Protein 4KSF (pdb70)

Radius of gyration: 25.33 Å; Cα contacts (8 Å, |Δi|>4): 597; chains: 1; bounding box: 66×48×63 Å

CATH classification: 1.20.140.90 (+1 more: 3.40.630.150)

Foldseek 3Di:
DVLQVLLCLLVCPPVVPCVSLQVNLVVQVDDDLVGVVVNLVCLVPQFQPVVQLVVLVVVCVPDVPVSVVSNVVSNGGNSLVSLVSSCPHQLSVVSLLVCVSLVVHPCSSVVSSVSVQVVLLVLPPVVQKDKDWDAPPPDDVQLVLVLVFFDPPRADDVVQSNLQGPDLQWTKIFIAGVSVRSYTFKMWIKGFAQDDAQAVCQVRDSPHDGDDNQVGAAMEGEGMGGRRPSCVPSDDVLPVLVVVVVVCCVVHVNHDWYKYNDQFFCQVVVVVLQLPPVNVHDDDPVRNVLCVLVVDLDCPVPVVSVVSVVLPRLLVVLCLAFADADPVQARRTPCQCRCQLQQWEFEDKRQQNYSDPCSPRPNNITMITDDDPRGVVSNVCPVPPRGGHYDCNSCVSVDD

Secondary structure (DSSP, 8-state):
--TTTS----S--TTS---HHHHHHHHHHS--TTTHHHH---TTTSS--HHHHHHHHHHHTT-----HHHHHHHTS-HHHHHHHHHTTSTTHHHHHH--HHHHH---SHHHHHHHHHHHHHHHT-GGG-EEEE-SSSS-HHHHHHHHHH--TT---SHHHHHHTTSSTTEEEEEEE-TTT-SS-SEEEEEEEESS--S-HHHHH-TTS----GGG--EEEEEEEEE--STTTTS--HHHHHHHHHHHHHHH-TT--EEEEE----SSHHHHHHHHSGGG-----HHHHTTGGGTTSS-SSSSHHHHHHHHHHHHHHHHHHHHT-B-TTSSBSSTTHHHHHTTT-EEEE--TTS--SS----STT--EEE--SSTTTTHHHHHHTT----B-HHHHHTS--

GO terms:
  GO:0042802 identical protein binding (F, IPI)

Organism: Allorhizobium ampelinum (strain ATCC BAA-846 / DSM 112012 / S4) (NCBI:txid311402)

Nearest PDB structures (foldseek):
  4ksf-assembly1_A  TM=1.003E+00  e=1.142E-72  Allorhizobium ampelinum S4
  4ksa-assembly1_B  TM=9.410E-01  e=2.967E-41  Rhodopseudomonas palustris CGA009
  4ksa-assembly1_A  TM=9.198E-01  e=2.811E-41  Rhodopseudomonas palustris CGA009
  4ksa-assembly1_C  TM=9.214E-01  e=4.098E-41  Rhodopseudomonas palustris CGA009
  4f0x-assembly1_C  TM=8.510E-01  e=1.541E-28  Homo sapiens

Structure (mmCIF, N/CA/C/O backbone):
data_4KSF
#
_entry.id   4KSF
#
_cell.length_a   100.412
_cell.length_b   100.412
_cell.length_c   242.736
_cell.angle_alpha   90.000
_cell.angle_beta   90.000
_cell.angle_gamma   90.000
#
_symmetry.space_group_name_H-M   'I 41 2 2'
#
loop_
_entity.id
_entity.type
_entity.pdbx_description
1 polymer 'Malonyl-CoA decarboxylase'
2 non-polymer 'NICKEL (II) ION'
3 non-polymer 'CHLORIDE ION'
4 water water
#
loop_
_atom_site.group_PDB
_atom_site.id
_atom_site.type_symbol
_atom_site.label_atom_id
_atom_site.label_alt_id
_atom_site.label_comp_id
_atom_site.label_asym_id
_atom_site.label_entity_id
_atom_site.label_seq_id
_atom_site.pdbx_PDB_ins_code
_atom_site.Cartn_x
_atom_site.Cartn_y
_atom_site.Cartn_z
_atom_site.occupancy
_atom_site.B_iso_or_equiv
_atom_site.auth_seq_id
_atom_site.auth_comp_id
_atom_site.auth_asym_id
_atom_site.auth_atom_id
_atom_site.pdbx_PDB_model_num
ATOM 1 N N . THR A 1 35 ? 40.830 -6.033 -14.981 1.00 92.29 35 THR A N 1
ATOM 2 C CA . THR A 1 35 ? 42.221 -6.075 -14.430 1.00 92.49 35 THR A CA 1
ATOM 3 C C . THR A 1 35 ? 42.199 -5.991 -12.895 1.00 92.02 35 THR A C 1
ATOM 4 O O . THR A 1 35 ? 42.458 -6.976 -12.197 1.00 91.52 35 THR A O 1
ATOM 8 N N . ASP A 1 36 ? 41.901 -4.807 -12.373 1.00 91.05 36 ASP A N 1
ATOM 9 C CA . ASP A 1 36 ? 41.817 -4.621 -10.934 1.00 89.02 36 ASP A CA 1
ATOM 10 C C . ASP A 1 36 ? 40.501 -5.288 -10.542 1.00 89.07 36 ASP A C 1
ATOM 11 O O . ASP A 1 36 ? 40.356 -5.821 -9.438 1.00 89.42 36 ASP A O 1
ATOM 16 N N . ILE A 1 37 ? 39.559 -5.264 -11.487 1.00 88.34 37 ILE A N 1
ATOM 17 C CA . ILE A 1 37 ? 38.222 -5.840 -11.326 1.00 86.82 37 ILE A CA 1
ATOM 18 C C . ILE A 1 37 ? 38.301 -7.377 -11.218 1.00 84.83 37 ILE A C 1
ATOM 19 O O . ILE A 1 37 ? 37.392 -8.091 -11.646 1.00 84.31 37 ILE A O 1
ATOM 24 N N . GLU A 1 38 ? 39.389 -7.873 -10.635 1.00 82.86 38 GLU A N 1
ATOM 25 C CA . GLU A 1 38 ? 39.611 -9.310 -10.479 1.00 81.76 38 GLU A CA 1
ATOM 26 C C . GLU A 1 38 ? 40.447 -9.580 -9.229 1.00 80.53 38 GLU A C 1
ATOM 27 O O . GLU A 1 38 ? 40.911 -10.698 -8.990 1.00 79.02 38 GLU A O 1
ATOM 33 N N . THR A 1 39 ? 40.652 -8.527 -8.453 1.00 79.65 39 THR A N 1
ATOM 34 C CA . THR A 1 39 ? 41.412 -8.600 -7.214 1.00 78.55 39 THR A CA 1
ATOM 35 C C . THR A 1 39 ? 40.453 -8.012 -6.205 1.00 77.66 39 THR A C 1
ATOM 36 O O . THR A 1 39 ? 40.643 -8.123 -4.986 1.00 77.26 39 THR A O 1
ATOM 40 N N . LEU A 1 40 ? 39.425 -7.364 -6.752 1.00 75.77 40 LEU A N 1
ATOM 41 C CA . LEU A 1 40 ? 38.373 -6.753 -5.960 1.00 74.34 40 LEU A CA 1
ATOM 42 C C . LEU A 1 40 ? 37.678 -7.888 -5.243 1.00 74.84 40 LEU A C 1
ATOM 43 O O . LEU A 1 40 ? 37.531 -7.878 -4.021 1.00 74.88 40 LEU A O 1
ATOM 48 N N . CYS A 1 41 ? 37.253 -8.873 -6.029 1.00 75.27 41 CYS A N 1
ATOM 49 C CA . CYS A 1 41 ? 36.571 -10.041 -5.498 1.00 76.05 41 CYS A CA 1
ATOM 50 C C . CYS A 1 41 ? 37.411 -10.623 -4.371 1.00 77.17 41 CYS A C 1
ATOM 5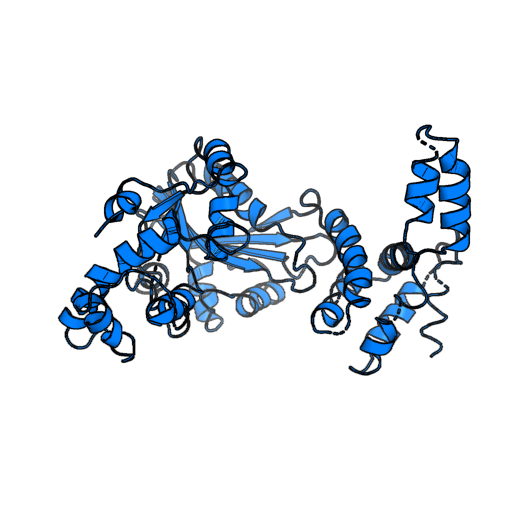1 O O . CYS A 1 41 ? 36.896 -10.945 -3.297 1.00 77.83 41 CYS A O 1
ATOM 54 N N . GLU A 1 42 ? 38.712 -10.747 -4.626 1.00 78.03 42 GLU A N 1
ATOM 55 C CA . GLU A 1 42 ? 39.627 -11.307 -3.644 1.00 77.84 42 GLU A CA 1
ATOM 56 C C . GLU A 1 42 ? 39.439 -10.642 -2.299 1.00 77.91 42 GLU A C 1
ATOM 57 O O . GLU A 1 42 ? 39.608 -11.270 -1.253 1.00 77.76 42 GLU A O 1
ATOM 71 N N . LEU A 1 44 ? 36.516 -9.181 -1.458 1.00 76.46 44 LEU A N 1
ATOM 72 C CA . LEU A 1 44 ? 35.143 -9.437 -1.054 1.00 75.53 44 LEU A CA 1
ATOM 73 C C . LEU A 1 44 ? 35.095 -10.673 -0.163 1.00 76.43 44 LEU A C 1
ATOM 74 O O . LEU A 1 44 ? 34.195 -10.815 0.668 1.00 76.80 44 LEU A O 1
ATOM 79 N N . LEU A 1 45 ? 36.069 -11.562 -0.333 1.00 76.95 45 LEU A N 1
ATOM 80 C CA . LEU A 1 45 ? 36.132 -12.778 0.467 1.00 78.14 45 LEU A CA 1
ATOM 81 C C . LEU A 1 45 ? 36.924 -12.586 1.760 1.00 80.07 45 LEU A C 1
ATOM 82 O O . LEU A 1 45 ? 36.735 -13.325 2.721 1.00 80.20 45 LEU A O 1
ATOM 87 N N . SER A 1 46 ? 37.799 -11.587 1.782 1.00 82.64 46 SER A N 1
ATOM 88 C CA . SER A 1 46 ? 38.631 -11.308 2.949 1.00 85.40 46 SER A CA 1
ATOM 89 C C . SER A 1 46 ? 37.958 -10.384 3.953 1.00 87.63 46 SER A C 1
ATOM 90 O O . SER A 1 46 ? 38.291 -10.383 5.139 1.00 86.31 46 SER A O 1
ATOM 93 N N . SER A 1 47 ? 37.014 -9.594 3.454 1.00 92.17 47 SER A N 1
ATOM 94 C CA . SER A 1 47 ? 36.267 -8.628 4.260 1.00 96.83 47 SER A CA 1
ATOM 95 C C . SER A 1 47 ? 35.295 -9.279 5.255 1.00 99.46 47 SER A C 1
ATOM 96 O O . SER A 1 47 ? 34.073 -9.147 5.119 1.00 99.80 47 SER A O 1
ATOM 99 N N . ARG A 1 48 ? 35.847 -9.954 6.266 1.00 102.08 48 ARG A N 1
ATOM 100 C CA . ARG A 1 48 ? 35.052 -10.662 7.277 1.00 103.46 48 ARG A CA 1
ATOM 101 C C . ARG A 1 48 ? 33.862 -9.880 7.843 1.00 104.36 48 ARG A C 1
ATOM 102 O O . ARG A 1 48 ? 32.937 -9.520 7.112 1.00 103.59 48 ARG A O 1
ATOM 110 N N . GLY A 1 49 ? 33.885 -9.633 9.150 1.00 106.20 49 GLY A N 1
ATOM 111 C CA . GLY A 1 49 ? 32.800 -8.911 9.794 1.00 108.83 49 GLY A CA 1
ATOM 112 C C . GLY A 1 49 ? 32.871 -7.415 9.561 1.00 110.76 49 GLY A C 1
ATOM 113 O O . GLY A 1 49 ? 32.501 -6.615 10.433 1.00 110.94 49 GLY A O 1
ATOM 114 N N . GLU A 1 50 ? 33.342 -7.043 8.371 1.00 111.99 50 GLU A N 1
ATOM 115 C CA . GLU A 1 50 ? 33.488 -5.642 7.983 1.00 111.77 50 GLU A CA 1
ATOM 116 C C . GLU A 1 50 ? 32.127 -4.974 7.808 1.00 110.89 50 GLU A C 1
ATOM 117 O O . GLU A 1 50 ? 31.892 -3.878 8.336 1.00 109.86 50 GLU A O 1
ATOM 123 N N . ALA A 1 51 ? 31.231 -5.653 7.088 1.00 110.17 51 ALA A N 1
ATOM 124 C CA . ALA A 1 51 ? 29.886 -5.141 6.826 1.00 109.49 51 ALA A CA 1
ATOM 125 C C . ALA A 1 51 ? 30.000 -3.906 5.920 1.00 108.35 51 ALA A C 1
ATOM 126 O O . ALA A 1 51 ? 29.151 -3.007 5.943 1.00 108.35 51 ALA A O 1
ATOM 128 N N . SER A 1 52 ? 31.064 -3.884 5.120 1.00 105.96 52 SER A N 1
ATOM 129 C CA . SER A 1 52 ? 31.342 -2.779 4.214 1.00 102.81 52 SER A CA 1
ATOM 130 C C . SER A 1 52 ? 31.519 -3.262 2.780 1.00 100.69 52 SER A C 1
ATOM 131 O O . SER A 1 52 ? 31.395 -2.488 1.832 1.00 99.64 52 SER A O 1
ATOM 134 N N . GLY A 1 53 ? 31.805 -4.549 2.630 1.00 98.62 53 GLY A N 1
ATOM 135 C CA . GLY A 1 53 ? 31.995 -5.114 1.309 1.00 97.15 53 GLY A CA 1
ATOM 136 C C . GLY A 1 53 ? 30.907 -4.782 0.302 1.00 96.35 53 GLY A C 1
ATOM 137 O O . GLY A 1 53 ? 31.098 -4.989 -0.895 1.00 95.93 53 GLY A O 1
ATOM 146 N N . ALA A 1 55 ? 30.120 -2.140 -0.847 1.00 89.92 55 ALA A N 1
ATOM 147 C CA . ALA A 1 55 ? 30.742 -1.227 -1.794 1.00 87.44 55 ALA A CA 1
ATOM 148 C C . ALA A 1 55 ? 31.589 -2.049 -2.754 1.00 86.27 55 ALA A C 1
ATOM 149 O O . ALA A 1 55 ? 31.634 -1.771 -3.955 1.00 86.61 55 ALA A O 1
ATOM 151 N N . ILE A 1 56 ? 32.265 -3.060 -2.212 1.00 84.12 56 ILE A N 1
ATOM 152 C CA . ILE A 1 56 ? 33.102 -3.951 -3.008 1.00 81.24 56 ILE A CA 1
ATOM 153 C C . ILE A 1 56 ? 32.198 -4.659 -3.988 1.00 79.57 56 ILE A C 1
ATOM 154 O O . ILE A 1 56 ? 32.443 -4.668 -5.189 1.00 79.05 56 ILE A O 1
ATOM 159 N N . ALA A 1 57 ? 31.145 -5.260 -3.448 1.00 78.25 57 ALA A N 1
ATOM 160 C CA . ALA A 1 57 ? 30.174 -5.978 -4.255 1.00 77.39 57 ALA A CA 1
ATOM 161 C C . ALA A 1 57 ? 29.676 -5.035 -5.340 1.00 76.48 57 ALA A C 1
ATOM 162 O O . ALA A 1 57 ? 29.732 -5.348 -6.532 1.00 75.84 57 ALA A O 1
ATOM 164 N N . ALA A 1 58 ? 29.202 -3.871 -4.907 1.00 75.73 58 ALA A N 1
ATOM 165 C CA . ALA A 1 58 ? 28.684 -2.858 -5.812 1.00 74.87 58 ALA A CA 1
ATOM 166 C C . ALA A 1 58 ? 29.651 -2.654 -6.966 1.00 74.92 58 ALA A C 1
ATOM 167 O O . ALA A 1 58 ? 29.401 -3.114 -8.084 1.00 74.85 58 ALA A O 1
ATOM 169 N N . GLU A 1 59 ? 30.759 -1.973 -6.684 1.00 74.52 59 GLU A N 1
ATOM 170 C CA . GLU A 1 59 ? 31.777 -1.702 -7.689 1.00 74.79 59 GLU A CA 1
ATOM 171 C C . GLU A 1 59 ? 32.055 -2.872 -8.621 1.00 73.82 59 GLU A C 1
ATOM 172 O O . GLU A 1 59 ? 32.023 -2.715 -9.838 1.00 73.13 59 GLU A O 1
ATOM 178 N N . ILE A 1 60 ? 32.327 -4.041 -8.053 1.00 73.27 60 ILE A N 1
ATOM 179 C CA . ILE A 1 60 ? 32.589 -5.230 -8.856 1.00 73.44 60 ILE A CA 1
ATOM 180 C C . ILE A 1 60 ? 31.437 -5.490 -9.841 1.00 74.33 60 ILE A C 1
ATOM 181 O O . ILE A 1 60 ? 31.658 -5.919 -10.977 1.00 72.90 60 ILE A O 1
ATOM 186 N N . LEU A 1 61 ? 30.210 -5.223 -9.398 1.00 74.92 61 LEU A N 1
ATOM 187 C CA . LEU A 1 61 ? 29.026 -5.435 -10.224 1.00 75.67 61 LEU A CA 1
ATOM 188 C C . LEU A 1 61 ? 28.823 -4.393 -11.330 1.00 77.14 61 LEU A C 1
ATOM 189 O O . LEU A 1 61 ? 28.192 -4.679 -12.355 1.00 76.24 61 LEU A O 1
ATOM 194 N N . ASP A 1 62 ? 29.358 -3.190 -11.123 1.00 78.90 62 ASP A N 1
ATOM 195 C CA . ASP A 1 62 ? 29.241 -2.117 -12.110 1.00 79.90 62 ASP A CA 1
ATOM 196 C C . ASP A 1 62 ? 30.378 -2.203 -13.122 1.00 79.09 62 ASP A C 1
ATOM 197 O O . ASP A 1 62 ? 30.183 -1.964 -14.317 1.00 78.54 62 ASP A O 1
ATOM 202 N N . ARG A 1 63 ? 31.569 -2.541 -12.636 1.00 78.33 63 ARG A N 1
ATOM 203 C CA . ARG A 1 63 ? 32.724 -2.679 -13.506 1.00 77.68 63 ARG A CA 1
ATOM 204 C C . ARG A 1 63 ? 32.412 -3.866 -14.389 1.00 75.28 63 ARG A C 1
ATOM 205 O O . ARG A 1 63 ? 33.058 -4.098 -15.402 1.00 73.90 63 ARG A O 1
ATOM 213 N N . TRP A 1 64 ? 31.407 -4.623 -13.970 1.00 74.60 64 TRP A N 1
ATOM 214 C CA . TRP A 1 64 ? 30.945 -5.779 -14.719 1.00 75.04 64 TRP A CA 1
ATOM 215 C C . TRP A 1 64 ? 29.887 -5.264 -15.674 1.00 77.04 64 TRP A C 1
ATOM 216 O O . TRP A 1 64 ? 29.846 -5.666 -16.839 1.00 77.23 64 TRP A O 1
ATOM 227 N N . SER A 1 65 ? 29.022 -4.382 -15.164 1.00 78.93 65 SER A N 1
ATOM 228 C CA . SER A 1 65 ? 27.959 -3.783 -15.970 1.00 79.59 65 SER A CA 1
ATOM 229 C C . SER A 1 65 ? 28.555 -3.515 -17.344 1.00 81.08 65 SER A C 1
ATOM 230 O O . SER A 1 65 ? 27.995 -3.921 -18.364 1.00 80.42 65 SER A O 1
ATOM 233 N N . ARG A 1 66 ? 29.709 -2.847 -17.350 1.00 83.12 66 ARG A N 1
ATOM 234 C CA . ARG A 1 66 ? 30.425 -2.541 -18.583 1.00 84.82 66 ARG A CA 1
ATOM 235 C C . ARG A 1 66 ? 31.460 -3.635 -18.811 1.00 85.99 66 ARG A C 1
ATOM 236 O O . ARG A 1 66 ? 32.223 -3.980 -17.905 1.00 85.84 66 ARG A O 1
ATOM 244 N N . PHE A 1 67 ? 31.470 -4.182 -20.023 1.00 87.52 67 PHE A N 1
ATOM 245 C CA . PHE A 1 67 ? 32.399 -5.244 -20.398 1.00 89.19 67 PHE A CA 1
ATOM 246 C C . PHE A 1 67 ? 32.224 -5.535 -21.881 1.00 89.88 67 PHE A C 1
ATOM 247 O O . PHE A 1 67 ? 31.473 -4.848 -22.576 1.00 89.03 67 PHE A O 1
ATOM 255 N N . ASN A 1 68 ? 32.927 -6.559 -22.355 1.00 91.60 68 ASN A N 1
ATOM 256 C CA . ASN A 1 68 ? 32.858 -6.981 -23.750 1.00 92.81 68 ASN A CA 1
ATOM 257 C C . ASN A 1 68 ? 32.806 -8.505 -23.770 1.00 93.21 68 ASN A C 1
ATOM 258 O O . ASN A 1 68 ? 33.183 -9.151 -22.797 1.00 93.23 68 ASN A O 1
ATOM 263 N N . ALA A 1 69 ? 32.332 -9.081 -24.870 1.00 94.34 69 ALA A N 1
ATOM 264 C CA . ALA A 1 69 ? 32.234 -10.537 -24.981 1.00 95.70 69 ALA A CA 1
ATOM 265 C C . ALA A 1 69 ? 33.584 -11.227 -24.755 1.00 96.15 69 ALA A C 1
ATOM 266 O O . ALA A 1 69 ? 33.640 -12.440 -24.533 1.00 96.25 69 ALA A O 1
ATOM 268 N N . ALA A 1 70 ? 34.666 -10.451 -24.812 1.00 96.19 70 ALA A N 1
ATOM 269 C CA . ALA A 1 70 ? 36.010 -10.988 -24.613 1.00 95.65 70 ALA A CA 1
ATOM 270 C C . ALA A 1 70 ? 36.506 -10.661 -23.211 1.00 95.29 70 ALA A C 1
ATOM 271 O O . ALA A 1 70 ? 37.612 -11.039 -22.829 1.00 95.05 70 ALA A O 1
ATOM 273 N N . GLU A 1 71 ? 35.683 -9.939 -22.455 1.00 95.30 71 GLU A N 1
ATOM 274 C CA . GLU A 1 71 ? 36.003 -9.579 -21.075 1.00 95.16 71 GLU A CA 1
ATOM 275 C C . GLU A 1 71 ? 35.040 -10.373 -20.186 1.00 95.17 71 GLU A C 1
ATOM 276 O O . GLU A 1 71 ? 35.449 -11.082 -19.257 1.00 94.81 71 GLU A O 1
ATOM 282 N N . ALA A 1 72 ? 33.752 -10.245 -20.491 1.00 94.33 72 ALA A N 1
ATOM 283 C CA . ALA A 1 72 ? 32.719 -10.944 -19.757 1.00 93.36 72 ALA A CA 1
ATOM 284 C C . ALA A 1 72 ? 33.028 -12.437 -19.785 1.00 93.12 72 ALA A C 1
ATOM 285 O O . ALA A 1 72 ? 32.513 -13.198 -18.971 1.00 93.90 72 ALA A O 1
ATOM 287 N N . VAL A 1 73 ? 33.872 -12.851 -20.724 1.00 92.58 73 VAL A N 1
ATOM 288 C CA . VAL A 1 73 ? 34.256 -14.255 -20.831 1.00 92.75 73 VAL A CA 1
ATOM 289 C C . VAL A 1 73 ? 35.517 -14.521 -20.003 1.00 92.50 73 VAL A C 1
ATOM 290 O O . VAL A 1 73 ? 35.687 -15.612 -19.449 1.00 92.13 73 VAL A O 1
ATOM 294 N N . GLN A 1 74 ? 36.394 -13.519 -19.926 1.00 91.74 74 GLN A N 1
ATOM 295 C CA . GLN A 1 74 ? 37.640 -13.630 -19.166 1.00 90.45 74 GLN A CA 1
ATOM 296 C C . GLN A 1 74 ? 37.382 -13.413 -17.683 1.00 88.51 74 GLN A C 1
ATOM 297 O O . GLN A 1 74 ? 38.306 -13.390 -16.869 1.00 88.39 74 GLN A O 1
ATOM 303 N N . PHE A 1 75 ? 36.110 -13.245 -17.343 1.00 86.61 75 PHE A N 1
ATOM 304 C CA . PHE A 1 75 ? 35.705 -13.061 -15.960 1.00 84.37 75 PHE A CA 1
ATOM 305 C C . PHE A 1 75 ? 35.090 -14.380 -15.507 1.00 83.08 75 PHE A C 1
ATOM 306 O O . PHE A 1 75 ? 35.365 -14.866 -14.413 1.00 82.53 75 PHE A O 1
ATOM 314 N N . LEU A 1 76 ? 34.259 -14.954 -16.370 1.00 82.07 76 LEU A N 1
ATOM 315 C CA . LEU A 1 76 ? 33.602 -16.221 -16.085 1.00 81.24 76 LEU A CA 1
ATOM 316 C C . LEU A 1 76 ? 34.611 -17.357 -16.134 1.00 80.93 76 LEU A C 1
ATOM 317 O O . LEU A 1 76 ? 34.267 -18.509 -15.894 1.00 81.23 76 LEU A O 1
ATOM 322 N N . HIS A 1 77 ? 35.859 -17.032 -16.455 1.00 80.93 77 HIS A N 1
ATOM 323 C CA . HIS A 1 77 ? 36.910 -18.040 -16.519 1.00 81.08 77 HIS A CA 1
ATOM 324 C C . HIS A 1 77 ? 37.757 -17.955 -15.269 1.00 80.17 77 HIS A C 1
ATOM 325 O O . HIS A 1 77 ? 37.833 -18.903 -14.488 1.00 78.60 77 HIS A O 1
ATOM 340 N N . LEU A 1 79 ? 37.108 -17.038 -12.842 1.00 76.14 79 LEU A N 1
ATOM 341 C CA . LEU A 1 79 ? 36.157 -17.216 -11.753 1.00 73.14 79 LEU A CA 1
ATOM 342 C C . LEU A 1 79 ? 36.255 -18.685 -11.384 1.00 73.13 79 LEU A C 1
ATOM 343 O O . LEU A 1 79 ? 36.260 -19.064 -10.213 1.00 72.97 79 LEU A O 1
ATOM 348 N N . SER A 1 80 ? 36.351 -19.509 -12.416 1.00 73.10 80 SER A N 1
ATOM 349 C CA . SER A 1 80 ? 36.447 -20.944 -12.251 1.00 73.36 80 SER A CA 1
ATOM 350 C C . SER A 1 80 ? 37.900 -21.364 -12.227 1.00 73.60 80 SER A C 1
ATOM 351 O O . SER A 1 80 ? 38.240 -22.421 -11.703 1.00 73.95 80 SER A O 1
ATOM 354 N N . ASP A 1 81 ? 38.755 -20.522 -12.795 1.00 73.58 81 ASP A N 1
ATOM 355 C CA . ASP A 1 81 ? 40.183 -20.812 -12.867 1.00 73.41 81 ASP A CA 1
ATOM 356 C C . ASP A 1 81 ? 40.929 -20.470 -11.573 1.00 71.28 81 ASP A C 1
ATOM 357 O O . ASP A 1 81 ? 42.059 -20.899 -11.373 1.00 70.10 81 ASP A O 1
ATOM 362 N N . ARG A 1 82 ? 40.296 -19.703 -10.695 1.00 69.52 82 ARG A N 1
ATOM 363 C CA . ARG A 1 82 ? 40.936 -19.304 -9.456 1.00 68.82 82 ARG A CA 1
ATOM 364 C C . ARG A 1 82 ? 39.966 -19.320 -8.287 1.00 68.15 82 ARG A C 1
ATOM 365 O O . ARG A 1 82 ? 40.364 -19.524 -7.142 1.00 69.01 82 ARG A O 1
ATOM 373 N N . PHE A 1 83 ? 38.689 -19.107 -8.571 1.00 66.88 83 PHE A N 1
ATOM 374 C CA . PHE A 1 83 ? 37.693 -19.095 -7.517 1.00 65.96 83 PHE A CA 1
ATOM 375 C C . PHE A 1 83 ? 36.918 -20.385 -7.410 1.00 65.96 83 PHE A C 1
ATOM 376 O O . PHE A 1 83 ? 35.713 -20.425 -7.630 1.00 65.37 83 PHE A O 1
ATOM 384 N N . GLY A 1 84 ? 37.632 -21.445 -7.068 1.00 66.66 84 GLY A N 1
ATOM 385 C CA . GLY A 1 84 ? 37.011 -22.742 -6.908 1.00 67.52 84 GLY A CA 1
ATOM 386 C C . GLY A 1 84 ? 37.417 -23.244 -5.539 1.00 68.47 84 GLY A C 1
ATOM 387 O O . GLY A 1 84 ? 37.857 -22.453 -4.694 1.00 68.86 84 GLY A O 1
ATOM 388 N N . ALA A 1 85 ? 37.290 -24.547 -5.311 1.00 68.20 85 ALA A N 1
ATOM 389 C CA . ALA A 1 85 ? 37.663 -25.113 -4.020 1.00 68.20 85 ALA A CA 1
ATOM 390 C C . ALA A 1 85 ? 39.176 -25.193 -3.854 1.00 67.50 85 ALA A C 1
ATOM 391 O O . ALA A 1 85 ? 39.887 -25.647 -4.749 1.00 65.86 85 ALA A O 1
ATOM 393 N N . GLU A 1 86 ? 39.654 -24.736 -2.700 1.00 67.75 86 GLU A N 1
ATOM 394 C CA . GLU A 1 86 ? 41.077 -24.767 -2.379 1.00 67.79 86 GLU A CA 1
ATOM 395 C C . GLU A 1 86 ? 41.410 -26.244 -2.098 1.00 67.30 86 GLU A C 1
ATOM 396 O O . GLU A 1 86 ? 41.198 -26.734 -0.983 1.00 67.31 86 GLU A O 1
ATOM 402 N N . ALA A 1 87 ? 41.920 -26.942 -3.116 1.00 66.19 87 ALA A N 1
ATOM 403 C CA . ALA A 1 87 ? 42.263 -28.365 -3.013 1.00 64.45 87 ALA A CA 1
ATOM 404 C C . ALA A 1 87 ? 43.170 -28.719 -1.846 1.00 63.42 87 ALA A C 1
ATOM 405 O O . ALA A 1 87 ? 43.116 -29.840 -1.338 1.00 62.47 87 ALA A O 1
ATOM 407 N N . ALA A 1 88 ? 44.007 -27.779 -1.421 1.00 62.15 88 ALA A N 1
ATOM 408 C CA . ALA A 1 88 ? 44.888 -28.055 -0.296 1.00 62.14 88 ALA A CA 1
ATOM 409 C C . ALA A 1 88 ? 44.045 -28.444 0.930 1.00 62.21 88 ALA A C 1
ATOM 410 O O . ALA A 1 88 ? 44.181 -29.549 1.468 1.00 62.07 88 ALA A O 1
ATOM 412 N N . ALA A 1 89 ? 43.156 -27.548 1.353 1.00 61.58 89 ALA A N 1
ATOM 413 C CA . ALA A 1 89 ? 42.312 -27.812 2.515 1.00 60.14 89 ALA A CA 1
ATOM 414 C C . ALA A 1 89 ? 41.355 -28.983 2.301 1.00 58.46 89 ALA A C 1
ATOM 415 O O . ALA A 1 89 ? 40.958 -29.650 3.252 1.00 56.85 89 ALA A O 1
ATOM 417 N N . LEU A 1 90 ? 40.995 -29.237 1.051 1.00 57.80 90 LEU A N 1
ATOM 418 C CA . LEU A 1 90 ? 40.065 -30.315 0.737 1.00 57.69 90 LEU A CA 1
ATOM 419 C C . LEU A 1 90 ? 40.707 -31.667 0.976 1.00 58.65 90 LEU A C 1
ATOM 420 O O . LEU A 1 90 ? 40.090 -32.563 1.550 1.00 57.61 90 LEU A O 1
ATOM 425 N N . ASP A 1 91 ? 41.943 -31.824 0.521 1.00 61.80 91 ASP A N 1
ATOM 426 C CA . ASP A 1 91 ? 42.642 -33.090 0.724 1.00 65.34 91 ASP A CA 1
ATOM 427 C C . ASP A 1 91 ? 42.873 -33.213 2.240 1.00 65.55 91 ASP A C 1
ATOM 428 O O . ASP A 1 91 ? 42.608 -34.259 2.840 1.00 65.76 91 ASP A O 1
ATOM 433 N N . LYS A 1 92 ? 43.344 -32.135 2.861 1.00 65.27 92 LYS A N 1
ATOM 434 C CA . LYS A 1 92 ? 43.560 -32.138 4.301 1.00 65.03 92 LYS A CA 1
ATOM 435 C C . LYS A 1 92 ? 42.313 -32.699 4.970 1.00 65.09 92 LYS A C 1
ATOM 436 O O . LYS A 1 92 ? 42.382 -33.284 6.043 1.00 65.06 92 LYS A O 1
ATOM 442 N N . ALA A 1 93 ? 41.171 -32.511 4.315 1.00 66.59 93 ALA A N 1
ATOM 443 C CA . ALA A 1 93 ? 39.884 -32.984 4.819 1.00 66.91 93 ALA A CA 1
ATOM 444 C C . ALA A 1 93 ? 39.623 -34.439 4.436 1.00 67.15 93 ALA A C 1
ATOM 445 O O . ALA A 1 93 ? 39.242 -35.246 5.290 1.00 67.71 93 ALA A O 1
ATOM 447 N N . ILE A 1 94 ? 39.811 -34.786 3.164 1.00 66.62 94 ILE A N 1
ATOM 448 C CA . ILE A 1 94 ? 39.595 -36.173 2.764 1.00 66.90 94 ILE A CA 1
ATOM 449 C C . ILE A 1 94 ? 40.578 -36.980 3.593 1.00 67.69 94 ILE A C 1
ATOM 450 O O . ILE A 1 94 ? 40.403 -38.178 3.799 1.00 68.11 94 ILE A O 1
ATOM 455 N N . ASP A 1 95 ? 41.614 -36.288 4.064 1.00 68.19 95 ASP A N 1
ATOM 456 C CA . ASP A 1 95 ? 42.652 -36.868 4.907 1.00 68.96 95 ASP A CA 1
ATOM 457 C C . ASP A 1 95 ? 41.998 -37.329 6.203 1.00 67.54 95 ASP A C 1
ATOM 458 O O . ASP A 1 95 ? 41.834 -38.528 6.443 1.00 67.16 95 ASP A O 1
ATOM 463 N N . ALA A 1 96 ? 41.605 -36.359 7.023 1.00 65.58 96 ALA A N 1
ATOM 464 C CA . ALA A 1 96 ? 40.974 -36.641 8.303 1.00 64.00 96 ALA A CA 1
ATOM 465 C C . ALA A 1 96 ? 39.809 -37.626 8.173 1.00 62.89 96 ALA A C 1
ATOM 466 O O . ALA A 1 96 ? 39.549 -38.422 9.079 1.00 63.31 96 ALA A O 1
ATOM 468 N N . TYR A 1 97 ? 39.124 -37.591 7.037 1.00 60.84 97 TYR A N 1
ATOM 469 C CA . TYR A 1 97 ? 37.981 -38.463 6.849 1.00 58.97 97 TYR A CA 1
ATOM 470 C C . TYR A 1 97 ? 38.331 -39.933 6.685 1.00 59.07 97 TYR A C 1
ATOM 471 O O . TYR A 1 97 ? 37.535 -40.798 7.059 1.00 58.33 97 TYR A O 1
ATOM 480 N N . ARG A 1 98 ? 39.515 -40.232 6.154 1.00 59.66 98 ARG A N 1
ATOM 481 C CA . ARG A 1 98 ? 39.874 -41.631 5.928 1.00 60.48 98 ARG A CA 1
ATOM 482 C C . ARG A 1 98 ? 39.631 -42.501 7.170 1.00 60.17 98 ARG A C 1
ATOM 483 O O . ARG A 1 98 ? 39.274 -43.678 7.054 1.00 59.87 98 ARG A O 1
ATOM 491 N N . THR A 1 99 ? 39.785 -41.903 8.352 1.00 59.50 99 THR A N 1
ATOM 492 C CA . THR A 1 99 ? 39.603 -42.610 9.621 1.00 56.35 99 THR A CA 1
ATOM 493 C C . THR A 1 99 ? 38.512 -42.012 10.512 1.00 56.37 99 THR A C 1
ATOM 494 O O . THR A 1 99 ? 38.119 -42.612 11.520 1.00 55.55 99 THR A O 1
ATOM 498 N N . ASP A 1 100 ? 38.032 -40.828 10.140 1.00 56.34 100 ASP A N 1
ATOM 499 C CA . ASP A 1 100 ? 36.982 -40.151 10.891 1.00 55.86 100 ASP A CA 1
ATOM 500 C C . ASP A 1 100 ? 35.705 -40.053 10.073 1.00 55.02 100 ASP A C 1
ATOM 501 O O . ASP A 1 100 ? 35.530 -39.117 9.309 1.00 55.83 100 ASP A O 1
ATOM 506 N N . LYS A 1 101 ? 34.803 -41.005 10.228 1.00 54.04 101 LYS A N 1
ATOM 507 C CA . LYS A 1 101 ? 33.566 -40.949 9.465 1.00 54.10 101 LYS A CA 1
ATOM 508 C C . LYS A 1 101 ? 32.393 -40.461 10.323 1.00 53.37 101 LYS A C 1
ATOM 509 O O . LYS A 1 101 ? 31.233 -40.828 10.075 1.00 50.81 101 LYS A O 1
ATOM 515 N N . SER A 1 102 ? 32.697 -39.639 11.327 1.00 53.42 102 SER A N 1
ATOM 516 C CA . SER A 1 102 ? 31.660 -39.110 12.213 1.00 54.06 102 SER A CA 1
ATOM 517 C C . SER A 1 102 ? 31.160 -37.789 11.658 1.00 54.18 102 SER A C 1
ATOM 518 O O . SER A 1 102 ? 31.968 -36.951 11.265 1.00 54.78 102 SER A O 1
ATOM 521 N N . PRO A 1 103 ? 29.820 -37.585 11.634 1.00 54.14 103 PRO A N 1
ATOM 522 C CA . PRO A 1 103 ? 29.120 -36.389 11.135 1.00 54.02 103 PRO A CA 1
ATOM 523 C C . PRO A 1 103 ? 29.895 -35.073 11.134 1.00 54.05 103 PRO A C 1
ATOM 524 O O . PRO A 1 103 ? 29.752 -34.267 10.223 1.00 52.39 103 PRO A O 1
ATOM 536 N N . ALA A 1 105 ? 32.948 -34.710 10.621 1.00 53.44 105 ALA A N 1
ATOM 537 C CA . ALA A 1 105 ? 33.962 -34.815 9.578 1.00 50.09 105 ALA A CA 1
ATOM 538 C C . ALA A 1 105 ? 33.349 -34.557 8.204 1.00 48.38 105 ALA A C 1
ATOM 539 O O . ALA A 1 105 ? 33.886 -33.794 7.386 1.00 47.52 105 ALA A O 1
ATOM 541 N N . VAL A 1 106 ? 32.221 -35.220 7.961 1.00 45.99 106 VAL A N 1
ATOM 542 C CA . VAL A 1 106 ? 31.486 -35.092 6.715 1.00 42.27 106 VAL A CA 1
ATOM 543 C C . VAL A 1 106 ? 31.189 -33.612 6.522 1.00 40.65 106 VAL A C 1
ATOM 544 O O . VAL A 1 106 ? 31.081 -33.141 5.394 1.00 41.22 106 VAL A O 1
ATOM 548 N N . ILE A 1 107 ? 31.058 -32.883 7.629 1.00 39.56 107 ILE A N 1
ATOM 549 C CA . ILE A 1 107 ? 30.808 -31.441 7.581 1.00 38.69 107 ILE A CA 1
ATOM 550 C C . ILE A 1 107 ? 32.075 -30.741 7.076 1.00 38.82 107 ILE A C 1
ATOM 551 O O . ILE A 1 107 ? 32.049 -30.053 6.070 1.00 39.40 107 ILE A O 1
ATOM 556 N N . ALA A 1 108 ? 33.188 -30.930 7.771 1.00 39.30 108 ALA A N 1
ATOM 557 C CA . ALA A 1 108 ? 34.438 -30.314 7.358 1.00 40.10 108 ALA A CA 1
ATOM 558 C C . ALA A 1 108 ? 34.719 -30.669 5.903 1.00 41.26 108 ALA A C 1
ATOM 559 O O . ALA A 1 108 ? 35.290 -29.865 5.163 1.00 42.35 108 ALA A O 1
ATOM 561 N N . LEU A 1 109 ? 34.318 -31.873 5.494 1.00 41.74 109 LEU A N 1
ATOM 562 C CA . LEU A 1 109 ? 34.526 -32.308 4.114 1.00 43.24 109 LEU A CA 1
ATOM 563 C C . LEU A 1 109 ? 33.630 -31.494 3.185 1.00 44.31 109 LEU A C 1
ATOM 564 O O . LEU A 1 109 ? 34.118 -30.787 2.298 1.00 46.07 109 LEU A O 1
ATOM 569 N N . HIS A 1 110 ? 32.321 -31.601 3.395 1.00 43.47 110 HIS A N 1
ATOM 570 C CA . HIS A 1 110 ? 31.332 -30.871 2.606 1.00 43.14 110 HIS A CA 1
ATOM 571 C C . HIS A 1 110 ? 31.714 -29.387 2.486 1.00 42.40 110 HIS A C 1
ATOM 572 O O . HIS A 1 110 ? 31.436 -28.745 1.483 1.00 42.34 110 HIS A O 1
ATOM 579 N N . ASN A 1 111 ? 32.362 -28.856 3.515 1.00 41.96 111 ASN A N 1
ATOM 580 C CA . ASN A 1 111 ? 32.791 -27.467 3.527 1.00 42.95 111 ASN A CA 1
ATOM 581 C C . ASN A 1 111 ? 33.971 -27.227 2.596 1.00 44.50 111 ASN A C 1
ATOM 582 O O . ASN A 1 111 ? 33.899 -26.395 1.690 1.00 45.49 111 ASN A O 1
ATOM 587 N N . ALA A 1 112 ? 35.069 -27.939 2.833 1.00 44.62 112 ALA A N 1
ATOM 588 C CA . ALA A 1 112 ? 36.254 -27.788 1.999 1.00 44.14 112 ALA A CA 1
ATOM 589 C C . ALA A 1 112 ? 35.875 -27.978 0.520 1.00 44.20 112 ALA A C 1
ATOM 590 O O . ALA A 1 112 ? 36.402 -27.295 -0.374 1.00 44.61 112 ALA A O 1
ATOM 592 N N . ALA A 1 113 ? 34.939 -28.895 0.277 1.00 42.76 113 ALA A N 1
ATOM 593 C CA . ALA A 1 113 ? 34.490 -29.211 -1.071 1.00 41.46 113 ALA A CA 1
ATOM 594 C C . ALA A 1 113 ? 33.784 -28.060 -1.758 1.00 41.97 113 ALA A C 1
ATOM 595 O O . ALA A 1 113 ? 33.512 -28.120 -2.950 1.00 42.47 113 ALA A O 1
ATOM 597 N N . GLU A 1 114 ? 33.495 -27.004 -1.013 1.00 42.08 114 GLU A N 1
ATOM 598 C CA . GLU A 1 114 ? 32.779 -25.874 -1.574 1.00 41.95 114 GLU A CA 1
ATOM 599 C C . GLU A 1 114 ? 33.615 -24.838 -2.322 1.00 41.96 114 GLU A C 1
ATOM 600 O O . GLU A 1 114 ? 34.541 -24.248 -1.766 1.00 41.22 114 GLU A O 1
ATOM 606 N N . PRO A 1 115 ? 33.302 -24.613 -3.609 1.00 42.65 115 PRO A N 1
ATOM 607 C CA . PRO A 1 115 ? 34.047 -23.619 -4.396 1.00 42.63 115 PRO A CA 1
ATOM 608 C C . PRO A 1 115 ? 33.929 -22.225 -3.788 1.00 42.53 115 PRO A C 1
ATOM 609 O O . PRO A 1 115 ? 32.862 -21.849 -3.319 1.00 42.49 115 PRO A O 1
ATOM 613 N N . ARG A 1 116 ? 35.028 -21.471 -3.790 1.00 44.14 116 ARG A N 1
ATOM 614 C CA . ARG A 1 116 ? 35.067 -20.112 -3.227 1.00 45.75 116 ARG A CA 1
ATOM 615 C C . ARG A 1 116 ? 34.200 -19.128 -3.996 1.00 46.49 116 ARG A C 1
ATOM 616 O O . ARG A 1 116 ? 33.811 -18.072 -3.480 1.00 46.11 116 ARG A O 1
ATOM 624 N N . ARG A 1 117 ? 33.900 -19.480 -5.239 1.00 46.45 117 ARG A N 1
ATOM 625 C CA . ARG A 1 117 ? 33.077 -18.631 -6.068 1.00 45.59 117 ARG A CA 1
ATOM 626 C C . ARG A 1 117 ? 31.644 -18.732 -5.607 1.00 44.84 117 ARG A C 1
ATOM 627 O O . ARG A 1 117 ? 30.771 -18.076 -6.159 1.00 45.82 117 ARG A O 1
ATOM 635 N N . GLN A 1 118 ? 31.396 -19.561 -4.600 1.00 44.12 118 GLN A N 1
ATOM 636 C CA . GLN A 1 118 ? 30.043 -19.704 -4.095 1.00 43.46 118 GLN A CA 1
ATOM 637 C C . GLN A 1 118 ? 29.827 -18.602 -3.093 1.00 43.14 118 GLN A C 1
ATOM 638 O O . GLN A 1 118 ? 28.792 -17.931 -3.114 1.00 43.95 118 GLN A O 1
ATOM 644 N N . GLU A 1 119 ? 30.810 -18.393 -2.225 1.00 41.83 119 GLU A N 1
ATOM 645 C CA . GLU A 1 119 ? 30.684 -17.334 -1.244 1.00 40.07 119 GLU A CA 1
ATOM 646 C C . GLU A 1 119 ? 30.633 -16.023 -1.989 1.00 39.98 119 GLU A C 1
ATOM 647 O O . GLU A 1 119 ? 29.767 -15.189 -1.762 1.00 41.03 119 GLU A O 1
ATOM 653 N N . LEU A 1 120 ? 31.582 -15.852 -2.888 1.00 40.30 120 LEU A N 1
ATOM 654 C CA . LEU A 1 120 ? 31.665 -14.648 -3.685 1.00 40.94 120 LEU A CA 1
ATOM 655 C C . LEU A 1 120 ? 30.277 -14.207 -4.155 1.00 42.43 120 LEU A C 1
ATOM 656 O O . LEU A 1 120 ? 29.927 -13.027 -4.093 1.00 40.83 120 LEU A O 1
ATOM 661 N N . LEU A 1 121 ? 29.488 -15.168 -4.624 1.00 44.46 121 LEU A N 1
ATOM 662 C CA . LEU A 1 121 ? 28.149 -14.878 -5.110 1.00 46.20 121 LEU A CA 1
ATOM 663 C C . LEU A 1 121 ? 27.275 -14.398 -3.965 1.00 47.39 121 LEU A C 1
ATOM 664 O O . LEU A 1 121 ? 26.633 -13.349 -4.066 1.00 48.40 121 LEU A O 1
ATOM 669 N N . ARG A 1 122 ? 27.260 -15.162 -2.875 1.00 47.86 122 ARG A N 1
ATOM 670 C CA . ARG A 1 122 ? 26.473 -14.799 -1.702 1.00 47.49 122 ARG A CA 1
ATOM 671 C C . ARG A 1 122 ? 26.857 -13.379 -1.276 1.00 47.98 122 ARG A C 1
ATOM 672 O O . ARG A 1 122 ? 25.997 -12.545 -1.000 1.00 49.40 122 ARG A O 1
ATOM 680 N N . ARG A 1 123 ? 28.155 -13.109 -1.234 1.00 47.70 123 ARG A N 1
ATOM 681 C CA . ARG A 1 123 ? 28.660 -11.797 -0.844 1.00 48.26 123 ARG A CA 1
ATOM 682 C C . ARG A 1 123 ? 28.321 -10.725 -1.880 1.00 49.19 123 ARG A C 1
ATOM 683 O O . ARG A 1 123 ? 28.139 -9.555 -1.541 1.00 49.00 123 ARG A O 1
ATOM 691 N N . LEU A 1 124 ? 28.259 -11.133 -3.147 1.00 50.38 124 LEU A N 1
ATOM 692 C CA . LEU A 1 124 ? 27.944 -10.221 -4.247 1.00 50.29 124 LEU A CA 1
ATOM 693 C C . LEU A 1 124 ? 26.485 -9.812 -4.195 1.00 50.56 124 LEU A C 1
ATOM 694 O O . LEU A 1 124 ? 26.109 -8.733 -4.653 1.00 51.78 124 LEU A O 1
ATOM 699 N N . ASN A 1 125 ? 25.674 -10.691 -3.626 1.00 49.95 125 ASN A N 1
ATOM 700 C CA . ASN A 1 125 ? 24.253 -10.467 -3.488 1.00 49.76 125 ASN A CA 1
ATOM 701 C C . ASN A 1 125 ? 23.935 -9.246 -2.637 1.00 50.64 125 ASN A C 1
ATOM 702 O O . ASN A 1 125 ? 22.828 -8.729 -2.699 1.00 52.76 125 ASN A O 1
ATOM 707 N N . LEU A 1 126 ? 24.892 -8.790 -1.837 1.00 51.75 126 LEU A N 1
ATOM 708 C CA . LEU A 1 126 ? 24.673 -7.632 -0.960 1.00 53.61 126 LEU A CA 1
ATOM 709 C C . LEU A 1 126 ? 24.586 -6.288 -1.684 1.00 54.27 126 LEU A C 1
ATOM 710 O O . LEU A 1 126 ? 23.991 -5.327 -1.183 1.00 53.30 126 LEU A O 1
ATOM 715 N N . ALA A 1 127 ? 25.203 -6.221 -2.854 1.00 55.38 127 ALA A N 1
ATOM 716 C CA . ALA A 1 127 ? 25.197 -5.008 -3.651 1.00 56.46 127 ALA A CA 1
ATOM 717 C C . ALA A 1 127 ? 23.766 -4.590 -3.945 1.00 57.06 127 ALA A C 1
ATOM 718 O O . ALA A 1 127 ? 22.890 -5.439 -4.087 1.00 57.95 127 ALA A O 1
ATOM 720 N N . PRO A 1 128 ? 23.506 -3.274 -4.039 1.00 57.67 128 PRO A N 1
ATOM 721 C CA . PRO A 1 128 ? 22.139 -2.809 -4.329 1.00 57.23 128 PRO A CA 1
ATOM 722 C C . PRO A 1 128 ? 21.568 -3.571 -5.539 1.00 56.92 128 PRO A C 1
ATOM 723 O O . PRO A 1 128 ? 22.188 -3.616 -6.610 1.00 55.88 128 PRO A O 1
ATOM 727 N N . ASN A 1 129 ? 20.394 -4.173 -5.351 1.00 56.51 129 ASN A N 1
ATOM 728 C CA . ASN A 1 129 ? 19.737 -4.993 -6.378 1.00 56.30 129 ASN A CA 1
ATOM 729 C C . ASN A 1 129 ? 20.693 -6.095 -6.882 1.00 56.08 129 ASN A C 1
ATOM 730 O O . ASN A 1 129 ? 20.503 -6.668 -7.960 1.00 55.81 129 ASN A O 1
ATOM 735 N N . GLY A 1 130 ? 21.714 -6.389 -6.080 1.00 55.02 130 GLY A N 1
ATOM 736 C CA . GLY A 1 130 ? 22.702 -7.395 -6.433 1.00 52.89 130 GLY A CA 1
ATOM 737 C C . GLY A 1 130 ? 22.184 -8.730 -6.942 1.00 52.00 130 GLY A C 1
ATOM 738 O O . GLY A 1 130 ? 22.871 -9.417 -7.700 1.00 52.39 130 GLY A O 1
ATOM 739 N N . THR A 1 131 ? 20.980 -9.117 -6.543 1.00 50.21 131 THR A N 1
ATOM 740 C CA . THR A 1 131 ? 20.455 -10.390 -7.000 1.00 47.53 131 THR A CA 1
ATOM 741 C C . THR A 1 131 ? 20.176 -10.349 -8.484 1.00 47.06 131 THR A C 1
ATOM 742 O O . THR A 1 131 ? 20.688 -11.170 -9.241 1.00 44.67 131 THR A O 1
ATOM 746 N N . GLN A 1 132 ? 19.361 -9.382 -8.891 1.00 48.88 132 GLN A N 1
ATOM 747 C CA . GLN A 1 132 ? 19.004 -9.204 -10.299 1.00 50.71 132 GLN A CA 1
ATOM 748 C C . GLN A 1 132 ? 20.272 -9.119 -11.161 1.00 52.20 132 GLN A C 1
ATOM 749 O O . GLN A 1 132 ? 20.351 -9.727 -12.235 1.00 51.77 132 GLN A O 1
ATOM 755 N N . LYS A 1 133 ? 21.267 -8.374 -10.675 1.00 53.58 133 LYS A N 1
ATOM 756 C CA . LYS A 1 133 ? 22.534 -8.213 -11.381 1.00 53.68 133 LYS A CA 1
ATOM 757 C C . LYS A 1 133 ? 23.275 -9.533 -11.528 1.00 53.23 133 LYS A C 1
ATOM 758 O O . LYS A 1 133 ? 23.945 -9.766 -12.528 1.00 51.86 133 LYS A O 1
ATOM 764 N N . LEU A 1 134 ? 23.145 -10.396 -10.526 1.00 54.06 134 LEU A N 1
ATOM 765 C CA . LEU A 1 134 ? 23.789 -11.705 -10.557 1.00 55.05 134 LEU A CA 1
ATOM 766 C C . LEU A 1 134 ? 23.002 -12.666 -11.440 1.00 55.15 134 LEU A C 1
ATOM 767 O O . LEU A 1 134 ? 23.546 -13.639 -11.947 1.00 54.62 134 LEU A O 1
ATOM 772 N N . VAL A 1 135 ? 21.717 -12.391 -11.620 1.00 56.12 135 VAL A N 1
ATOM 773 C CA . VAL A 1 135 ? 20.869 -13.247 -12.446 1.00 57.92 135 VAL A CA 1
ATOM 774 C C . VAL A 1 135 ? 21.133 -13.002 -13.933 1.00 59.43 135 VAL A C 1
ATOM 775 O O . VAL A 1 135 ? 21.212 -13.942 -14.736 1.00 58.33 135 VAL A O 1
ATOM 779 N N . ARG A 1 136 ? 21.252 -11.727 -14.291 1.00 61.37 136 ARG A N 1
ATOM 780 C CA . ARG A 1 136 ? 21.531 -11.351 -15.666 1.00 63.63 136 ARG A CA 1
ATOM 781 C C . ARG A 1 136 ? 22.940 -11.841 -15.980 1.00 63.75 136 ARG A C 1
ATOM 782 O O . ARG A 1 136 ? 23.291 -12.051 -17.136 1.00 63.88 136 ARG A O 1
ATOM 798 N N . ARG A 1 138 ? 24.373 -14.795 -14.769 1.00 60.62 138 ARG A N 1
ATOM 799 C CA . ARG A 1 138 ? 24.324 -16.222 -15.072 1.00 58.38 138 ARG A CA 1
ATOM 800 C C . ARG A 1 138 ? 23.754 -16.374 -16.472 1.00 59.16 138 ARG A C 1
ATOM 801 O O . ARG A 1 138 ? 23.887 -17.421 -17.103 1.00 59.16 138 ARG A O 1
ATOM 809 N N . GLU A 1 139 ? 23.112 -15.313 -16.944 1.00 59.58 139 GLU A N 1
ATOM 810 C CA . GLU A 1 139 ? 22.514 -15.292 -18.267 1.00 61.11 139 GLU A CA 1
ATOM 811 C C . GLU A 1 139 ? 23.629 -15.221 -19.323 1.00 61.29 139 GLU A C 1
ATOM 812 O O . GLU A 1 139 ? 23.639 -16.000 -20.282 1.00 60.81 139 GLU A O 1
ATOM 818 N N . ARG A 1 140 ? 24.564 -14.286 -19.133 1.00 61.38 140 ARG A N 1
ATOM 819 C CA . ARG A 1 140 ? 25.695 -14.096 -20.050 1.00 62.15 140 ARG A CA 1
ATOM 820 C C . ARG A 1 140 ? 26.602 -15.319 -20.066 1.00 62.75 140 ARG A C 1
ATOM 821 O O . ARG A 1 140 ? 27.410 -15.509 -20.979 1.00 61.63 140 ARG A O 1
ATOM 829 N N . LEU A 1 141 ? 26.467 -16.138 -19.031 1.00 63.83 141 LEU A N 1
ATOM 830 C CA . LEU A 1 141 ? 27.240 -17.356 -18.929 1.00 63.83 141 LEU A CA 1
ATOM 831 C C . LEU A 1 141 ? 26.561 -18.362 -19.839 1.00 63.57 141 LEU A C 1
ATOM 832 O O . LEU A 1 141 ? 27.153 -18.825 -20.809 1.00 64.33 141 LEU A O 1
ATOM 837 N N . LEU A 1 142 ? 25.306 -18.673 -19.529 1.00 63.27 142 LEU A N 1
ATOM 838 C CA . LEU A 1 142 ? 24.527 -19.640 -20.300 1.00 63.65 142 LEU A CA 1
ATOM 839 C C . LEU A 1 142 ? 24.610 -19.477 -21.815 1.00 64.70 142 LEU A C 1
ATOM 840 O O . LEU A 1 142 ? 24.379 -20.445 -22.557 1.00 64.35 142 LEU A O 1
ATOM 845 N N . GLU A 1 143 ? 24.921 -18.261 -22.274 1.00 65.83 143 GLU A N 1
ATOM 846 C CA . GLU A 1 143 ? 25.052 -18.004 -23.708 1.00 65.93 143 GLU A CA 1
ATOM 847 C C . GLU A 1 143 ? 26.240 -18.830 -24.190 1.00 65.72 143 GLU A C 1
ATOM 848 O O . GLU A 1 143 ? 26.143 -19.592 -25.157 1.00 66.39 143 GLU A O 1
ATOM 854 N N . THR A 1 144 ? 27.359 -18.683 -23.492 1.00 63.90 144 THR A N 1
ATOM 855 C CA . THR A 1 144 ? 28.566 -19.413 -23.834 1.00 63.21 144 THR A CA 1
ATOM 856 C C . THR A 1 144 ? 28.501 -20.856 -23.337 1.00 62.64 144 THR A C 1
ATOM 857 O O . THR A 1 144 ? 27.501 -21.545 -23.538 1.00 61.85 144 THR A O 1
ATOM 861 N N . ARG A 1 148 ? 33.330 -23.929 -23.031 1.00 94.79 148 ARG A N 1
ATOM 862 C CA . ARG A 1 148 ? 34.112 -25.044 -22.509 1.00 94.94 148 ARG A CA 1
ATOM 863 C C . ARG A 1 148 ? 33.310 -25.802 -21.435 1.00 94.75 148 ARG A C 1
ATOM 864 O O . ARG A 1 148 ? 32.176 -25.432 -21.134 1.00 95.18 148 ARG A O 1
ATOM 872 N N . ALA A 1 149 ? 33.894 -26.860 -20.870 1.00 94.48 149 ALA A N 1
ATOM 873 C CA . ALA A 1 149 ? 33.228 -27.668 -19.839 1.00 93.17 149 ALA A CA 1
ATOM 874 C C . ALA A 1 149 ? 33.555 -27.215 -18.413 1.00 92.34 149 ALA A C 1
ATOM 875 O O . ALA A 1 149 ? 32.962 -27.707 -17.454 1.00 92.39 149 ALA A O 1
ATOM 877 N N . ASP A 1 150 ? 34.505 -26.293 -18.277 1.00 91.12 150 ASP A N 1
ATOM 878 C CA . ASP A 1 150 ? 34.884 -25.768 -16.967 1.00 89.07 150 ASP A CA 1
ATOM 879 C C . ASP A 1 150 ? 33.781 -24.814 -16.509 1.00 87.39 150 ASP A C 1
ATOM 880 O O . ASP A 1 150 ? 33.569 -24.598 -15.312 1.00 86.33 150 ASP A O 1
ATOM 885 N N . LEU A 1 151 ? 33.091 -24.237 -17.489 1.00 85.21 151 LEU A N 1
ATOM 886 C CA . LEU A 1 151 ? 31.993 -23.316 -17.237 1.00 82.41 151 LEU A CA 1
ATOM 887 C C . LEU A 1 151 ? 30.796 -24.078 -16.665 1.00 80.50 151 LEU A C 1
ATOM 888 O O . LEU A 1 151 ? 30.062 -23.562 -15.819 1.00 80.83 151 LEU A O 1
ATOM 893 N N . GLY A 1 152 ? 30.601 -25.309 -17.123 1.00 77.72 152 GLY A N 1
ATOM 894 C CA . GLY A 1 152 ? 29.497 -26.103 -16.611 1.00 74.57 152 GLY A CA 1
ATOM 895 C C . GLY A 1 152 ? 29.587 -26.240 -15.098 1.00 71.38 152 GLY A C 1
ATOM 896 O O . GLY A 1 152 ? 28.598 -26.513 -14.414 1.00 70.04 152 GLY A O 1
ATOM 897 N N . ALA A 1 153 ? 30.794 -26.045 -14.581 1.00 68.76 153 ALA A N 1
ATOM 898 C CA . ALA A 1 153 ? 31.045 -26.132 -13.155 1.00 65.63 153 ALA A CA 1
ATOM 899 C C . ALA A 1 153 ? 30.804 -24.778 -12.482 1.00 63.05 153 ALA A C 1
ATOM 900 O O . ALA A 1 153 ? 30.246 -24.712 -11.381 1.00 62.41 153 ALA A O 1
ATOM 902 N N . VAL A 1 154 ? 31.223 -23.698 -13.135 1.00 59.40 154 VAL A N 1
ATOM 903 C CA . VAL A 1 154 ? 31.018 -22.382 -12.552 1.00 56.63 154 VAL A CA 1
ATOM 904 C C . VAL A 1 154 ? 29.535 -22.046 -12.586 1.00 55.34 154 VAL A C 1
ATOM 905 O O . VAL A 1 154 ? 29.094 -21.114 -11.923 1.00 55.09 154 VAL A O 1
ATOM 909 N N . ASP A 1 155 ? 28.761 -22.804 -13.354 1.00 53.62 155 ASP A N 1
ATOM 910 C CA . ASP A 1 155 ? 27.340 -22.530 -13.420 1.00 53.00 155 ASP A CA 1
ATOM 911 C C . ASP A 1 155 ? 26.591 -23.259 -12.327 1.00 52.84 155 ASP A C 1
ATOM 912 O O . ASP A 1 155 ? 25.738 -22.671 -11.677 1.00 54.63 155 ASP A O 1
ATOM 917 N N . THR A 1 156 ? 26.900 -24.532 -12.113 1.00 52.02 156 THR A N 1
ATOM 918 C CA . THR A 1 156 ? 26.207 -25.304 -11.076 1.00 51.41 156 THR A CA 1
ATOM 919 C C . THR A 1 156 ? 26.058 -24.529 -9.771 1.00 50.71 156 THR A C 1
ATOM 920 O O . THR A 1 156 ? 25.062 -24.670 -9.063 1.00 50.00 156 THR A O 1
ATOM 924 N N . ASP A 1 157 ? 27.061 -23.717 -9.462 1.00 50.86 157 ASP A N 1
ATOM 925 C CA . ASP A 1 157 ? 27.048 -22.905 -8.260 1.00 50.82 157 ASP A CA 1
ATOM 926 C C . ASP A 1 157 ? 26.009 -21.820 -8.415 1.00 48.90 157 ASP A C 1
ATOM 927 O O . ASP A 1 157 ? 25.245 -21.554 -7.494 1.00 50.47 157 ASP A O 1
ATOM 932 N N . PHE A 1 158 ? 25.972 -21.182 -9.574 1.00 46.48 158 PHE A N 1
ATOM 933 C CA . PHE A 1 158 ? 24.951 -20.173 -9.795 1.00 44.15 158 PHE A CA 1
ATOM 934 C C . PHE A 1 158 ? 23.624 -20.856 -9.494 1.00 42.54 158 PHE A C 1
ATOM 935 O O . PHE A 1 158 ? 22.811 -20.351 -8.728 1.00 42.68 158 PHE A O 1
ATOM 943 N N . ALA A 1 159 ? 23.434 -22.034 -10.073 1.00 41.83 159 ALA A N 1
ATOM 944 C CA . ALA A 1 159 ? 22.212 -22.796 -9.865 1.00 41.64 159 ALA A CA 1
ATOM 945 C C . ALA A 1 159 ? 21.969 -23.135 -8.394 1.00 40.83 159 ALA A C 1
ATOM 946 O O . ALA A 1 159 ? 20.872 -22.929 -7.892 1.00 39.65 159 ALA A O 1
ATOM 948 N N . HIS A 1 160 ? 22.985 -23.651 -7.706 1.00 40.76 160 HIS A N 1
ATOM 949 C CA . HIS A 1 160 ? 22.826 -24.020 -6.297 1.00 41.13 160 HIS A CA 1
ATOM 950 C C . HIS A 1 160 ? 22.279 -22.872 -5.464 1.00 40.60 160 HIS A C 1
ATOM 951 O O . HIS A 1 160 ? 21.459 -23.083 -4.559 1.00 40.58 160 HIS A O 1
ATOM 958 N N . LEU A 1 161 ? 22.728 -21.659 -5.763 1.00 39.37 161 LEU A N 1
ATOM 959 C CA . LEU A 1 161 ? 22.267 -20.507 -5.006 1.00 38.53 161 LEU A CA 1
ATOM 960 C C . LEU A 1 161 ? 20.914 -20.033 -5.487 1.00 38.24 161 LEU A C 1
ATOM 961 O O . LEU A 1 161 ? 20.058 -19.657 -4.681 1.00 38.40 161 LEU A O 1
ATOM 966 N N . PHE A 1 162 ? 20.700 -20.072 -6.796 1.00 37.13 162 PHE A N 1
ATOM 967 C CA . PHE A 1 162 ? 19.423 -19.636 -7.323 1.00 36.73 162 PHE A CA 1
ATOM 968 C C . PHE A 1 162 ? 18.298 -20.570 -6.880 1.00 37.02 162 PHE A C 1
ATOM 969 O O . PHE A 1 162 ? 17.182 -20.135 -6.647 1.00 37.47 162 PHE A O 1
ATOM 977 N N . SER A 1 163 ? 18.604 -21.851 -6.743 1.00 38.56 163 SER A N 1
ATOM 978 C CA . SER A 1 163 ? 17.616 -22.838 -6.330 1.00 39.01 163 SER A CA 1
ATOM 979 C C . SER A 1 163 ? 17.145 -22.636 -4.902 1.00 39.68 163 SER A C 1
ATOM 980 O O . SER A 1 163 ? 16.107 -23.176 -4.520 1.00 40.95 163 SER A O 1
ATOM 983 N N . SER A 1 164 ? 17.902 -21.883 -4.105 1.00 39.52 164 SER A N 1
ATOM 984 C CA . SER A 1 164 ? 17.497 -21.622 -2.720 1.00 40.36 164 SER A CA 1
ATOM 985 C C . SER A 1 164 ? 16.956 -20.196 -2.607 1.00 39.32 164 SER A C 1
ATOM 986 O O . SER A 1 164 ? 15.909 -19.958 -1.994 1.00 38.13 164 SER A O 1
ATOM 989 N N . TRP A 1 165 ? 17.667 -19.253 -3.212 1.00 38.68 165 TRP A N 1
ATOM 990 C CA . TRP A 1 165 ? 17.230 -17.868 -3.206 1.00 38.60 165 TRP A CA 1
ATOM 991 C C . TRP A 1 165 ? 15.838 -17.761 -3.833 1.00 39.73 165 TRP A C 1
ATOM 992 O O . TRP A 1 165 ? 14.985 -17.005 -3.360 1.00 41.77 165 TRP A O 1
ATOM 1003 N N . PHE A 1 166 ? 15.605 -18.524 -4.896 1.00 39.09 166 PHE A N 1
ATOM 1004 C CA . PHE A 1 166 ? 14.312 -18.506 -5.558 1.00 37.97 166 PHE A CA 1
ATOM 1005 C C . PHE A 1 166 ? 13.486 -19.696 -5.175 1.00 38.19 166 PHE A C 1
ATOM 1006 O O . PHE A 1 166 ? 12.740 -20.229 -5.989 1.00 38.73 166 PHE A O 1
ATOM 1014 N N . ASN A 1 167 ? 13.646 -20.117 -3.926 1.00 38.51 167 ASN A N 1
ATOM 1015 C CA . ASN A 1 167 ? 12.888 -21.227 -3.391 1.00 38.35 167 ASN A CA 1
ATOM 1016 C C . ASN A 1 167 ? 11.441 -20.768 -3.519 1.00 38.49 167 ASN A C 1
ATOM 1017 O O . ASN A 1 167 ? 11.127 -19.624 -3.196 1.00 37.57 167 ASN A O 1
ATOM 1022 N N . ARG A 1 168 ? 10.565 -21.642 -4.002 1.00 38.21 168 ARG A N 1
ATOM 1023 C CA . ARG A 1 168 ? 9.168 -21.267 -4.180 1.00 39.04 168 ARG A CA 1
ATOM 1024 C C . ARG A 1 168 ? 8.522 -20.679 -2.917 1.00 39.15 168 ARG A C 1
ATOM 1025 O O . ARG A 1 168 ? 7.538 -19.948 -2.993 1.00 39.56 168 ARG A O 1
ATOM 1033 N N . GLY A 1 169 ? 9.072 -20.989 -1.753 1.00 39.42 169 GLY A N 1
ATOM 1034 C CA . GLY A 1 169 ? 8.511 -20.440 -0.534 1.00 38.49 169 GLY A CA 1
ATOM 1035 C C . GLY A 1 169 ? 8.690 -18.931 -0.449 1.00 38.09 169 GLY A C 1
ATOM 1036 O O . GLY A 1 169 ? 8.001 -18.276 0.321 1.00 37.88 169 GLY A O 1
ATOM 1037 N N . PHE A 1 170 ? 9.600 -18.372 -1.247 1.00 37.86 170 PHE A N 1
ATOM 1038 C CA . PHE A 1 170 ? 9.863 -16.934 -1.225 1.00 37.21 170 PHE A CA 1
ATOM 1039 C C . PHE A 1 170 ? 9.293 -16.211 -2.422 1.00 38.12 170 PHE A C 1
ATOM 1040 O O . PHE A 1 170 ? 9.682 -15.089 -2.713 1.00 39.94 170 PHE A O 1
ATOM 1048 N N . LEU A 1 171 ? 8.376 -16.858 -3.121 1.00 39.27 171 LEU A N 1
ATOM 1049 C CA . LEU A 1 171 ? 7.745 -16.276 -4.297 1.00 41.26 171 LEU A CA 1
ATOM 1050 C C . LEU A 1 171 ? 6.244 -16.092 -4.032 1.00 43.39 171 LEU A C 1
ATOM 1051 O O . LEU A 1 171 ? 5.577 -17.001 -3.504 1.00 45.44 171 LEU A O 1
ATOM 1056 N N . THR A 1 172 ? 5.710 -14.931 -4.402 1.00 42.83 172 THR A N 1
ATOM 1057 C CA . THR A 1 172 ? 4.290 -14.672 -4.220 1.00 43.40 172 THR A CA 1
ATOM 1058 C C . THR A 1 172 ? 3.586 -14.656 -5.576 1.00 44.96 172 THR A C 1
ATOM 1059 O O . THR A 1 172 ? 4.093 -14.061 -6.539 1.00 44.78 172 THR A O 1
ATOM 1063 N N . LEU A 1 173 ? 2.436 -15.331 -5.656 1.00 46.19 173 LEU A N 1
ATOM 1064 C CA . LEU A 1 173 ? 1.641 -15.363 -6.886 1.00 46.08 173 LEU A CA 1
ATOM 1065 C C . LEU A 1 173 ? 0.781 -14.101 -6.935 1.00 46.73 173 LEU A C 1
ATOM 1066 O O . LEU A 1 173 ? -0.089 -13.902 -6.094 1.00 46.97 173 LEU A O 1
ATOM 1071 N N . GLN A 1 174 ? 1.033 -13.262 -7.931 1.00 47.48 174 GLN A N 1
ATOM 1072 C CA . GLN A 1 174 ? 0.326 -12.004 -8.103 1.00 47.50 174 GLN A CA 1
ATOM 1073 C C . GLN A 1 174 ? -0.601 -12.062 -9.316 1.00 47.29 174 GLN A C 1
ATOM 1074 O O . GLN A 1 174 ? -0.278 -12.656 -10.349 1.00 48.12 174 GLN A O 1
ATOM 1080 N N . PRO A 1 175 ? -1.781 -11.455 -9.209 1.00 46.24 175 PRO A N 1
ATOM 1081 C CA . PRO A 1 175 ? -2.641 -11.521 -10.384 1.00 45.72 175 PRO A CA 1
ATOM 1082 C C . PRO A 1 175 ? -2.243 -10.400 -11.323 1.00 45.88 175 PRO A C 1
ATOM 1083 O O . PRO A 1 175 ? -1.942 -9.279 -10.888 1.00 45.06 175 PRO A O 1
ATOM 1087 N N . ILE A 1 176 ? -2.215 -10.722 -12.610 1.00 46.03 176 ILE A N 1
ATOM 1088 C CA . ILE A 1 176 ? -1.859 -9.761 -13.639 1.00 44.88 176 ILE A CA 1
ATOM 1089 C C . ILE A 1 176 ? -3.074 -9.452 -14.487 1.00 44.91 176 ILE A C 1
ATOM 1090 O O . ILE A 1 176 ? -3.716 -10.371 -15.010 1.00 46.03 176 ILE A O 1
ATOM 1095 N N . ASP A 1 177 ? -3.392 -8.166 -14.618 1.00 43.71 177 ASP A N 1
ATOM 1096 C CA . ASP A 1 177 ? -4.525 -7.752 -15.436 1.00 43.11 177 ASP A CA 1
ATOM 1097 C C . ASP A 1 177 ? -4.370 -6.306 -15.905 1.00 41.09 177 ASP A C 1
ATOM 1098 O O . ASP A 1 177 ? -3.290 -5.727 -15.771 1.00 41.68 177 ASP A O 1
ATOM 1103 N N . TRP A 1 178 ? -5.437 -5.721 -16.445 1.00 36.89 178 TRP A N 1
ATOM 1104 C CA . TRP A 1 178 ? -5.358 -4.356 -16.944 1.00 34.42 178 TRP A CA 1
ATOM 1105 C C . TRP A 1 178 ? -4.959 -3.330 -15.883 1.00 34.35 178 TRP A C 1
ATOM 1106 O O . TRP A 1 178 ? -4.548 -2.211 -16.211 1.00 35.24 178 TRP A O 1
ATOM 1117 N N . THR A 1 179 ? -5.059 -3.717 -14.616 1.00 33.53 179 THR A N 1
ATOM 1118 C CA . THR A 1 179 ? -4.720 -2.833 -13.508 1.00 31.31 179 THR A CA 1
ATOM 1119 C C . THR A 1 179 ? -3.236 -2.754 -13.213 1.00 28.74 179 THR A C 1
ATOM 1120 O O . THR A 1 179 ? -2.689 -1.685 -13.007 1.00 26.60 179 THR A O 1
ATOM 1124 N N . THR A 1 180 ? -2.577 -3.896 -13.187 1.00 28.78 180 THR A N 1
ATOM 1125 C CA . THR A 1 180 ? -1.161 -3.903 -12.863 1.00 29.68 180 THR A CA 1
ATOM 1126 C C . THR A 1 180 ? -0.408 -2.890 -13.688 1.00 28.12 180 THR A C 1
ATOM 1127 O O . THR A 1 180 ? -0.738 -2.683 -14.849 1.00 26.32 180 THR A O 1
ATOM 1131 N N . PRO A 1 181 ? 0.597 -2.221 -13.077 1.00 28.60 181 PRO A N 1
ATOM 1132 C CA . PRO A 1 181 ? 1.448 -1.207 -13.714 1.00 30.71 181 PRO A CA 1
ATOM 1133 C C . PRO A 1 181 ? 1.916 -1.593 -15.130 1.00 33.06 181 PRO A C 1
ATOM 1134 O O . PRO A 1 181 ? 2.126 -2.766 -15.445 1.00 32.80 181 PRO A O 1
ATOM 1138 N N . ALA A 1 182 ? 2.075 -0.590 -15.983 1.00 35.68 182 ALA A N 1
ATOM 1139 C CA . ALA A 1 182 ? 2.434 -0.831 -17.371 1.00 37.69 182 ALA A CA 1
ATOM 1140 C C . ALA A 1 182 ? 3.866 -1.234 -17.667 1.00 38.02 182 ALA A C 1
ATOM 1141 O O . ALA A 1 182 ? 4.096 -2.027 -18.578 1.00 38.14 182 ALA A O 1
ATOM 1143 N N . HIS A 1 183 ? 4.828 -0.692 -16.927 1.00 38.72 183 HIS A N 1
ATOM 1144 C CA . HIS A 1 183 ? 6.229 -1.033 -17.180 1.00 39.12 183 HIS A CA 1
ATOM 1145 C C . HIS A 1 183 ? 6.484 -2.531 -17.001 1.00 39.31 183 HIS A C 1
ATOM 1146 O O . HIS A 1 183 ? 7.448 -3.082 -17.543 1.00 40.47 183 HIS A O 1
ATOM 1153 N N . ILE A 1 184 ? 5.613 -3.189 -16.249 1.00 38.02 184 ILE A N 1
ATOM 1154 C CA . ILE A 1 184 ? 5.744 -4.615 -16.014 1.00 38.61 184 ILE A CA 1
ATOM 1155 C C . ILE A 1 184 ? 4.836 -5.359 -16.977 1.00 38.77 184 ILE A C 1
ATOM 1156 O O . ILE A 1 184 ? 5.121 -6.475 -17.396 1.00 38.78 184 ILE A O 1
ATOM 1161 N N . LEU A 1 185 ? 3.740 -4.708 -17.340 1.00 40.59 185 LEU A N 1
ATOM 1162 C CA . LEU A 1 185 ? 2.763 -5.272 -18.257 1.00 38.66 185 LEU A CA 1
ATOM 1163 C C . LEU A 1 185 ? 3.417 -5.416 -19.611 1.00 37.41 185 LEU A C 1
ATOM 1164 O O . LEU A 1 185 ? 3.185 -6.386 -20.311 1.00 38.73 185 LEU A O 1
ATOM 1169 N N . GLU A 1 186 ? 4.249 -4.445 -19.968 1.00 36.56 186 GLU A N 1
ATOM 1170 C CA . GLU A 1 186 ? 4.939 -4.454 -21.246 1.00 36.01 186 GLU A CA 1
ATOM 1171 C C . GLU A 1 186 ? 5.912 -5.628 -21.338 1.00 37.08 186 GLU A C 1
ATOM 1172 O O . GLU A 1 186 ? 6.176 -6.155 -22.417 1.00 36.28 186 GLU A O 1
ATOM 1178 N N . LYS A 1 187 ? 6.468 -6.020 -20.199 1.00 38.72 187 LYS A N 1
ATOM 1179 C CA . LYS A 1 187 ? 7.387 -7.139 -20.182 1.00 39.39 187 LYS A CA 1
ATOM 1180 C C . LYS A 1 187 ? 6.595 -8.379 -20.551 1.00 39.70 187 LYS A C 1
ATOM 1181 O O . LYS A 1 187 ? 7.135 -9.273 -21.194 1.00 42.99 187 LYS A O 1
ATOM 1187 N N . ILE A 1 188 ? 5.316 -8.427 -20.168 1.00 37.37 188 ILE A N 1
ATOM 1188 C CA . ILE A 1 188 ? 4.449 -9.568 -20.514 1.00 34.83 188 ILE A CA 1
ATOM 1189 C C . ILE A 1 188 ? 4.358 -9.724 -22.041 1.00 35.24 188 ILE A C 1
ATOM 1190 O O . ILE A 1 188 ? 4.466 -10.833 -22.568 1.00 35.33 188 ILE A O 1
ATOM 1195 N N . ILE A 1 189 ? 4.151 -8.611 -22.747 1.00 34.02 189 ILE A N 1
ATOM 1196 C CA . ILE A 1 189 ? 4.065 -8.635 -24.205 1.00 31.36 189 ILE A CA 1
ATOM 1197 C C . ILE A 1 189 ? 5.362 -9.220 -24.748 1.00 31.56 189 ILE A C 1
ATOM 1198 O O . ILE A 1 189 ? 5.349 -10.032 -25.670 1.00 31.77 189 ILE A O 1
ATOM 1203 N N . LYS A 1 190 ? 6.471 -8.800 -24.142 1.00 31.89 190 LYS A N 1
ATOM 1204 C CA . LYS A 1 190 ? 7.814 -9.214 -24.525 1.00 33.12 190 LYS A CA 1
ATOM 1205 C C . LYS A 1 190 ? 8.082 -10.688 -24.366 1.00 34.85 190 LYS A C 1
ATOM 1206 O O . LYS A 1 190 ? 8.550 -11.333 -25.294 1.00 35.66 190 LYS A O 1
ATOM 1212 N N . TYR A 1 191 ? 7.785 -11.214 -23.184 1.00 36.82 191 TYR A N 1
ATOM 1213 C CA . TYR A 1 191 ? 8.048 -12.611 -22.868 1.00 38.11 191 TYR A CA 1
ATOM 1214 C C . TYR A 1 191 ? 7.029 -13.640 -23.307 1.00 37.20 191 TYR A C 1
ATOM 1215 O O . TYR A 1 191 ? 7.195 -14.816 -23.024 1.00 37.17 191 TYR A O 1
ATOM 1224 N N . GLU A 1 192 ? 5.966 -13.223 -23.969 1.00 38.27 192 GLU A N 1
ATOM 1225 C CA . GLU A 1 192 ? 4.980 -14.195 -24.410 1.00 40.87 192 GLU A CA 1
ATOM 1226 C C . GLU A 1 192 ? 5.648 -15.094 -25.427 1.00 42.44 192 GLU A C 1
ATOM 1227 O O . GLU A 1 192 ? 5.831 -14.699 -26.581 1.00 42.33 192 GLU A O 1
ATOM 1233 N N . ALA A 1 193 ? 6.009 -16.303 -24.994 1.00 43.73 193 ALA A N 1
ATOM 1234 C CA . ALA A 1 193 ? 6.685 -17.259 -25.861 1.00 43.07 193 ALA A CA 1
ATOM 1235 C C . ALA A 1 193 ? 5.736 -18.005 -26.795 1.00 43.23 193 ALA A C 1
ATOM 1236 O O . ALA A 1 193 ? 5.902 -17.941 -28.017 1.00 44.30 193 ALA A O 1
ATOM 1238 N N . VAL A 1 194 ? 4.729 -18.683 -26.245 1.00 42.18 194 VAL A N 1
ATOM 1239 C CA . VAL A 1 194 ? 3.827 -19.459 -27.093 1.00 41.28 194 VAL A CA 1
ATOM 1240 C C . VAL A 1 194 ? 3.091 -18.667 -28.173 1.00 43.21 194 VAL A C 1
ATOM 1241 O O . VAL A 1 194 ? 3.558 -18.580 -29.316 1.00 42.89 194 VAL A O 1
ATOM 1245 N N . HIS A 1 195 ? 1.950 -18.083 -27.826 1.00 44.26 195 HIS A N 1
ATOM 1246 C CA . HIS A 1 195 ? 1.174 -17.332 -28.814 1.00 46.23 195 HIS A CA 1
ATOM 1247 C C . HIS A 1 195 ? 1.488 -15.823 -28.859 1.00 48.38 195 HIS A C 1
ATOM 1248 O O . HIS A 1 195 ? 0.618 -14.985 -28.564 1.00 49.39 195 HIS A O 1
ATOM 1255 N N . GLU A 1 196 ? 2.728 -15.501 -29.247 1.00 49.35 196 GLU A N 1
ATOM 1256 C CA . GLU A 1 196 ? 3.226 -14.125 -29.343 1.00 49.77 196 GLU A CA 1
ATOM 1257 C C . GLU A 1 196 ? 2.119 -13.092 -29.341 1.00 48.52 196 GLU A C 1
ATOM 1258 O O . GLU A 1 196 ? 1.154 -13.201 -30.086 1.00 49.29 196 GLU A O 1
ATOM 1264 N N . ILE A 1 197 ? 2.263 -12.084 -28.496 1.00 48.04 197 ILE A N 1
ATOM 1265 C CA . ILE A 1 197 ? 1.254 -11.039 -28.382 1.00 47.73 197 ILE A CA 1
ATOM 1266 C C . ILE A 1 197 ? 1.566 -9.775 -29.206 1.00 46.58 197 ILE A C 1
ATOM 1267 O O . ILE A 1 197 ? 2.505 -9.032 -28.918 1.00 44.73 197 ILE A O 1
ATOM 1272 N N . ALA A 1 198 ? 0.743 -9.554 -30.228 1.00 47.07 198 ALA A N 1
ATOM 1273 C CA . ALA A 1 198 ? 0.869 -8.426 -31.165 1.00 47.50 198 ALA A CA 1
ATOM 1274 C C . ALA A 1 198 ? 1.381 -7.108 -30.583 1.00 46.60 198 ALA A C 1
ATOM 1275 O O . ALA A 1 198 ? 2.580 -6.847 -30.574 1.00 45.90 198 ALA A O 1
ATOM 1277 N N . GLY A 1 199 ? 0.456 -6.268 -30.137 1.00 45.68 199 GLY A N 1
ATOM 1278 C CA . GLY A 1 199 ? 0.828 -4.996 -29.559 1.00 44.95 199 GLY A CA 1
ATOM 1279 C C . GLY A 1 199 ? -0.096 -4.808 -28.384 1.00 45.52 199 GLY A C 1
ATOM 1280 O O . GLY A 1 199 ? -0.802 -5.747 -28.008 1.00 45.87 199 GLY A O 1
ATOM 1281 N N . TRP A 1 200 ? -0.130 -3.602 -27.825 1.00 44.89 200 TRP A N 1
ATOM 1282 C CA . TRP A 1 200 ? -0.977 -3.328 -26.675 1.00 43.40 200 TRP A CA 1
ATOM 1283 C C . TRP A 1 200 ? -2.471 -3.584 -26.793 1.00 43.81 200 TRP A C 1
ATOM 1284 O O . TRP A 1 200 ? -3.106 -3.928 -25.803 1.00 43.58 200 TRP A O 1
ATOM 1295 N N . GLU A 1 201 ? -3.060 -3.409 -27.965 1.00 44.86 201 GLU A N 1
ATOM 1296 C CA . GLU A 1 201 ? -4.487 -3.671 -28.041 1.00 47.73 201 GLU A CA 1
ATOM 1297 C C . GLU A 1 201 ? -4.754 -5.146 -27.931 1.00 47.70 201 GLU A C 1
ATOM 1298 O O . GLU A 1 201 ? -5.789 -5.571 -27.408 1.00 47.28 201 GLU A O 1
ATOM 1304 N N . GLU A 1 202 ? -3.795 -5.926 -28.414 1.00 48.42 202 GLU A N 1
ATOM 1305 C CA . GLU A 1 202 ? -3.898 -7.371 -28.367 1.00 47.79 202 GLU A CA 1
ATOM 1306 C C . GLU A 1 202 ? -3.726 -7.768 -26.905 1.00 45.63 202 GLU A C 1
ATOM 1307 O O . GLU A 1 202 ? -4.523 -8.524 -26.358 1.00 44.92 202 GLU A O 1
ATOM 1313 N N . LEU A 1 203 ? -2.698 -7.225 -26.267 1.00 43.49 203 LEU A N 1
ATOM 1314 C CA . LEU A 1 203 ? -2.430 -7.505 -24.859 1.00 42.71 203 LEU A CA 1
ATOM 1315 C C . LEU A 1 203 ? -3.694 -7.253 -24.027 1.00 42.61 203 LEU A C 1
ATOM 1316 O O . LEU A 1 203 ? -4.122 -8.106 -23.246 1.00 42.30 203 LEU A O 1
ATOM 1321 N N . ARG A 1 204 ? -4.292 -6.077 -24.209 1.00 42.28 204 ARG A N 1
ATOM 1322 C CA . ARG A 1 204 ? -5.511 -5.703 -23.505 1.00 40.55 204 ARG A CA 1
ATOM 1323 C C . ARG A 1 204 ? -6.581 -6.746 -23.751 1.00 41.67 204 ARG A C 1
ATOM 1324 O O . ARG A 1 204 ? -7.228 -7.219 -22.830 1.00 41.15 204 ARG A O 1
ATOM 1332 N N . ARG A 1 205 ? -6.766 -7.093 -25.016 1.00 45.01 205 ARG A N 1
ATOM 1333 C CA . ARG A 1 205 ? -7.769 -8.080 -25.414 1.00 48.59 205 ARG A CA 1
ATOM 1334 C C . ARG A 1 205 ? -7.865 -9.305 -24.471 1.00 49.09 205 ARG A C 1
ATOM 1335 O O . ARG A 1 205 ? -8.950 -9.626 -23.966 1.00 49.22 205 ARG A O 1
ATOM 1343 N N . ARG A 1 206 ? -6.732 -9.971 -24.232 1.00 48.49 206 ARG A N 1
ATOM 1344 C CA . ARG A 1 206 ? -6.677 -11.159 -23.375 1.00 46.31 206 ARG A CA 1
ATOM 1345 C C . ARG A 1 206 ? -6.300 -10.853 -21.929 1.00 45.50 206 ARG A C 1
ATOM 1346 O O . ARG A 1 206 ? -5.923 -11.741 -21.167 1.00 44.56 206 ARG A O 1
ATOM 1354 N N . LEU A 1 207 ? -6.417 -9.594 -21.542 1.00 44.76 207 LEU A N 1
ATOM 1355 C CA . LEU A 1 207 ? -6.084 -9.219 -20.186 1.00 43.57 207 LEU A CA 1
ATOM 1356 C C . LEU A 1 207 ? -7.219 -8.422 -19.553 1.00 42.99 207 LEU A C 1
ATOM 1357 O O . LEU A 1 207 ? -7.388 -8.439 -18.340 1.00 43.33 207 LEU A O 1
ATOM 1362 N N . ALA A 1 208 ? -8.021 -7.757 -20.384 1.00 42.70 208 ALA A N 1
ATOM 1363 C CA . ALA A 1 208 ? -9.112 -6.914 -19.904 1.00 41.23 208 ALA A CA 1
ATOM 1364 C C . ALA A 1 208 ? -10.412 -7.588 -19.502 1.00 42.57 208 ALA A C 1
ATOM 1365 O O . ALA A 1 208 ? -10.897 -7.363 -18.394 1.00 45.46 208 ALA A O 1
ATOM 1367 N N . PRO A 1 209 ? -11.006 -8.417 -20.380 1.00 42.72 209 PRO A N 1
ATOM 1368 C CA . PRO A 1 209 ? -12.269 -9.080 -20.021 1.00 42.40 209 PRO A CA 1
ATOM 1369 C C . PRO A 1 209 ? -12.225 -9.878 -18.732 1.00 43.41 209 PRO A C 1
ATOM 1370 O O . PRO A 1 209 ? -11.171 -10.377 -18.344 1.00 43.41 209 PRO A O 1
ATOM 1374 N N . ALA A 1 210 ? -13.377 -9.977 -18.068 1.00 45.68 210 ALA A N 1
ATOM 1375 C CA . ALA A 1 210 ? -13.508 -10.758 -16.832 1.00 47.46 210 ALA A CA 1
ATOM 1376 C C . ALA A 1 210 ? -13.804 -12.174 -17.326 1.00 47.03 210 ALA A C 1
ATOM 1377 O O . ALA A 1 210 ? -14.167 -13.078 -16.584 1.00 47.51 210 ALA A O 1
ATOM 1379 N N . ASP A 1 211 ? -13.643 -12.304 -18.628 1.00 47.39 211 ASP A N 1
ATOM 1380 C CA . ASP A 1 211 ? -13.829 -13.518 -19.390 1.00 47.18 211 ASP A CA 1
ATOM 1381 C C . ASP A 1 211 ? -12.479 -14.208 -19.200 1.00 46.78 211 ASP A C 1
ATOM 1382 O O . ASP A 1 211 ? -12.394 -15.414 -18.995 1.00 47.03 211 ASP A O 1
ATOM 1387 N N . ARG A 1 212 ? -11.439 -13.378 -19.246 1.00 46.97 212 ARG A N 1
ATOM 1388 C CA . ARG A 1 212 ? -10.036 -13.761 -19.124 1.00 46.50 212 ARG A CA 1
ATOM 1389 C C . ARG A 1 212 ? -9.461 -13.554 -17.719 1.00 45.76 212 ARG A C 1
ATOM 1390 O O . ARG A 1 212 ? -10.142 -13.073 -16.815 1.00 46.39 212 ARG A O 1
ATOM 1398 N N . ARG A 1 213 ? -8.192 -13.922 -17.558 1.00 44.80 213 ARG A N 1
ATOM 1399 C CA . ARG A 1 213 ? -7.471 -13.788 -16.297 1.00 43.95 213 ARG A CA 1
ATOM 1400 C C . ARG A 1 213 ? -6.021 -14.253 -16.484 1.00 43.09 213 ARG A C 1
ATOM 1401 O O . ARG A 1 213 ? -5.723 -15.056 -17.372 1.00 42.48 213 ARG A O 1
ATOM 1409 N N . CYS A 1 214 ? -5.116 -13.746 -15.650 1.00 42.44 214 CYS A N 1
ATOM 1410 C CA . CYS A 1 214 ? -3.704 -14.092 -15.776 1.00 40.15 214 CYS A CA 1
ATOM 1411 C C . CYS A 1 214 ? -2.913 -13.911 -14.490 1.00 37.69 214 CYS A C 1
ATOM 1412 O O . CYS A 1 214 ? -3.090 -12.912 -13.796 1.00 38.07 214 CYS A O 1
ATOM 1415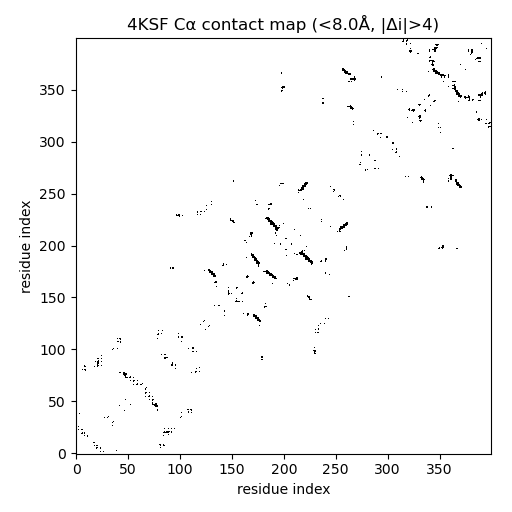 N N . PHE A 1 215 ? -2.032 -14.871 -14.186 1.00 34.70 215 PHE A N 1
ATOM 1416 C CA . PHE A 1 215 ? -1.210 -14.824 -12.970 1.00 31.84 215 PHE A CA 1
ATOM 1417 C C . PHE A 1 215 ? 0.278 -14.971 -13.222 1.00 30.99 215 PHE A C 1
ATOM 1418 O O . PHE A 1 215 ? 0.694 -15.678 -14.135 1.00 30.40 215 PHE A O 1
ATOM 1426 N N . ALA A 1 216 ? 1.077 -14.310 -12.389 1.00 30.84 216 ALA A N 1
ATOM 1427 C CA . ALA A 1 216 ? 2.530 -14.361 -12.499 1.00 31.04 216 ALA A CA 1
ATOM 1428 C C . ALA A 1 216 ? 3.189 -14.576 -11.136 1.00 33.32 216 ALA A C 1
ATOM 1429 O O . ALA A 1 216 ? 2.597 -14.274 -10.101 1.00 34.11 216 ALA A O 1
ATOM 1431 N N . PHE A 1 217 ? 4.410 -15.115 -11.140 1.00 34.52 217 PHE A N 1
ATOM 1432 C CA . PHE A 1 217 ? 5.181 -15.329 -9.913 1.00 33.41 217 PHE A CA 1
ATOM 1433 C C . PHE A 1 217 ? 6.193 -14.184 -9.807 1.00 33.77 217 PHE A C 1
ATOM 1434 O O . PHE A 1 217 ? 6.890 -13.881 -10.771 1.00 31.87 217 PHE A O 1
ATOM 1442 N N . PHE A 1 218 ? 6.268 -13.538 -8.649 1.00 37.39 218 PHE A N 1
ATOM 1443 C CA . PHE A 1 218 ? 7.220 -12.429 -8.443 1.00 40.31 218 PHE A CA 1
ATOM 1444 C C . PHE A 1 218 ? 8.102 -12.638 -7.220 1.00 41.96 218 PHE A C 1
ATOM 1445 O O . PHE A 1 218 ? 7.628 -13.037 -6.156 1.00 43.14 218 PHE A O 1
ATOM 1453 N N . HIS A 1 219 ? 9.386 -12.357 -7.360 1.00 44.43 219 HIS A N 1
ATOM 1454 C CA . HIS A 1 219 ? 10.275 -12.508 -6.223 1.00 47.70 219 HIS A CA 1
ATOM 1455 C C . HIS A 1 219 ? 10.513 -11.113 -5.668 1.00 50.22 219 HIS A C 1
ATOM 1456 O O . HIS A 1 219 ? 10.741 -10.166 -6.417 1.00 51.68 219 HIS A O 1
ATOM 1463 N N . PRO A 1 220 ? 10.433 -10.961 -4.344 1.00 52.74 220 PRO A N 1
ATOM 1464 C CA . PRO A 1 220 ? 10.641 -9.667 -3.688 1.00 54.89 220 PRO A CA 1
ATOM 1465 C C . PRO A 1 220 ? 11.789 -8.779 -4.199 1.00 57.10 220 PRO A C 1
ATOM 1466 O O . PRO A 1 220 ? 11.607 -7.570 -4.325 1.00 58.96 220 PRO A O 1
ATOM 1470 N N . ARG A 1 221 ? 12.960 -9.345 -4.489 1.00 59.01 221 ARG A N 1
ATOM 1471 C CA . ARG A 1 221 ? 14.078 -8.530 -4.993 1.00 60.65 221 ARG A CA 1
ATOM 1472 C C . ARG A 1 221 ? 13.815 -7.955 -6.383 1.00 62.16 221 ARG A C 1
ATOM 1473 O O . ARG A 1 221 ? 13.808 -6.738 -6.560 1.00 63.69 221 ARG A O 1
ATOM 1481 N N . LEU A 1 222 ? 13.618 -8.821 -7.369 1.00 62.99 222 LEU A N 1
ATOM 1482 C CA . LEU A 1 222 ? 13.328 -8.361 -8.722 1.00 65.13 222 LEU A CA 1
ATOM 1483 C C . LEU A 1 222 ? 12.065 -7.491 -8.637 1.00 66.31 222 LEU A C 1
ATOM 1484 O O . LEU A 1 222 ? 12.109 -6.276 -8.886 1.00 66.35 222 LEU A O 1
ATOM 1489 N N . ARG A 1 223 ? 10.953 -8.141 -8.287 1.00 66.85 223 ARG A N 1
ATOM 1490 C CA . ARG A 1 223 ? 9.641 -7.516 -8.082 1.00 67.84 223 ARG A CA 1
ATOM 1491 C C . ARG A 1 223 ? 8.962 -6.710 -9.209 1.00 67.07 223 ARG A C 1
ATOM 1492 O O . ARG A 1 223 ? 7.731 -6.631 -9.250 1.00 67.67 223 ARG A O 1
ATOM 1500 N N . ASP A 1 224 ? 9.718 -6.094 -10.111 1.00 64.40 224 ASP A N 1
ATOM 1501 C CA . ASP A 1 224 ? 9.056 -5.361 -11.175 1.00 61.56 224 ASP A CA 1
ATOM 1502 C C . ASP A 1 224 ? 8.999 -6.195 -12.451 1.00 60.01 224 ASP A C 1
ATOM 1503 O O . ASP A 1 224 ? 8.283 -5.861 -13.393 1.00 59.66 224 ASP A O 1
ATOM 1508 N N . ASP A 1 225 ? 9.757 -7.288 -12.468 1.00 57.62 225 ASP A N 1
ATOM 1509 C CA . ASP A 1 225 ? 9.771 -8.218 -13.597 1.00 54.70 225 ASP A CA 1
ATOM 1510 C C . ASP A 1 225 ? 9.425 -9.582 -13.019 1.00 49.85 225 ASP A C 1
ATOM 1511 O O . ASP A 1 225 ? 10.052 -10.049 -12.073 1.00 48.81 225 ASP A O 1
ATOM 1516 N N . PRO A 1 226 ? 8.402 -10.232 -13.580 1.00 45.97 226 PRO A N 1
ATOM 1517 C CA . PRO A 1 226 ? 7.921 -11.549 -13.151 1.00 43.04 226 PRO A CA 1
ATOM 1518 C C . PRO A 1 226 ? 8.858 -12.683 -13.565 1.00 40.66 226 PRO A C 1
ATOM 1519 O O . PRO A 1 226 ? 9.722 -12.502 -14.436 1.00 40.63 226 PRO A O 1
ATOM 1523 N N . LEU A 1 227 ? 8.682 -13.849 -12.945 1.00 36.14 227 LEU A N 1
ATOM 1524 C CA . LEU A 1 227 ? 9.506 -15.012 -13.261 1.00 32.46 227 LEU A CA 1
ATOM 1525 C C . LEU A 1 227 ? 8.809 -15.875 -14.287 1.00 31.97 227 LEU A C 1
ATOM 1526 O O . LEU A 1 227 ? 9.395 -16.264 -15.279 1.00 33.79 227 LEU A O 1
ATOM 1531 N N . VAL A 1 228 ? 7.555 -16.197 -14.036 1.00 32.75 228 VAL A N 1
ATOM 1532 C CA . VAL A 1 228 ? 6.791 -17.007 -14.974 1.00 34.62 228 VAL A CA 1
ATOM 1533 C C . VAL A 1 228 ? 5.336 -16.581 -14.861 1.00 35.49 228 VAL A C 1
ATOM 1534 O O . VAL A 1 228 ? 4.904 -16.102 -13.807 1.00 36.16 228 VAL A O 1
ATOM 1538 N N . PHE A 1 229 ? 4.583 -16.732 -15.944 1.00 35.64 229 PHE A N 1
ATOM 1539 C CA . PHE A 1 229 ? 3.181 -16.361 -15.913 1.00 36.53 229 PHE A CA 1
ATOM 1540 C C . PHE A 1 229 ? 2.355 -17.240 -16.804 1.00 37.08 229 PHE A C 1
ATOM 1541 O O . PHE A 1 229 ? 2.871 -17.909 -17.693 1.00 36.67 229 PHE A O 1
ATOM 1549 N N . VAL A 1 230 ? 1.059 -17.239 -16.553 1.00 38.55 230 VAL A N 1
ATOM 1550 C CA . VAL A 1 230 ? 0.155 -18.047 -17.337 1.00 41.21 230 VAL A CA 1
ATOM 1551 C C . VAL A 1 230 ? -1.069 -17.240 -17.691 1.00 43.32 230 VAL A C 1
ATOM 1552 O O . VAL A 1 230 ? -1.472 -16.358 -16.938 1.00 45.47 230 VAL A O 1
ATOM 1556 N N . GLU A 1 231 ? -1.647 -17.531 -18.850 1.00 44.39 231 GLU A N 1
ATOM 1557 C CA . GLU A 1 231 ? -2.838 -16.837 -19.301 1.00 44.78 231 GLU A CA 1
ATOM 1558 C C . GLU A 1 231 ? -3.973 -17.838 -19.263 1.00 44.83 231 GLU A C 1
ATOM 1559 O O . GLU A 1 231 ? -3.854 -18.955 -19.778 1.00 44.35 231 GLU A O 1
ATOM 1565 N N . VAL A 1 232 ? -5.079 -17.448 -18.649 1.00 45.28 232 VAL A N 1
ATOM 1566 C CA . VAL A 1 232 ? -6.205 -18.356 -18.588 1.00 46.14 232 VAL A CA 1
ATOM 1567 C C . VAL A 1 232 ? -7.469 -17.807 -19.229 1.00 46.94 232 VAL A C 1
ATOM 1568 O O . VAL A 1 232 ? -7.694 -16.596 -19.315 1.00 45.19 232 VAL A O 1
ATOM 1572 N N . ALA A 1 233 ? -8.278 -18.734 -19.713 1.00 48.61 233 ALA A N 1
ATOM 1573 C CA . ALA A 1 233 ? -9.526 -18.400 -20.345 1.00 49.88 233 ALA A CA 1
ATOM 1574 C C . ALA A 1 233 ? -10.581 -19.171 -19.586 1.00 51.43 233 ALA A C 1
ATOM 1575 O O . ALA A 1 233 ? -10.493 -20.395 -19.449 1.00 51.59 233 ALA A O 1
ATOM 1577 N N . LEU A 1 234 ? -11.555 -18.436 -19.062 1.00 52.46 234 LEU A N 1
ATOM 1578 C CA . LEU A 1 234 ? -12.655 -19.029 -18.329 1.00 53.59 234 LEU A CA 1
ATOM 1579 C C . LEU A 1 234 ? -13.714 -19.267 -19.390 1.00 54.67 234 LEU A C 1
ATOM 1580 O O . LEU A 1 234 ? -14.026 -18.363 -20.174 1.00 53.97 234 LEU A O 1
ATOM 1585 N N . THR A 1 235 ? -14.246 -20.488 -19.435 1.00 56.27 235 THR A N 1
ATOM 1586 C CA . THR A 1 235 ? -15.236 -20.826 -20.449 1.00 58.28 235 THR A CA 1
ATOM 1587 C C . THR A 1 235 ? -16.303 -21.862 -20.069 1.00 59.44 235 THR A C 1
ATOM 1588 O O . THR A 1 235 ? -16.394 -22.301 -18.921 1.00 58.32 235 THR A O 1
ATOM 1592 N N . ARG A 1 236 ? -17.110 -22.232 -21.064 1.00 60.98 236 ARG A N 1
ATOM 1593 C CA . ARG A 1 236 ? -18.197 -23.191 -20.900 1.00 61.87 236 ARG A CA 1
ATOM 1594 C C . ARG A 1 236 ? -17.898 -24.491 -21.646 1.00 61.64 236 ARG A C 1
ATOM 1595 O O . ARG A 1 236 ? -18.782 -25.324 -21.849 1.00 60.98 236 ARG A O 1
ATOM 1603 N N . SER A 1 237 ? -16.647 -24.663 -22.054 1.00 61.45 237 SER A N 1
ATOM 1604 C CA . SER A 1 237 ? -16.254 -25.867 -22.776 1.00 61.45 237 SER A CA 1
ATOM 1605 C C . SER A 1 237 ? -14.736 -25.976 -22.906 1.00 60.22 237 SER A C 1
ATOM 1606 O O . SER A 1 237 ? -13.996 -25.147 -22.371 1.00 60.49 237 SER A O 1
ATOM 1609 N N . ILE A 1 238 ? -14.273 -27.002 -23.614 1.00 57.78 238 ILE A N 1
ATOM 1610 C CA . ILE A 1 238 ? -12.841 -27.188 -23.807 1.00 56.12 238 ILE A CA 1
ATOM 1611 C C . ILE A 1 238 ? -12.476 -26.840 -25.236 1.00 54.34 238 ILE A C 1
ATOM 1612 O O . ILE A 1 238 ? -12.952 -27.472 -26.178 1.00 53.60 238 ILE A O 1
ATOM 1617 N N . PRO A 1 239 ? -11.610 -25.830 -25.416 1.00 53.03 239 PRO A N 1
ATOM 1618 C CA . PRO A 1 239 ? -11.218 -25.431 -26.770 1.00 51.09 239 PRO A CA 1
ATOM 1619 C C . PRO A 1 239 ? -10.347 -26.458 -27.504 1.00 49.00 239 PRO A C 1
ATOM 1620 O O . PRO A 1 239 ? -9.672 -27.291 -26.889 1.00 47.09 239 PRO A O 1
ATOM 1624 N N . SER A 1 240 ? -10.399 -26.392 -28.830 1.00 47.22 240 SER A N 1
ATOM 1625 C CA . SER A 1 240 ? -9.629 -27.276 -29.683 1.00 45.61 240 SER A CA 1
ATOM 1626 C C . SER A 1 240 ? -8.681 -26.400 -30.491 1.00 45.70 240 SER A C 1
ATOM 1627 O O . SER A 1 240 ? -7.539 -26.787 -30.754 1.00 48.05 240 SER A O 1
ATOM 1630 N N . ALA A 1 241 ? -9.155 -25.220 -30.888 1.00 42.61 241 ALA A N 1
ATOM 1631 C CA . ALA A 1 241 ? -8.327 -24.297 -31.657 1.00 39.45 241 ALA A CA 1
ATOM 1632 C C . ALA A 1 241 ? -7.974 -23.064 -30.833 1.00 38.59 241 ALA A C 1
ATOM 1633 O O . ALA A 1 241 ? -8.854 -22.431 -30.250 1.00 37.60 241 ALA A O 1
ATOM 1635 N N . ILE A 1 242 ? -6.687 -22.727 -30.775 1.00 38.06 242 ILE A N 1
ATOM 1636 C CA . ILE A 1 242 ? -6.272 -21.551 -30.021 1.00 38.02 242 ILE A CA 1
ATOM 1637 C C . ILE A 1 242 ? -6.999 -20.353 -30.599 1.00 39.12 242 ILE A C 1
ATOM 1638 O O . ILE A 1 242 ? -7.287 -19.383 -29.901 1.00 39.51 242 ILE A O 1
ATOM 1643 N N . ALA A 1 243 ? -7.292 -20.441 -31.890 1.00 40.26 243 ALA A N 1
ATOM 1644 C CA . ALA A 1 243 ? -8.000 -19.392 -32.601 1.00 41.80 243 ALA A CA 1
ATOM 1645 C C . ALA A 1 243 ? -9.324 -19.043 -31.896 1.00 43.46 243 ALA A C 1
ATOM 1646 O O . ALA A 1 243 ? -9.717 -17.875 -31.818 1.00 42.63 243 ALA A O 1
ATOM 1648 N N . ASP A 1 244 ? -10.011 -20.055 -31.377 1.00 44.95 244 ASP A N 1
ATOM 1649 C CA . ASP A 1 244 ? -11.264 -19.811 -30.686 1.00 46.40 244 ASP A CA 1
ATOM 1650 C C . ASP A 1 244 ? -11.015 -18.883 -29.524 1.00 46.43 244 ASP A C 1
ATOM 1651 O O . ASP A 1 244 ? -11.618 -17.817 -29.430 1.00 47.27 244 ASP A O 1
ATOM 1656 N N . VAL A 1 245 ? -10.105 -19.295 -28.647 1.00 45.82 245 VAL A N 1
ATOM 1657 C CA . VAL A 1 245 ? -9.769 -18.518 -27.461 1.00 44.99 245 VAL A CA 1
ATOM 1658 C C . VAL A 1 245 ? -9.277 -17.082 -27.725 1.00 44.86 245 VAL A C 1
ATOM 1659 O O . VAL A 1 245 ? -9.531 -16.187 -26.914 1.00 44.22 245 VAL A O 1
ATOM 1663 N N . LEU A 1 246 ? -8.619 -16.853 -28.861 1.00 44.92 246 LEU A N 1
ATOM 1664 C CA . LEU A 1 246 ? -8.058 -15.534 -29.173 1.00 46.28 246 LEU A CA 1
ATOM 1665 C C . LEU A 1 246 ? -8.873 -14.479 -29.930 1.00 47.78 246 LEU A C 1
ATOM 1666 O O . LEU A 1 246 ? -8.818 -13.294 -29.588 1.00 46.42 246 LEU A O 1
ATOM 1671 N N . ASP A 1 247 ? -9.615 -14.895 -30.951 1.00 51.17 247 ASP A N 1
ATOM 1672 C CA . ASP A 1 247 ? -10.419 -13.959 -31.742 1.00 55.52 247 ASP A CA 1
ATOM 1673 C C . ASP A 1 247 ? -11.261 -13.051 -30.863 1.00 57.95 247 ASP A C 1
ATOM 1674 O O . ASP A 1 247 ? -11.965 -13.525 -29.972 1.00 58.51 247 ASP A O 1
ATOM 1679 N N . GLU A 1 248 ? -11.179 -11.745 -31.116 1.00 60.99 248 GLU A N 1
ATOM 1680 C CA . GLU A 1 248 ? -11.946 -10.753 -30.360 1.00 63.77 248 GLU A CA 1
ATOM 1681 C C . GLU A 1 248 ? -13.421 -10.947 -30.669 1.00 64.63 248 GLU A C 1
ATOM 1682 O O . GLU A 1 248 ? -14.287 -10.698 -29.827 1.00 64.62 248 GLU A O 1
ATOM 1688 N N . SER A 1 249 ? -13.700 -11.392 -31.888 1.00 65.19 249 SER A N 1
ATOM 1689 C CA . SER A 1 249 ? -15.068 -11.646 -32.300 1.00 65.73 249 SER A CA 1
ATOM 1690 C C . SER A 1 249 ? -15.674 -12.780 -31.475 1.00 66.34 249 SER A C 1
ATOM 1691 O O . SER A 1 249 ? -16.821 -13.168 -31.692 1.00 67.15 249 SER A O 1
ATOM 1694 N N . ARG A 1 250 ? -14.890 -13.321 -30.546 1.00 67.27 250 ARG A N 1
ATOM 1695 C CA . ARG A 1 250 ? -15.345 -14.398 -29.666 1.00 67.93 250 ARG A CA 1
ATOM 1696 C C . ARG A 1 250 ? -16.532 -13.882 -28.853 1.00 67.07 250 ARG A C 1
ATOM 1697 O O . ARG A 1 250 ? -16.796 -12.682 -28.805 1.00 66.64 250 ARG A O 1
ATOM 1705 N N . ASP A 1 251 ? -17.245 -14.779 -28.199 1.00 66.26 251 ASP A N 1
ATOM 1706 C CA . ASP A 1 251 ? -18.357 -14.335 -27.391 1.00 67.18 251 ASP A CA 1
ATOM 1707 C C . ASP A 1 251 ? -17.920 -14.449 -25.946 1.00 67.49 251 ASP A C 1
ATOM 1708 O O . ASP A 1 251 ? -17.533 -15.532 -25.504 1.00 67.68 251 ASP A O 1
ATOM 1713 N N . HIS A 1 252 ? -17.972 -13.334 -25.219 1.00 67.03 252 HIS A N 1
ATOM 1714 C CA . HIS A 1 252 ? -17.589 -13.304 -23.805 1.00 65.88 252 HIS A CA 1
ATOM 1715 C C . HIS A 1 252 ? -18.700 -13.894 -22.932 1.00 65.95 252 HIS A C 1
ATOM 1716 O O . HIS A 1 252 ? -19.882 -13.720 -23.232 1.00 66.64 252 HIS A O 1
ATOM 1723 N N . ILE A 1 253 ? -18.326 -14.591 -21.858 1.00 65.28 253 ILE A N 1
ATOM 1724 C CA . ILE A 1 253 ? -19.310 -15.164 -20.934 1.00 63.30 253 ILE A CA 1
ATOM 1725 C C . ILE A 1 253 ? -19.043 -14.642 -19.524 1.00 62.37 253 ILE A C 1
ATOM 1726 O O . ILE A 1 253 ? -17.921 -14.254 -19.199 1.00 62.38 253 ILE A O 1
ATOM 1731 N N . GLY A 1 254 ? -20.082 -14.624 -18.696 1.00 61.63 254 GLY A N 1
ATOM 1732 C CA . GLY A 1 254 ? -19.932 -14.147 -17.336 1.00 59.66 254 GLY A CA 1
ATOM 1733 C C . GLY A 1 254 ? -18.853 -14.940 -16.644 1.00 58.41 254 GLY A C 1
ATOM 1734 O O . GLY A 1 254 ? -18.867 -16.169 -16.691 1.00 58.03 254 GLY A O 1
ATOM 1735 N N . ALA A 1 255 ? -17.919 -14.235 -16.008 1.00 57.67 255 ALA A N 1
ATOM 1736 C CA . ALA A 1 255 ? -16.804 -14.868 -15.310 1.00 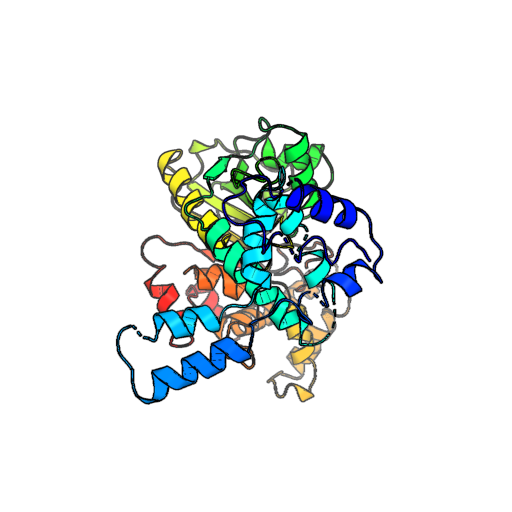56.98 255 ALA A CA 1
ATOM 1737 C C . ALA A 1 255 ? -17.247 -16.063 -14.475 1.00 57.21 255 ALA A C 1
ATOM 1738 O O . ALA A 1 255 ? -16.652 -17.140 -14.555 1.00 57.05 255 ALA A O 1
ATOM 1740 N N . ASP A 1 256 ? -18.305 -15.875 -13.692 1.00 58.00 256 ASP A N 1
ATOM 1741 C CA . ASP A 1 256 ? -18.818 -16.932 -12.828 1.00 59.06 256 ASP A CA 1
ATOM 1742 C C . ASP A 1 256 ? -19.722 -17.943 -13.514 1.00 58.28 256 ASP A C 1
ATOM 1743 O O . ASP A 1 256 ? -20.007 -18.995 -12.939 1.00 58.30 256 ASP A O 1
ATOM 1748 N N . THR A 1 257 ? -20.180 -17.638 -14.728 1.00 57.89 257 THR A N 1
ATOM 1749 C CA . THR A 1 257 ? -21.025 -18.589 -15.463 1.00 58.56 257 THR A CA 1
ATOM 1750 C C . THR A 1 257 ? -20.095 -19.587 -16.162 1.00 59.12 257 THR A C 1
ATOM 1751 O O . THR A 1 257 ? -20.537 -20.458 -16.911 1.00 58.49 257 THR A O 1
ATOM 1755 N N . ALA A 1 258 ? -18.799 -19.437 -15.887 1.00 59.26 258 ALA A N 1
ATOM 1756 C CA . ALA A 1 258 ? -17.750 -20.275 -16.445 1.00 57.69 258 ALA A CA 1
ATOM 1757 C C . ALA A 1 258 ? -17.711 -21.604 -15.718 1.00 56.69 258 ALA A C 1
ATOM 1758 O O . ALA A 1 258 ? -17.729 -21.643 -14.489 1.00 56.47 258 ALA A O 1
ATOM 1760 N N . THR A 1 259 ? -17.649 -22.685 -16.488 1.00 56.30 259 THR A N 1
ATOM 1761 C CA . THR A 1 259 ? -17.612 -24.042 -15.942 1.00 56.40 259 THR A CA 1
ATOM 1762 C C . THR A 1 259 ? -16.173 -24.601 -15.866 1.00 55.77 259 THR A C 1
ATOM 1763 O O . THR A 1 259 ? -15.813 -25.259 -14.891 1.00 55.27 259 THR A O 1
ATOM 1767 N N . THR A 1 260 ? -15.354 -24.322 -16.887 1.00 55.05 260 THR A N 1
ATOM 1768 C CA . THR A 1 260 ? -13.957 -24.791 -16.942 1.00 51.67 260 THR A CA 1
ATOM 1769 C C . THR A 1 260 ? -12.874 -23.697 -17.174 1.00 49.13 260 THR A C 1
ATOM 1770 O O . THR A 1 260 ? -13.122 -22.656 -17.795 1.00 47.99 260 THR A O 1
ATOM 1774 N N . ALA A 1 261 ? -11.675 -23.950 -16.651 1.00 46.49 261 ALA A N 1
ATOM 1775 C CA . ALA A 1 261 ? -10.542 -23.034 -16.770 1.00 43.77 261 ALA A CA 1
ATOM 1776 C C . ALA A 1 261 ? -9.574 -23.575 -17.812 1.00 42.94 261 ALA A C 1
ATOM 1777 O O . ALA A 1 261 ? -9.286 -24.772 -17.830 1.00 43.21 261 ALA A O 1
ATOM 1779 N N . VAL A 1 262 ? -9.059 -22.704 -18.675 1.00 42.20 262 VAL A N 1
ATOM 1780 C CA . VAL A 1 262 ? -8.132 -23.155 -19.720 1.00 41.44 262 VAL A CA 1
ATOM 1781 C C . VAL A 1 262 ? -6.764 -22.457 -19.736 1.00 39.67 262 VAL A C 1
ATOM 1782 O O . VAL A 1 262 ? -6.637 -21.286 -20.090 1.00 39.40 262 VAL A O 1
ATOM 1786 N N . PHE A 1 263 ? -5.733 -23.185 -19.355 1.00 37.58 263 PHE A N 1
ATOM 1787 C CA . PHE A 1 263 ? -4.406 -22.616 -19.361 1.00 38.91 263 PHE A CA 1
ATOM 1788 C C . PHE A 1 263 ? -3.938 -22.632 -20.801 1.00 39.80 263 PHE A C 1
ATOM 1789 O O . PHE A 1 263 ? -3.528 -23.671 -21.304 1.00 40.72 263 PHE A O 1
ATOM 1797 N N . TYR A 1 264 ? -3.969 -21.493 -21.478 1.00 40.12 264 TYR A N 1
ATOM 1798 C CA . TYR A 1 264 ? -3.561 -21.517 -22.873 1.00 40.67 264 TYR A CA 1
ATOM 1799 C C . TYR A 1 264 ? -2.152 -21.040 -23.222 1.00 41.52 264 TYR A C 1
ATOM 1800 O O . TYR A 1 264 ? -1.778 -20.995 -24.401 1.00 42.64 264 TYR A O 1
ATOM 1809 N N . SER A 1 265 ? -1.353 -20.729 -22.209 1.00 40.91 265 SER A N 1
ATOM 1810 C CA . SER A 1 265 ? -0.006 -20.256 -22.469 1.00 40.04 265 SER A CA 1
ATOM 1811 C C . SER A 1 265 ? 0.798 -19.905 -21.225 1.00 39.76 265 SER A C 1
ATOM 1812 O O . SER A 1 265 ? 0.451 -18.977 -20.503 1.00 39.35 265 SER A O 1
ATOM 1815 N N . ILE A 1 266 ? 1.883 -20.644 -21.002 1.00 39.72 266 ILE A N 1
ATOM 1816 C CA . ILE A 1 266 ? 2.785 -20.438 -19.863 1.00 39.19 266 ILE A CA 1
ATOM 1817 C C . ILE A 1 266 ? 4.077 -19.846 -20.406 1.00 38.80 266 ILE A C 1
ATOM 1818 O O . ILE A 1 266 ? 4.454 -20.141 -21.531 1.00 39.87 266 ILE A O 1
ATOM 1823 N N . SER A 1 267 ? 4.760 -19.013 -19.630 1.00 38.45 267 SER A N 1
ATOM 1824 C CA . SER A 1 267 ? 6.000 -18.435 -20.116 1.00 38.50 267 SER A CA 1
ATOM 1825 C C . SER A 1 267 ? 6.976 -18.069 -19.031 1.00 39.59 267 SER A C 1
ATOM 1826 O O . SER A 1 267 ? 6.616 -17.471 -18.033 1.00 39.07 267 SER A O 1
ATOM 1829 N N . ASN A 1 268 ? 8.227 -18.449 -19.237 1.00 43.02 268 ASN A N 1
ATOM 1830 C CA . ASN A 1 268 ? 9.288 -18.150 -18.293 1.00 46.92 268 ASN A CA 1
ATOM 1831 C C . ASN A 1 268 ? 9.917 -16.866 -18.808 1.00 47.90 268 ASN A C 1
ATOM 1832 O O . ASN A 1 268 ? 10.247 -16.753 -19.988 1.00 48.15 268 ASN A O 1
ATOM 1837 N N . CYS A 1 269 ? 10.056 -15.888 -17.922 1.00 49.50 269 CYS A N 1
ATOM 1838 C CA . CYS A 1 269 ? 10.587 -14.584 -18.290 1.00 50.94 269 CYS A CA 1
ATOM 1839 C C . CYS A 1 269 ? 12.076 -14.467 -18.057 1.00 51.67 269 CYS A C 1
ATOM 1840 O O . CYS A 1 269 ? 12.794 -13.875 -18.858 1.00 51.60 269 CYS A O 1
ATOM 1843 N N . GLN A 1 270 ? 12.532 -15.024 -16.947 1.00 52.76 270 GLN A N 1
ATOM 1844 C CA . GLN A 1 270 ? 13.936 -14.974 -16.612 1.00 55.56 270 GLN A CA 1
ATOM 1845 C C . GLN A 1 270 ? 14.688 -16.089 -17.317 1.00 57.35 270 GLN A C 1
ATOM 1846 O O . GLN A 1 270 ? 14.353 -17.263 -17.161 1.00 59.62 270 GLN A O 1
ATOM 1852 N N . ASP A 1 271 ? 15.700 -15.734 -18.098 1.00 57.95 271 ASP A N 1
ATOM 1853 C CA . ASP A 1 271 ? 16.475 -16.758 -18.783 1.00 59.35 271 ASP A CA 1
ATOM 1854 C C . ASP A 1 271 ? 17.592 -17.230 -17.858 1.00 58.08 271 ASP A C 1
ATOM 1855 O O . ASP A 1 271 ? 17.947 -18.401 -17.846 1.00 57.76 271 ASP A O 1
ATOM 1860 N N . GLY A 1 272 ? 18.136 -16.313 -17.071 1.00 57.73 272 GLY A N 1
ATOM 1861 C CA . GLY A 1 272 ? 19.201 -16.684 -16.160 1.00 56.78 272 GLY A CA 1
ATOM 1862 C C . GLY A 1 272 ? 18.701 -17.527 -15.005 1.00 55.78 272 GLY A C 1
ATOM 1863 O O . GLY A 1 272 ? 19.440 -17.774 -14.047 1.00 56.16 272 GLY A O 1
ATOM 1864 N N . LEU A 1 273 ? 17.441 -17.949 -15.087 1.00 54.50 273 LEU A N 1
ATOM 1865 C CA . LEU A 1 273 ? 16.825 -18.783 -14.058 1.00 54.17 273 LEU A CA 1
ATOM 1866 C C . LEU A 1 273 ? 16.415 -20.101 -14.713 1.00 54.70 273 LEU A C 1
ATOM 1867 O O . LEU A 1 273 ? 15.628 -20.881 -14.163 1.00 53.26 273 LEU A O 1
ATOM 1872 N N . ARG A 1 274 ? 16.958 -20.316 -15.910 1.00 56.62 274 ARG A N 1
ATOM 1873 C CA . ARG A 1 274 ? 16.716 -21.515 -16.705 1.00 57.75 274 ARG A CA 1
ATOM 1874 C C . ARG A 1 274 ? 17.219 -22.667 -15.868 1.00 56.84 274 ARG A C 1
ATOM 1875 O O . ARG A 1 274 ? 18.405 -22.739 -15.548 1.00 55.70 274 ARG A O 1
ATOM 1883 N N . GLY A 1 275 ? 16.314 -23.564 -15.508 1.00 56.83 275 GLY A N 1
ATOM 1884 C CA . GLY A 1 275 ? 16.704 -24.685 -14.676 1.00 57.54 275 GLY A CA 1
ATOM 1885 C C . GLY A 1 275 ? 16.105 -24.594 -13.282 1.00 57.55 275 GLY A C 1
ATOM 1886 O O . GLY A 1 275 ? 15.741 -25.612 -12.688 1.00 58.34 275 GLY A O 1
ATOM 1887 N N . ILE A 1 276 ? 16.004 -23.378 -12.755 1.00 56.67 276 ILE A N 1
ATOM 1888 C CA . ILE A 1 276 ? 15.421 -23.165 -11.437 1.00 56.79 276 ILE A CA 1
ATOM 1889 C C . ILE A 1 276 ? 13.893 -23.205 -11.617 1.00 57.33 276 ILE A C 1
ATOM 1890 O O . ILE A 1 276 ? 13.183 -22.298 -11.191 1.00 58.56 276 ILE A O 1
ATOM 1895 N N . SER A 1 277 ? 13.398 -24.279 -12.235 1.00 57.51 277 SER A N 1
ATOM 1896 C CA . SER A 1 277 ? 11.973 -24.437 -12.542 1.00 57.16 277 SER A CA 1
ATOM 1897 C C . SER A 1 277 ? 10.956 -24.330 -11.413 1.00 56.25 277 SER A C 1
ATOM 1898 O O . SER A 1 277 ? 11.169 -24.803 -10.285 1.00 54.30 277 SER A O 1
ATOM 1901 N N . PHE A 1 278 ? 9.833 -23.700 -11.766 1.00 54.73 278 PHE A N 1
ATOM 1902 C CA . PHE A 1 278 ? 8.720 -23.472 -10.854 1.00 51.71 278 PHE A CA 1
ATOM 1903 C C . PHE A 1 278 ? 7.371 -23.299 -11.560 1.00 51.33 278 PHE A C 1
ATOM 1904 O O . PHE A 1 278 ? 6.337 -23.217 -10.905 1.00 51.13 278 PHE A O 1
ATOM 1912 N N . GLY A 1 279 ? 7.366 -23.244 -12.888 1.00 52.05 279 GLY A N 1
ATOM 1913 C CA . GLY A 1 279 ? 6.096 -23.112 -13.588 1.00 51.40 279 GLY A CA 1
ATOM 1914 C C . GLY A 1 279 ? 5.247 -24.266 -13.108 1.00 51.99 279 GLY A C 1
ATOM 1915 O O . GLY A 1 279 ? 4.019 -24.218 -13.064 1.00 50.83 279 GLY A O 1
ATOM 1916 N N . ASN A 1 280 ? 5.953 -25.320 -12.724 1.00 54.27 280 ASN A N 1
ATOM 1917 C CA . ASN A 1 280 ? 5.356 -26.542 -12.214 1.00 56.53 280 ASN A CA 1
ATOM 1918 C C . ASN A 1 280 ? 4.462 -26.272 -11.000 1.00 55.98 280 ASN A C 1
ATOM 1919 O O . ASN A 1 280 ? 3.551 -27.055 -10.704 1.00 56.06 280 ASN A O 1
ATOM 1924 N N . PHE A 1 281 ? 4.739 -25.166 -10.307 1.00 54.04 281 PHE A N 1
ATOM 1925 C CA . PHE A 1 281 ? 3.964 -24.740 -9.142 1.00 52.30 281 PHE A CA 1
ATOM 1926 C C . PHE A 1 281 ? 2.794 -23.895 -9.631 1.00 51.78 281 PHE A C 1
ATOM 1927 O O . PHE A 1 281 ? 1.633 -24.252 -9.451 1.00 52.39 281 PHE A O 1
ATOM 1935 N N . LEU A 1 282 ? 3.130 -22.767 -10.251 1.00 50.16 282 LEU A N 1
ATOM 1936 C CA . LEU A 1 282 ? 2.157 -21.827 -10.786 1.00 47.17 282 LEU A CA 1
ATOM 1937 C C . LEU A 1 282 ? 0.820 -22.458 -11.115 1.00 47.36 282 LEU A C 1
ATOM 1938 O O . LEU A 1 282 ? -0.217 -21.971 -10.666 1.00 48.14 282 LEU A O 1
ATOM 1943 N N . ILE A 1 283 ? 0.824 -23.530 -11.899 1.00 46.79 283 ILE A N 1
ATOM 1944 C CA . ILE A 1 283 ? -0.443 -24.171 -12.239 1.00 48.53 283 ILE A CA 1
ATOM 1945 C C . ILE A 1 283 ? -1.150 -24.657 -10.968 1.00 49.41 283 ILE A C 1
ATOM 1946 O O . ILE A 1 283 ? -2.284 -24.269 -10.691 1.00 48.00 283 ILE A O 1
ATOM 1951 N N . LYS A 1 284 ? -0.467 -25.507 -10.204 1.00 51.17 284 LYS A N 1
ATOM 1952 C CA . LYS A 1 284 ? -1.011 -26.062 -8.964 1.00 53.90 284 LYS A CA 1
ATOM 1953 C C . LYS A 1 284 ? -1.623 -24.952 -8.107 1.00 54.84 284 LYS A C 1
ATOM 1954 O O . LYS A 1 284 ? -2.696 -25.124 -7.521 1.00 56.84 284 LYS A O 1
ATOM 1960 N N . GLN A 1 285 ? -0.943 -23.814 -8.030 1.00 53.25 285 GLN A N 1
ATOM 1961 C CA . GLN A 1 285 ? -1.452 -22.699 -7.251 1.00 52.78 285 GLN A CA 1
ATOM 1962 C C . GLN A 1 285 ? -2.724 -22.143 -7.908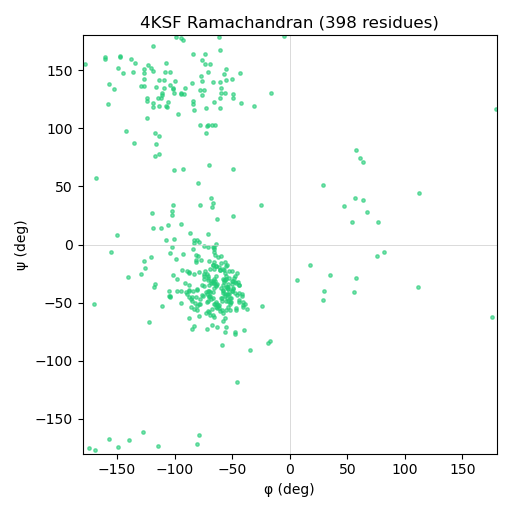 1.00 52.76 285 GLN A C 1
ATOM 1963 O O . GLN A 1 285 ? -3.832 -22.288 -7.385 1.00 51.24 285 GLN A O 1
ATOM 1969 N N . VAL A 1 286 ? -2.546 -21.514 -9.064 1.00 52.91 286 VAL A N 1
ATOM 1970 C CA . VAL A 1 286 ? -3.647 -20.928 -9.816 1.00 53.24 286 VAL A CA 1
ATOM 1971 C C . VAL A 1 286 ? -4.940 -21.725 -9.788 1.00 55.38 286 VAL A C 1
ATOM 1972 O O . VAL A 1 286 ? -5.983 -21.197 -9.427 1.00 56.43 286 VAL A O 1
ATOM 1976 N N . VAL A 1 287 ? -4.887 -22.991 -10.174 1.00 58.40 287 VAL A N 1
ATOM 1977 C CA . VAL A 1 287 ? -6.103 -23.798 -10.184 1.00 61.45 287 VAL A CA 1
ATOM 1978 C C . VAL A 1 287 ? -6.837 -23.680 -8.858 1.00 62.92 287 VAL A C 1
ATOM 1979 O O . VAL A 1 287 ? -8.065 -23.597 -8.822 1.00 63.39 287 VAL A O 1
ATOM 1983 N N . GLU A 1 288 ? -6.075 -23.660 -7.770 1.00 64.25 288 GLU A N 1
ATOM 1984 C CA . GLU A 1 288 ? -6.659 -23.570 -6.441 1.00 65.28 288 GLU A CA 1
ATOM 1985 C C . GLU A 1 288 ? -7.277 -22.213 -6.106 1.00 64.63 288 GLU A C 1
ATOM 1986 O O . GLU A 1 288 ? -8.326 -22.151 -5.468 1.00 64.50 288 GLU A O 1
ATOM 1992 N N . ASP A 1 289 ? -6.621 -21.131 -6.507 1.00 63.84 289 ASP A N 1
ATOM 1993 C CA . ASP A 1 289 ? -7.151 -19.808 -6.240 1.00 63.57 289 ASP A CA 1
ATOM 1994 C C . ASP A 1 289 ? -8.382 -19.579 -7.074 1.00 64.34 289 ASP A C 1
ATOM 1995 O O . ASP A 1 289 ? -9.199 -18.721 -6.760 1.00 64.99 289 ASP A O 1
ATOM 2000 N N . LEU A 1 290 ? -8.509 -20.339 -8.155 1.00 64.70 290 LEU A N 1
ATOM 2001 C CA . LEU A 1 290 ? -9.682 -20.222 -9.003 1.00 65.02 290 LEU A CA 1
ATOM 2002 C C . LEU A 1 290 ? -10.816 -20.917 -8.250 1.00 65.83 290 LEU A C 1
ATOM 2003 O O . LEU A 1 290 ? -11.927 -20.400 -8.167 1.00 66.30 290 LEU A O 1
ATOM 2008 N N . ARG A 1 291 ? -10.517 -22.086 -7.690 1.00 66.86 291 ARG A N 1
ATOM 2009 C CA . ARG A 1 291 ? -11.496 -22.849 -6.919 1.00 67.79 291 ARG A CA 1
ATOM 2010 C C . ARG A 1 291 ? -12.191 -21.894 -5.951 1.00 67.69 291 ARG A C 1
ATOM 2011 O O . ARG A 1 291 ? -13.419 -21.785 -5.938 1.00 68.28 291 ARG A O 1
ATOM 2019 N N . ARG A 1 292 ? -11.392 -21.202 -5.143 1.00 67.15 292 ARG A N 1
ATOM 2020 C CA . ARG A 1 292 ? -11.921 -20.263 -4.170 1.00 66.57 292 ARG A CA 1
ATOM 2021 C C . ARG A 1 292 ? -12.793 -19.211 -4.846 1.00 66.78 292 ARG A C 1
ATOM 2022 O O . ARG A 1 292 ? -14.017 -19.272 -4.774 1.00 68.10 292 ARG A O 1
ATOM 2030 N N . ASP A 1 293 ? -12.159 -18.258 -5.517 1.00 66.37 293 ASP A N 1
ATOM 2031 C CA . ASP A 1 293 ? -12.868 -17.164 -6.176 1.00 66.59 293 ASP A CA 1
ATOM 2032 C C . ASP A 1 293 ? -14.058 -17.529 -7.073 1.00 65.54 293 ASP A C 1
ATOM 2033 O O . ASP A 1 293 ? -15.045 -16.798 -7.115 1.00 65.47 293 ASP A O 1
ATOM 2038 N N . LEU A 1 294 ? -13.968 -18.639 -7.799 1.00 64.58 294 LEU A N 1
ATOM 2039 C CA . LEU A 1 294 ? -15.064 -19.069 -8.669 1.00 63.47 294 LEU A CA 1
ATOM 2040 C C . LEU A 1 294 ? -15.280 -20.565 -8.486 1.00 63.11 294 LEU A C 1
ATOM 2041 O O . LEU A 1 294 ? -14.714 -21.381 -9.218 1.00 63.14 294 LEU A O 1
ATOM 2046 N N . PRO A 1 295 ? -16.108 -20.944 -7.504 1.00 62.39 295 PRO A N 1
ATOM 2047 C CA . PRO A 1 295 ? -16.406 -22.347 -7.209 1.00 61.43 295 PRO A CA 1
ATOM 2048 C C . PRO A 1 295 ? -17.167 -23.021 -8.345 1.00 60.85 295 PRO A C 1
ATOM 2049 O O . PRO A 1 295 ? -17.401 -24.233 -8.324 1.00 59.78 295 PRO A O 1
ATOM 2053 N N . GLY A 1 296 ? -17.548 -22.221 -9.337 1.00 59.86 296 GLY A N 1
ATOM 2054 C CA . GLY A 1 296 ? -18.272 -22.753 -10.476 1.00 60.03 296 GLY A CA 1
ATOM 2055 C C . GLY A 1 296 ? -17.387 -23.493 -11.466 1.00 60.06 296 GLY A C 1
ATOM 2056 O O . GLY A 1 296 ? -17.885 -24.194 -12.353 1.00 60.21 296 GLY A O 1
ATOM 2057 N N . LEU A 1 297 ? -16.073 -23.327 -11.327 1.00 59.07 297 LEU A N 1
ATOM 2058 C CA . LEU A 1 297 ? -15.119 -23.990 -12.207 1.00 57.31 297 LEU A CA 1
ATOM 2059 C C . LEU A 1 297 ? -15.038 -25.441 -11.775 1.00 57.05 297 LEU A C 1
ATOM 2060 O O . LEU A 1 297 ? -14.846 -25.724 -10.597 1.00 57.02 297 LEU A O 1
ATOM 2065 N N . LYS A 1 298 ? -15.194 -26.356 -12.728 1.00 57.01 298 LYS A N 1
ATOM 2066 C CA . LYS A 1 298 ? -15.153 -27.783 -12.436 1.00 56.08 298 LYS A CA 1
ATOM 2067 C C . LYS A 1 298 ? -13.992 -28.455 -13.146 1.00 55.89 298 LYS A C 1
ATOM 2068 O O . LYS A 1 298 ? -13.416 -29.399 -12.616 1.00 57.72 298 LYS A O 1
ATOM 2074 N N . GLU A 1 299 ? -13.649 -27.973 -14.341 1.00 54.16 299 GLU A N 1
ATOM 2075 C CA . GLU A 1 299 ? -12.529 -28.531 -15.102 1.00 51.49 299 GLU A CA 1
ATOM 2076 C C . GLU A 1 299 ? -11.327 -27.600 -15.125 1.00 48.81 299 GLU A C 1
ATOM 2077 O O . GLU A 1 299 ? -11.448 -26.392 -14.947 1.00 47.05 299 GLU A O 1
ATOM 2083 N N . PHE A 1 300 ? -10.157 -28.184 -15.342 1.00 47.73 300 PHE A N 1
ATOM 2084 C CA . PHE A 1 300 ? -8.919 -27.420 -15.454 1.00 46.15 300 PHE A CA 1
ATOM 2085 C C . PHE A 1 300 ? -8.072 -28.085 -16.525 1.00 44.14 300 PHE A C 1
ATOM 2086 O O . PHE A 1 300 ? -7.388 -29.088 -16.274 1.00 42.79 300 PHE A O 1
ATOM 2094 N N . VAL A 1 301 ? -8.155 -27.523 -17.727 1.00 41.54 301 VAL A N 1
ATOM 2095 C CA . VAL A 1 301 ? -7.429 -28.038 -18.878 1.00 39.86 301 VAL A CA 1
ATOM 2096 C C . VAL A 1 301 ? -6.380 -27.065 -19.383 1.00 39.02 301 VAL A C 1
ATOM 2097 O O . VAL A 1 301 ? -6.111 -26.024 -18.774 1.00 39.99 301 VAL A O 1
ATOM 2101 N N . THR A 1 302 ? -5.787 -27.431 -20.511 1.00 36.93 302 THR A N 1
ATOM 2102 C CA . THR A 1 302 ? -4.786 -26.610 -21.153 1.00 35.02 302 THR A CA 1
ATOM 2103 C C . THR A 1 302 ? -4.967 -26.792 -22.644 1.00 35.92 302 THR A C 1
ATOM 2104 O O . THR A 1 302 ? -5.386 -27.854 -23.099 1.00 35.12 302 THR A O 1
ATOM 2108 N N . LEU A 1 303 ? -4.681 -25.729 -23.387 1.00 37.19 303 LEU A N 1
ATOM 2109 C CA . LEU A 1 303 ? -4.719 -25.748 -24.837 1.00 38.36 303 LEU A CA 1
ATOM 2110 C C . LEU A 1 303 ? -3.229 -25.555 -25.133 1.00 40.09 303 LEU A C 1
ATOM 2111 O O . LEU A 1 303 ? -2.771 -24.453 -25.445 1.00 41.95 303 LEU A O 1
ATOM 2116 N N . SER A 1 304 ? -2.475 -26.642 -24.984 1.00 40.13 304 SER A N 1
ATOM 2117 C CA . SER A 1 304 ? -1.030 -26.629 -25.171 1.00 39.96 304 SER A CA 1
ATOM 2118 C C . SER A 1 304 ? -0.572 -26.778 -26.621 1.00 39.72 304 SER A C 1
ATOM 2119 O O . SER A 1 304 ? -1.350 -27.189 -27.487 1.00 39.15 304 SER A O 1
ATOM 2122 N N . PRO A 1 305 ? 0.704 -26.441 -26.899 1.00 39.23 305 PRO A N 1
ATOM 2123 C CA . PRO A 1 305 ? 1.340 -26.502 -28.223 1.00 40.45 305 PRO A CA 1
ATOM 2124 C C . PRO A 1 305 ? 1.975 -27.815 -28.729 1.00 41.36 305 PRO A C 1
ATOM 2125 O O . PRO A 1 305 ? 1.657 -28.262 -29.830 1.00 42.57 305 PRO A O 1
ATOM 2129 N N . VAL A 1 306 ? 2.874 -28.417 -27.957 1.00 41.54 306 VAL A N 1
ATOM 2130 C CA . VAL A 1 306 ? 3.541 -29.655 -28.377 1.00 42.14 306 VAL A CA 1
ATOM 2131 C C . VAL A 1 306 ? 4.376 -29.514 -29.660 1.00 42.42 306 VAL A C 1
ATOM 2132 O O . VAL A 1 306 ? 3.989 -29.970 -30.742 1.00 39.73 306 VAL A O 1
ATOM 2136 N N . PRO A 1 307 ? 5.552 -28.859 -29.540 1.00 44.47 307 PRO A N 1
ATOM 2137 C CA . PRO A 1 307 ? 6.503 -28.620 -30.637 1.00 45.45 307 PRO A CA 1
ATOM 2138 C C . PRO A 1 307 ? 7.335 -29.873 -30.858 1.00 47.38 307 PRO A C 1
ATOM 2139 O O . PRO A 1 307 ? 7.063 -30.924 -30.274 1.00 49.80 307 PRO A O 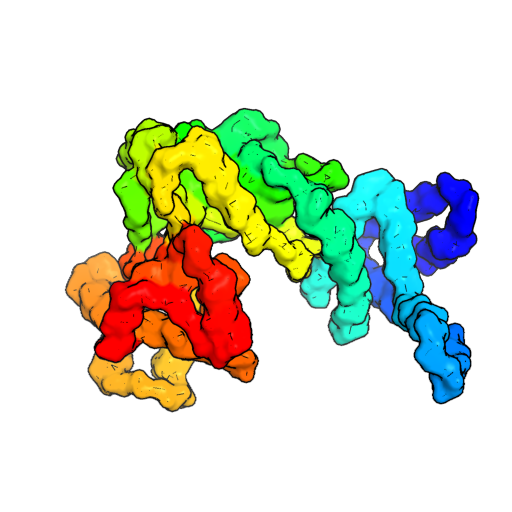1
ATOM 2143 N N . GLY A 1 308 ? 8.359 -29.777 -31.689 1.00 48.38 308 GLY A N 1
ATOM 2144 C CA . GLY A 1 308 ? 9.181 -30.952 -31.905 1.00 49.20 308 GLY A CA 1
ATOM 2145 C C . GLY A 1 308 ? 8.390 -32.227 -32.171 1.00 48.06 308 GLY A C 1
ATOM 2146 O O . GLY A 1 308 ? 8.792 -33.332 -31.773 1.00 45.22 308 GLY A O 1
ATOM 2147 N N . PHE A 1 309 ? 7.244 -32.058 -32.824 1.00 48.19 309 PHE A N 1
ATOM 2148 C CA . PHE A 1 309 ? 6.407 -33.177 -33.215 1.00 48.05 309 PHE A CA 1
ATOM 2149 C C . PHE A 1 309 ? 6.643 -33.318 -34.705 1.00 48.46 309 PHE A C 1
ATOM 2150 O O . PHE A 1 309 ? 6.747 -34.422 -35.223 1.00 49.05 309 PHE A O 1
ATOM 2158 N N . ALA A 1 310 ? 6.728 -32.185 -35.393 1.00 49.70 310 ALA A N 1
ATOM 2159 C CA . ALA A 1 310 ? 6.988 -32.193 -36.824 1.00 51.01 310 ALA A CA 1
ATOM 2160 C C . ALA A 1 310 ? 8.407 -32.721 -36.953 1.00 52.03 310 ALA A C 1
ATOM 2161 O O . ALA A 1 310 ? 8.717 -33.530 -37.830 1.00 51.12 310 ALA A O 1
ATOM 2163 N N . ARG A 1 311 ? 9.260 -32.253 -36.046 1.00 53.47 311 ARG A N 1
ATOM 2164 C CA . ARG A 1 311 ? 10.649 -32.668 -36.009 1.00 55.17 311 ARG A CA 1
ATOM 2165 C C . ARG A 1 311 ? 10.644 -34.197 -36.015 1.00 54.40 311 ARG A C 1
ATOM 2166 O O . ARG A 1 311 ? 11.316 -34.825 -36.829 1.00 55.24 311 ARG A O 1
ATOM 2174 N N . TRP A 1 312 ? 9.846 -34.788 -35.133 1.00 53.25 312 TRP A N 1
ATOM 2175 C CA . TRP A 1 312 ? 9.727 -36.240 -35.047 1.00 51.69 312 TRP A CA 1
ATOM 2176 C C . TRP A 1 312 ? 9.337 -36.796 -36.408 1.00 51.60 312 TRP A C 1
ATOM 2177 O O . TRP A 1 312 ? 10.029 -37.644 -36.951 1.00 53.35 312 TRP A O 1
ATOM 2188 N N . ILE A 1 313 ? 8.222 -36.316 -36.949 1.00 51.18 313 ILE A N 1
ATOM 2189 C CA . ILE A 1 313 ? 7.741 -36.757 -38.255 1.00 51.00 313 ILE A CA 1
ATOM 2190 C C . ILE A 1 313 ? 8.872 -36.850 -39.290 1.00 53.06 313 ILE A C 1
ATOM 2191 O O . ILE A 1 313 ? 8.929 -37.796 -40.067 1.00 53.91 313 ILE A O 1
ATOM 2196 N N . SER A 1 314 ? 9.773 -35.875 -39.305 1.00 54.37 314 SER A N 1
ATOM 2197 C CA . SER A 1 314 ? 10.870 -35.912 -40.259 1.00 55.33 314 SER A CA 1
ATOM 2198 C C . SER A 1 314 ? 11.668 -37.185 -40.067 1.00 55.70 314 SER A C 1
ATOM 2199 O O . SER A 1 314 ? 12.089 -37.812 -41.029 1.00 55.92 314 SER A O 1
ATOM 2202 N N . LYS A 1 315 ? 11.869 -37.553 -38.808 1.00 57.66 315 LYS A N 1
ATOM 2203 C CA . LYS A 1 315 ? 12.640 -38.733 -38.438 1.00 59.68 315 LYS A CA 1
ATOM 2204 C C . LYS A 1 315 ? 11.984 -40.021 -38.872 1.00 60.47 315 LYS A C 1
ATOM 2205 O O . LYS A 1 315 ? 12.656 -41.015 -39.135 1.00 60.96 315 LYS A O 1
ATOM 2211 N N . ILE A 1 316 ? 10.662 -40.004 -38.930 1.00 62.17 316 ILE A N 1
ATOM 2212 C CA . ILE A 1 316 ? 9.908 -41.184 -39.310 1.00 63.51 316 ILE A CA 1
ATOM 2213 C C . ILE A 1 316 ? 9.871 -41.386 -40.815 1.00 64.77 316 ILE A C 1
ATOM 2214 O O . ILE A 1 316 ? 9.960 -42.515 -41.293 1.00 65.72 316 ILE A O 1
ATOM 2219 N N . ARG A 1 317 ? 9.737 -40.293 -41.558 1.00 66.06 317 ARG A N 1
ATOM 2220 C CA . ARG A 1 317 ? 9.681 -40.373 -43.007 1.00 68.44 317 ARG A CA 1
ATOM 2221 C C . ARG A 1 317 ? 11.005 -40.898 -43.570 1.00 71.42 317 ARG A C 1
ATOM 2222 O O . ARG A 1 317 ? 11.058 -41.362 -44.710 1.00 72.81 317 ARG A O 1
ATOM 2230 N N . ASP A 1 318 ? 12.076 -40.828 -42.781 1.00 73.83 318 ASP A N 1
ATOM 2231 C CA . ASP A 1 318 ? 13.366 -41.340 -43.243 1.00 76.63 318 ASP A CA 1
ATOM 2232 C C . ASP A 1 318 ? 13.260 -42.863 -43.221 1.00 79.42 318 ASP A C 1
ATOM 2233 O O . ASP A 1 318 ? 13.064 -43.459 -42.159 1.00 80.01 318 ASP A O 1
ATOM 2238 N N . PRO A 1 319 ? 13.386 -43.515 -44.392 1.00 81.38 319 PRO A N 1
ATOM 2239 C CA . PRO A 1 319 ? 13.287 -44.982 -44.415 1.00 81.57 319 PRO A CA 1
ATOM 2240 C C . PRO A 1 319 ? 14.196 -45.619 -43.367 1.00 81.64 319 PRO A C 1
ATOM 2241 O O . PRO A 1 319 ? 13.861 -46.648 -42.774 1.00 80.58 319 PRO A O 1
ATOM 2245 N N . LYS A 1 320 ? 15.338 -44.973 -43.142 1.00 82.21 320 LYS A N 1
ATOM 2246 C CA . LYS A 1 320 ? 16.342 -45.422 -42.182 1.00 83.32 320 LYS A CA 1
ATOM 2247 C C . LYS A 1 320 ? 15.807 -45.351 -40.744 1.00 83.82 320 LYS A C 1
ATOM 2248 O O . LYS A 1 320 ? 16.494 -45.736 -39.796 1.00 84.26 320 LYS A O 1
ATOM 2254 N N . SER A 1 321 ? 14.579 -44.861 -40.585 1.00 83.84 321 SER A N 1
ATOM 2255 C CA . SER A 1 321 ? 13.970 -44.746 -39.259 1.00 82.56 321 SER A CA 1
ATOM 2256 C C . SER A 1 321 ? 13.797 -46.129 -38.658 1.00 81.96 321 SER A C 1
ATOM 2257 O O . SER A 1 321 ? 13.926 -46.321 -37.446 1.00 81.92 321 SER A O 1
ATOM 2260 N N . GLY A 1 322 ? 13.512 -47.094 -39.523 1.00 80.87 322 GLY A N 1
ATOM 2261 C CA . GLY A 1 322 ? 13.286 -48.442 -39.056 1.00 79.52 322 GLY A CA 1
ATOM 2262 C C . GLY A 1 322 ? 11.891 -48.410 -38.479 1.00 78.43 322 GLY A C 1
ATOM 2263 O O . GLY A 1 322 ? 11.504 -49.260 -37.679 1.00 77.84 322 GLY A O 1
ATOM 2264 N N . PHE A 1 323 ? 11.130 -47.403 -38.893 1.00 77.73 323 PHE A N 1
ATOM 2265 C CA . PHE A 1 323 ? 9.766 -47.240 -38.415 1.00 77.44 323 PHE A CA 1
ATOM 2266 C C . PHE A 1 323 ? 8.752 -47.738 -39.446 1.00 76.37 323 PHE A C 1
ATOM 2267 O O . PHE A 1 323 ? 8.849 -47.433 -40.637 1.00 76.96 323 PHE A O 1
ATOM 2275 N N . PRO A 1 324 ? 7.763 -48.520 -38.996 1.00 74.73 324 PRO A N 1
ATOM 2276 C CA . PRO A 1 324 ? 6.739 -49.048 -39.898 1.00 73.49 324 PRO A CA 1
ATOM 2277 C C . PRO A 1 324 ? 5.947 -47.971 -40.614 1.00 71.91 324 PRO A C 1
ATOM 2278 O O . PRO A 1 324 ? 5.453 -47.030 -40.001 1.00 71.15 324 PRO A O 1
ATOM 2282 N N . LEU A 1 325 ? 5.838 -48.116 -41.924 1.00 71.20 325 LEU A N 1
ATOM 2283 C CA . LEU A 1 325 ? 5.078 -47.181 -42.723 1.00 70.82 325 LEU A CA 1
ATOM 2284 C C . LEU A 1 325 ? 4.663 -47.834 -44.017 1.00 69.67 325 LEU A C 1
ATOM 2285 O O . LEU A 1 325 ? 5.498 -48.300 -44.786 1.00 69.30 325 LEU A O 1
ATOM 2290 N N . SER A 1 326 ? 3.358 -47.888 -44.234 1.00 69.46 326 SER A N 1
ATOM 2291 C CA . SER A 1 326 ? 2.813 -48.480 -45.439 1.00 70.62 326 SER A CA 1
ATOM 2292 C C . SER A 1 326 ? 3.207 -47.624 -46.622 1.00 71.85 326 SER A C 1
ATOM 2293 O O . SER A 1 326 ? 3.218 -46.399 -46.536 1.00 71.37 326 SER A O 1
ATOM 2296 N N . PRO A 1 327 ? 3.559 -48.259 -47.744 1.00 73.61 327 PRO A N 1
ATOM 2297 C CA . PRO A 1 327 ? 3.930 -47.427 -48.891 1.00 75.17 327 PRO A CA 1
ATOM 2298 C C . PRO A 1 327 ? 2.843 -46.373 -49.128 1.00 76.24 327 PRO A C 1
ATOM 2299 O O . PRO A 1 327 ? 3.097 -45.313 -49.710 1.00 76.23 327 PRO A O 1
ATOM 2303 N N . GLU A 1 328 ? 1.638 -46.682 -48.646 1.00 77.28 328 GLU A N 1
ATOM 2304 C CA . GLU A 1 328 ? 0.479 -45.805 -48.777 1.00 78.04 328 GLU A CA 1
ATOM 2305 C C . GLU A 1 328 ? 0.570 -44.649 -47.788 1.00 77.31 328 GLU A C 1
ATOM 2306 O O . GLU A 1 328 ? 0.139 -43.533 -48.084 1.00 77.28 328 GLU A O 1
ATOM 2312 N N . ASP A 1 329 ? 1.120 -44.923 -46.607 1.00 76.30 329 ASP A N 1
ATOM 2313 C CA . ASP A 1 329 ? 1.288 -43.893 -45.579 1.00 74.23 329 ASP A CA 1
ATOM 2314 C C . ASP A 1 329 ? 2.285 -42.877 -46.108 1.00 72.40 329 ASP A C 1
ATOM 2315 O O . ASP A 1 329 ? 1.968 -41.703 -46.271 1.00 71.24 329 ASP A O 1
ATOM 2320 N N . ARG A 1 330 ? 3.502 -43.369 -46.351 1.00 70.46 330 ARG A N 1
ATOM 2321 C CA . ARG A 1 330 ? 4.609 -42.576 -46.856 1.00 68.45 330 ARG A CA 1
ATOM 2322 C C . ARG A 1 330 ? 4.132 -41.686 -47.980 1.00 68.65 330 ARG A C 1
ATOM 2323 O O . ARG A 1 330 ? 4.595 -40.551 -48.120 1.00 69.75 330 ARG A O 1
ATOM 2331 N N . ASN A 1 331 ? 3.185 -42.201 -48.759 1.00 67.60 331 ASN A N 1
ATOM 2332 C CA . ASN A 1 331 ? 2.635 -41.492 -49.909 1.00 66.59 331 ASN A CA 1
ATOM 2333 C C . ASN A 1 331 ? 1.586 -40.433 -49.571 1.00 65.13 331 ASN A C 1
ATOM 2334 O O . ASN A 1 331 ? 1.185 -39.649 -50.433 1.00 64.84 331 ASN A O 1
ATOM 2339 N N . THR A 1 332 ? 1.147 -40.412 -48.315 1.00 64.19 332 THR A N 1
ATOM 2340 C CA . THR A 1 332 ? 0.134 -39.453 -47.856 1.00 62.50 332 THR A CA 1
ATOM 2341 C C . THR A 1 332 ? 0.781 -38.296 -47.080 1.00 61.17 332 THR A C 1
ATOM 2342 O O . THR A 1 332 ? 0.240 -37.180 -47.020 1.00 60.04 332 THR A O 1
ATOM 2346 N N . LEU A 1 333 ? 1.941 -38.583 -46.491 1.00 58.99 333 LEU A N 1
ATOM 2347 C CA . LEU A 1 333 ? 2.702 -37.615 -45.714 1.00 56.57 333 LEU A CA 1
ATOM 2348 C C . LEU A 1 333 ? 3.580 -36.752 -46.609 1.00 57.11 333 LEU A C 1
ATOM 2349 O O . LEU A 1 333 ? 4.258 -35.846 -46.131 1.00 57.32 333 LEU A O 1
ATOM 2354 N N . VAL A 1 334 ? 3.583 -37.052 -47.904 1.00 57.40 334 VAL A N 1
ATOM 2355 C CA . VAL A 1 334 ? 4.347 -36.268 -48.866 1.00 57.89 334 VAL A CA 1
ATOM 2356 C C . VAL A 1 334 ? 3.493 -35.022 -49.124 1.00 58.33 334 VAL A C 1
ATOM 2357 O O . VAL A 1 334 ? 3.838 -34.155 -49.936 1.00 59.59 334 VAL A O 1
ATOM 2361 N N . LEU A 1 335 ? 2.369 -34.957 -48.415 1.00 56.97 335 LEU A N 1
ATOM 2362 C CA . LEU A 1 335 ? 1.431 -33.854 -48.523 1.00 56.32 335 LEU A CA 1
ATOM 2363 C C . LEU A 1 335 ? 1.809 -32.718 -47.576 1.00 55.08 335 LEU A C 1
ATOM 2364 O O . LEU A 1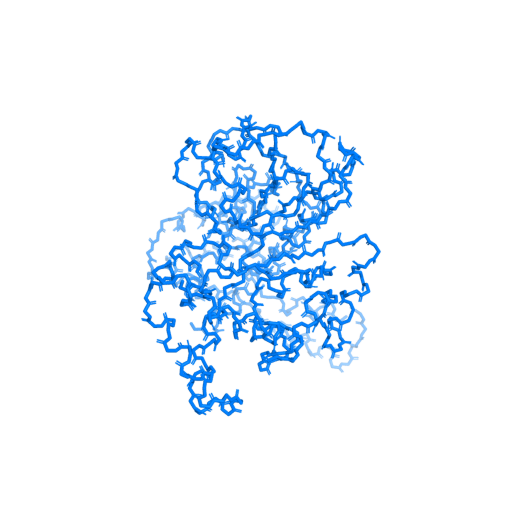 335 ? 1.429 -31.567 -47.792 1.00 54.72 335 LEU A O 1
ATOM 2369 N N . LEU A 1 336 ? 2.547 -33.056 -46.523 1.00 53.57 336 LEU A N 1
ATOM 2370 C CA . LEU A 1 336 ? 2.985 -32.073 -45.539 1.00 52.49 336 LEU A CA 1
ATOM 2371 C C . LEU A 1 336 ? 4.002 -31.140 -46.152 1.00 52.43 336 LEU A C 1
ATOM 2372 O O . LEU A 1 336 ? 4.069 -29.967 -45.791 1.00 53.88 336 LEU A O 1
ATOM 2377 N N . ASP A 1 337 ? 4.800 -31.675 -47.072 1.00 51.27 337 ASP A N 1
ATOM 2378 C CA . ASP A 1 337 ? 5.838 -30.903 -47.742 1.00 50.16 337 ASP A CA 1
ATOM 2379 C C . ASP A 1 337 ? 5.290 -29.741 -48.558 1.00 48.82 337 ASP A C 1
ATOM 2380 O O . ASP A 1 337 ? 6.045 -28.906 -49.041 1.00 47.69 337 ASP A O 1
ATOM 2385 N N . ASP A 1 338 ? 3.977 -29.705 -48.734 1.00 48.54 338 ASP A N 1
ATOM 2386 C CA . ASP A 1 338 ? 3.362 -28.597 -49.438 1.00 50.36 338 ASP A CA 1
ATOM 2387 C C . ASP A 1 338 ? 2.687 -27.796 -48.336 1.00 52.52 338 ASP A C 1
ATOM 2388 O O . ASP A 1 338 ? 1.810 -28.307 -47.647 1.00 53.40 338 ASP A O 1
ATOM 2393 N N . PRO A 1 339 ? 3.102 -26.535 -48.137 1.00 54.02 339 PRO A N 1
ATOM 2394 C CA . PRO A 1 339 ? 2.515 -25.687 -47.089 1.00 54.77 339 PRO A CA 1
ATOM 2395 C C . PRO A 1 339 ? 1.024 -25.342 -47.210 1.00 54.68 339 PRO A C 1
ATOM 2396 O O . PRO A 1 339 ? 0.563 -24.374 -46.623 1.00 53.92 339 PRO A O 1
ATOM 2400 N N . THR A 1 340 ? 0.261 -26.143 -47.942 1.00 56.36 340 THR A N 1
ATOM 2401 C CA . THR A 1 340 ? -1.162 -25.863 -48.096 1.00 58.35 340 THR A CA 1
ATOM 2402 C C . THR A 1 340 ? -2.118 -26.953 -47.566 1.00 60.80 340 THR A C 1
ATOM 2403 O O . THR A 1 340 ? -2.117 -28.102 -48.008 1.00 59.62 340 THR A O 1
ATOM 2407 N N . TRP A 1 341 ? -2.932 -26.576 -46.593 1.00 64.85 341 TRP A N 1
ATOM 2408 C CA . TRP A 1 341 ? -3.889 -27.491 -46.009 1.00 69.89 341 TRP A CA 1
ATOM 2409 C C . TRP A 1 341 ? -5.315 -27.228 -46.457 1.00 73.07 341 TRP A C 1
ATOM 2410 O O . TRP A 1 341 ? -6.042 -28.166 -46.786 1.00 75.06 341 TRP A O 1
ATOM 2421 N N . PRO A 1 342 ? -5.738 -25.949 -46.481 1.00 74.91 342 PRO A N 1
ATOM 2422 C CA . PRO A 1 342 ? -7.098 -25.583 -46.896 1.00 76.04 342 PRO A CA 1
ATOM 2423 C C . PRO A 1 342 ? -7.466 -26.175 -48.248 1.00 77.41 342 PRO A C 1
ATOM 2424 O O . PRO A 1 342 ? -8.457 -26.890 -48.380 1.00 76.83 342 PRO A O 1
ATOM 2428 N N . GLU A 1 343 ? -6.648 -25.857 -49.246 1.00 80.54 343 GLU A N 1
ATOM 2429 C CA . GLU A 1 343 ? -6.837 -26.343 -50.610 1.00 84.17 343 GLU A CA 1
ATOM 2430 C C . GLU A 1 343 ? -7.228 -27.815 -50.585 1.00 85.70 343 GLU A C 1
ATOM 2431 O O . GLU A 1 343 ? -6.491 -28.656 -50.057 1.00 85.97 343 GLU A O 1
ATOM 2437 N N . ASP A 1 344 ? -8.392 -28.118 -51.159 1.00 86.99 344 ASP A N 1
ATOM 2438 C CA . ASP A 1 344 ? -8.889 -29.482 -51.196 1.00 86.43 344 ASP A CA 1
ATOM 2439 C C . ASP A 1 344 ? -8.975 -29.934 -49.736 1.00 85.64 344 ASP A C 1
ATOM 2440 O O . ASP A 1 344 ? -8.063 -30.583 -49.221 1.00 86.08 344 ASP A O 1
ATOM 2445 N N . LYS A 1 345 ? -10.055 -29.553 -49.060 1.00 83.60 345 LYS A N 1
ATOM 2446 C CA . LYS A 1 345 ? -10.241 -29.941 -47.670 1.00 81.73 345 LYS A CA 1
ATOM 2447 C C . LYS A 1 345 ? -9.891 -31.417 -47.557 1.00 80.50 345 LYS A C 1
ATOM 2448 O O . LYS A 1 345 ? -9.375 -31.866 -46.535 1.00 80.37 345 LYS A O 1
ATOM 2454 N N . ALA A 1 346 ? -10.162 -32.157 -48.631 1.00 78.80 346 ALA A N 1
ATOM 2455 C CA . ALA A 1 346 ? -9.881 -33.589 -48.699 1.00 76.85 346 ALA A CA 1
ATOM 2456 C C . ALA A 1 346 ? -8.413 -33.859 -48.400 1.00 75.75 346 ALA A C 1
ATOM 2457 O O . ALA A 1 346 ? -8.065 -34.861 -47.771 1.00 75.57 346 ALA A O 1
ATOM 2459 N N . ARG A 1 347 ? -7.553 -32.960 -48.860 1.00 73.93 347 ARG A N 1
ATOM 2460 C CA . ARG A 1 347 ? -6.125 -33.100 -48.627 1.00 73.11 347 ARG A CA 1
ATOM 2461 C C . ARG A 1 347 ? -5.865 -33.213 -47.122 1.00 73.01 347 ARG A C 1
ATOM 2462 O O . ARG A 1 347 ? -5.378 -34.243 -46.650 1.00 73.18 347 ARG A O 1
ATOM 2470 N N . ALA A 1 348 ? -6.200 -32.161 -46.373 1.00 72.19 348 ALA A N 1
ATOM 2471 C CA . ALA A 1 348 ? -6.001 -32.158 -44.921 1.00 70.96 348 ALA A CA 1
ATOM 2472 C C . ALA A 1 348 ? -6.677 -33.373 -44.295 1.00 69.73 348 ALA A C 1
ATOM 2473 O O . ALA A 1 348 ? -6.120 -34.025 -43.405 1.00 68.22 348 ALA A O 1
ATOM 2475 N N . ASP A 1 349 ? -7.885 -33.659 -44.776 1.00 68.72 349 ASP A N 1
ATOM 2476 C CA . ASP A 1 349 ? -8.689 -34.784 -44.306 1.00 67.32 349 ASP A CA 1
ATOM 2477 C C . ASP A 1 349 ? -7.915 -36.083 -44.315 1.00 65.30 349 ASP A C 1
ATOM 2478 O O . ASP A 1 349 ? -7.957 -36.844 -43.352 1.00 64.32 349 ASP A O 1
ATOM 2483 N N . ALA A 1 350 ? -7.220 -36.328 -45.422 1.00 64.05 350 ALA A N 1
ATOM 2484 C CA . ALA A 1 350 ? -6.426 -37.535 -45.592 1.00 62.46 350 ALA A CA 1
ATOM 2485 C C . ALA A 1 350 ? -5.157 -37.480 -44.759 1.00 62.61 350 ALA A C 1
ATOM 2486 O O . ALA A 1 350 ? -4.582 -38.519 -44.453 1.00 63.41 350 ALA A O 1
ATOM 2488 N N . VAL A 1 351 ? -4.720 -36.269 -44.404 1.00 62.50 351 VAL A N 1
ATOM 2489 C CA . VAL A 1 351 ? -3.519 -36.072 -43.580 1.00 61.72 351 VAL A CA 1
ATOM 2490 C C . VAL A 1 351 ? -3.907 -36.380 -42.136 1.00 61.59 351 VAL A C 1
ATOM 2491 O O . VAL A 1 351 ? -3.211 -37.094 -41.408 1.00 59.70 351 VAL A O 1
ATOM 2495 N N . GLU A 1 352 ? -5.042 -35.818 -41.748 1.00 61.96 352 GLU A N 1
ATOM 2496 C CA . GLU A 1 352 ? -5.606 -35.990 -40.423 1.00 62.36 352 GLU A CA 1
ATOM 2497 C C . GLU A 1 352 ? -5.697 -37.467 -40.070 1.00 62.21 352 GLU A C 1
ATOM 2498 O O . GLU A 1 352 ? -5.254 -37.901 -39.008 1.00 61.89 352 GLU A O 1
ATOM 2504 N N . ARG A 1 353 ? -6.268 -38.231 -40.991 1.00 62.96 353 ARG A N 1
ATOM 2505 C CA . ARG A 1 353 ? -6.465 -39.658 -40.816 1.00 63.17 353 ARG A CA 1
ATOM 2506 C C . ARG A 1 353 ? -5.213 -40.396 -40.344 1.00 61.45 353 ARG A C 1
ATOM 2507 O O . ARG A 1 353 ? -5.308 -41.292 -39.519 1.00 61.59 353 ARG A O 1
ATOM 2515 N N . ILE A 1 354 ? -4.040 -40.022 -40.841 1.00 60.17 354 ILE A N 1
ATOM 2516 C CA . ILE A 1 354 ? -2.819 -40.701 -40.411 1.00 60.23 354 ILE A CA 1
ATOM 2517 C C . ILE A 1 354 ? -1.966 -39.914 -39.427 1.00 59.59 354 ILE A C 1
ATOM 2518 O O . ILE A 1 354 ? -0.979 -40.441 -38.899 1.00 59.21 354 ILE A O 1
ATOM 2523 N N . LEU A 1 355 ? -2.328 -38.660 -39.172 1.00 58.24 355 LEU A N 1
ATOM 2524 C CA . LEU A 1 355 ? -1.533 -37.862 -38.251 1.00 55.74 355 LEU A CA 1
ATOM 2525 C C . LEU A 1 355 ? -1.901 -38.119 -36.796 1.00 54.24 355 LEU A C 1
ATOM 2526 O O . LEU A 1 355 ? -1.038 -38.470 -35.994 1.00 54.76 355 LEU A O 1
ATOM 2531 N N . LEU A 1 356 ? -3.172 -37.948 -36.452 1.00 51.63 356 LEU A N 1
ATOM 2532 C CA . LEU A 1 356 ? -3.612 -38.178 -35.083 1.00 50.40 356 LEU A CA 1
ATOM 2533 C C . LEU A 1 356 ? -3.076 -39.496 -34.493 1.00 50.16 356 LEU A C 1
ATOM 2534 O O . LEU A 1 356 ? -2.429 -39.491 -33.446 1.00 48.92 356 LEU A O 1
ATOM 2539 N N . PRO A 1 357 ? -3.345 -40.644 -35.149 1.00 50.21 357 PRO A N 1
ATOM 2540 C CA . PRO A 1 357 ? -2.838 -41.907 -34.602 1.00 49.84 357 PRO A CA 1
ATOM 2541 C C . PRO A 1 357 ? -1.328 -41.900 -34.509 1.00 50.40 357 PRO A C 1
ATOM 2542 O O . PRO A 1 357 ? -0.743 -42.433 -33.565 1.00 50.90 357 PRO A O 1
ATOM 2546 N N . LEU A 1 358 ? -0.692 -41.291 -35.498 1.00 51.30 358 LEU A N 1
ATOM 2547 C CA . LEU A 1 358 ? 0.760 -41.188 -35.493 1.00 51.43 358 LEU A CA 1
ATOM 2548 C C . LEU A 1 358 ? 1.133 -40.444 -34.212 1.00 50.66 358 LEU A C 1
ATOM 2549 O O . LEU A 1 358 ? 2.034 -40.848 -33.481 1.00 50.57 358 LEU A O 1
ATOM 2554 N N . ALA A 1 359 ? 0.412 -39.356 -33.952 1.00 49.58 359 ALA A N 1
ATOM 2555 C CA . ALA A 1 359 ? 0.622 -38.530 -32.771 1.00 48.16 359 ALA A CA 1
ATOM 2556 C C . ALA A 1 359 ? 0.366 -39.344 -31.515 1.00 47.31 359 ALA A C 1
ATOM 2557 O O . ALA A 1 359 ? 1.216 -39.423 -30.630 1.00 45.81 359 ALA A O 1
ATOM 2559 N N . ALA A 1 360 ? -0.822 -39.935 -31.443 1.00 48.08 360 ALA A N 1
ATOM 2560 C CA . ALA A 1 360 ? -1.205 -40.756 -30.302 1.00 48.48 360 ALA A CA 1
ATOM 2561 C C . ALA A 1 360 ? -0.035 -41.674 -30.005 1.00 48.70 360 ALA A C 1
ATOM 2562 O O . ALA A 1 360 ? 0.352 -41.864 -28.847 1.00 46.12 360 ALA A O 1
ATOM 2564 N N . ARG A 1 361 ? 0.524 -42.228 -31.079 1.00 50.73 361 ARG A N 1
ATOM 2565 C CA . ARG A 1 361 ? 1.675 -43.121 -31.005 1.00 53.22 361 ARG A CA 1
ATOM 2566 C C . ARG A 1 361 ? 2.851 -42.315 -30.425 1.00 53.16 361 ARG A C 1
ATOM 2567 O O . ARG A 1 361 ? 3.462 -42.709 -29.427 1.00 52.94 361 ARG A O 1
ATOM 2575 N N . TYR A 1 362 ? 3.155 -41.187 -31.064 1.00 52.83 362 TYR A N 1
ATOM 2576 C CA . TYR A 1 362 ? 4.208 -40.286 -30.611 1.00 52.52 362 TYR A CA 1
ATOM 2577 C C . TYR A 1 362 ? 4.063 -40.270 -29.099 1.00 51.65 362 TYR A C 1
ATOM 2578 O O . TYR A 1 362 ? 4.844 -40.895 -28.388 1.00 51.39 362 TYR A O 1
ATOM 2587 N N . PHE A 1 363 ? 3.019 -39.591 -28.633 1.00 50.69 363 PHE A N 1
ATOM 2588 C CA . PHE A 1 363 ? 2.711 -39.466 -27.212 1.00 50.84 363 PHE A CA 1
ATOM 2589 C C . PHE A 1 363 ? 2.744 -40.743 -26.376 1.00 51.22 363 PHE A C 1
ATOM 2590 O O . PHE A 1 363 ? 3.699 -40.972 -25.643 1.00 51.28 363 PHE A O 1
ATOM 2598 N N . ILE A 1 364 ? 1.706 -41.572 -26.486 1.00 52.42 364 ILE A N 1
ATOM 2599 C CA . ILE A 1 364 ? 1.615 -42.789 -25.667 1.00 54.42 364 ILE A CA 1
ATOM 2600 C C . ILE A 1 364 ? 2.846 -43.694 -25.553 1.00 54.86 364 ILE A C 1
ATOM 2601 O O . ILE A 1 364 ? 3.059 -44.307 -24.504 1.00 53.51 364 ILE A O 1
ATOM 2606 N N . THR A 1 365 ? 3.656 -43.785 -26.603 1.00 55.39 365 THR A N 1
ATOM 2607 C CA . THR A 1 365 ? 4.821 -44.660 -26.536 1.00 57.43 365 THR A CA 1
ATOM 2608 C C . THR A 1 365 ? 6.195 -44.050 -26.773 1.00 58.79 365 THR A C 1
ATOM 2609 O O . THR A 1 365 ? 7.016 -44.001 -25.862 1.00 59.52 365 THR A O 1
ATOM 2613 N N . GLU A 1 366 ? 6.451 -43.600 -27.993 1.00 59.93 366 GLU A N 1
ATOM 2614 C CA . GLU A 1 366 ? 7.744 -43.025 -28.333 1.00 61.29 366 GLU A CA 1
ATOM 2615 C C . GLU A 1 366 ? 8.417 -42.310 -27.164 1.00 61.58 366 GLU A C 1
ATOM 2616 O O . GLU A 1 366 ? 7.872 -41.357 -26.594 1.00 61.53 366 GLU A O 1
ATOM 2622 N N . ARG A 1 367 ? 9.595 -42.805 -26.797 1.00 60.90 367 ARG A N 1
ATOM 2623 C CA . ARG A 1 367 ? 10.385 -42.225 -25.718 1.00 61.32 367 ARG A CA 1
ATOM 2624 C C . ARG A 1 367 ? 11.690 -41.767 -26.332 1.00 63.45 367 ARG A C 1
ATOM 2625 O O . ARG A 1 367 ? 11.972 -42.074 -27.490 1.00 64.21 367 ARG A O 1
ATOM 2633 N N . THR A 1 368 ? 12.486 -41.034 -25.559 1.00 66.20 368 THR A N 1
ATOM 2634 C CA . THR A 1 368 ? 13.787 -40.570 -26.038 1.00 68.44 368 THR A CA 1
ATOM 2635 C C . THR A 1 368 ? 14.823 -41.602 -25.618 1.00 69.69 368 THR A C 1
ATOM 2636 O O . THR A 1 368 ? 14.499 -42.575 -24.934 1.00 70.01 368 THR A O 1
ATOM 2640 N N . PRO A 1 369 ? 16.083 -41.415 -26.034 1.00 71.07 369 PRO A N 1
ATOM 2641 C CA . PRO A 1 369 ? 17.148 -42.361 -25.669 1.00 72.52 369 PRO A CA 1
ATOM 2642 C C . PRO A 1 369 ? 17.393 -42.516 -24.155 1.00 73.29 369 PRO A C 1
ATOM 2643 O O . PRO A 1 369 ? 18.137 -43.408 -23.724 1.00 72.25 369 PRO A O 1
ATOM 2647 N N . ASP A 1 370 ? 16.770 -41.640 -23.365 1.00 74.60 370 ASP A N 1
ATOM 2648 C CA . ASP A 1 370 ? 16.883 -41.662 -21.904 1.00 75.07 370 ASP A CA 1
ATOM 2649 C C . ASP A 1 370 ? 15.550 -42.170 -21.360 1.00 73.92 370 ASP A C 1
ATOM 2650 O O . ASP A 1 370 ? 15.309 -42.224 -20.153 1.00 72.63 370 ASP A O 1
ATOM 2655 N N . ASN A 1 371 ? 14.688 -42.536 -22.296 1.00 73.75 371 ASN A N 1
ATOM 2656 C CA . ASN A 1 371 ? 13.364 -43.057 -22.009 1.00 73.61 371 ASN A CA 1
ATOM 2657 C C . ASN A 1 371 ? 12.440 -42.079 -21.303 1.00 72.93 371 ASN A C 1
ATOM 2658 O O . ASN A 1 371 ? 12.134 -42.236 -20.115 1.00 72.83 371 ASN A O 1
ATOM 2663 N N . ARG A 1 372 ? 12.006 -41.069 -22.054 1.00 71.01 372 ARG A N 1
ATOM 2664 C CA . ARG A 1 372 ? 11.083 -40.051 -21.560 1.00 68.46 372 ARG A CA 1
ATOM 2665 C C . ARG A 1 372 ? 10.235 -39.642 -22.748 1.00 65.72 372 ARG A C 1
ATOM 2666 O O . ARG A 1 372 ? 10.601 -39.916 -23.890 1.00 64.44 372 ARG A O 1
ATOM 2674 N N . PRO A 1 373 ? 9.079 -39.004 -22.494 1.00 63.59 373 PRO A N 1
ATOM 2675 C CA . PRO A 1 373 ? 8.195 -38.564 -23.578 1.00 61.63 373 PRO A CA 1
ATOM 2676 C C . PRO A 1 373 ? 8.925 -37.567 -24.472 1.00 60.00 373 PRO A C 1
ATOM 2677 O O . PRO A 1 373 ? 9.465 -36.569 -24.000 1.00 59.48 373 PRO A O 1
ATOM 2681 N N . VAL A 1 374 ? 8.944 -37.861 -25.768 1.00 59.29 374 VAL A N 1
ATOM 2682 C CA . VAL A 1 374 ? 9.656 -37.049 -26.754 1.00 58.07 374 VAL A CA 1
ATOM 2683 C C . VAL A 1 374 ? 9.392 -35.542 -26.736 1.00 57.82 374 VAL A C 1
ATOM 2684 O O . VAL A 1 374 ? 10.327 -34.740 -26.908 1.00 58.87 374 VAL A O 1
ATOM 2688 N N . ASP A 1 375 ? 8.138 -35.147 -26.528 1.00 54.94 375 ASP A N 1
ATOM 2689 C CA . ASP A 1 375 ? 7.816 -33.726 -26.522 1.00 51.53 375 ASP A CA 1
ATOM 2690 C C . ASP A 1 375 ? 8.242 -33.047 -25.229 1.00 50.19 375 ASP A C 1
ATOM 2691 O O . ASP A 1 375 ? 8.108 -33.616 -24.145 1.00 49.54 375 ASP A O 1
ATOM 2696 N N . PRO A 1 376 ? 8.762 -31.810 -25.334 1.00 49.17 376 PRO A N 1
ATOM 2697 C CA . PRO A 1 376 ? 9.220 -31.007 -24.198 1.00 47.73 376 PRO A CA 1
ATOM 2698 C C . PRO A 1 376 ? 8.090 -30.485 -23.283 1.00 47.15 376 PRO A C 1
ATOM 2699 O O . PRO A 1 376 ? 8.247 -30.474 -22.059 1.00 46.53 376 PRO A O 1
ATOM 2703 N N . VAL A 1 377 ? 6.965 -30.053 -23.860 1.00 45.74 377 VAL A N 1
ATOM 2704 C CA . VAL A 1 377 ? 5.864 -29.549 -23.041 1.00 44.80 377 VAL A CA 1
ATOM 2705 C C . VAL A 1 377 ? 5.056 -30.713 -22.516 1.00 45.31 377 VAL A C 1
ATOM 2706 O O . VAL A 1 377 ? 4.170 -30.532 -21.680 1.00 45.66 377 VAL A O 1
ATOM 2710 N N . ALA A 1 378 ? 5.348 -31.906 -23.026 1.00 45.20 378 ALA A N 1
ATOM 2711 C CA . ALA A 1 378 ? 4.664 -33.112 -22.571 1.00 45.22 378 ALA A CA 1
ATOM 2712 C C . ALA A 1 378 ? 5.321 -33.460 -21.248 1.00 44.89 378 ALA A C 1
ATOM 2713 O O . ALA A 1 378 ? 4.663 -33.664 -20.226 1.00 43.82 378 ALA A O 1
ATOM 2715 N N . ARG A 1 379 ? 6.643 -33.510 -21.276 1.00 44.56 379 ARG A N 1
ATOM 2716 C CA . ARG A 1 379 ? 7.385 -33.811 -20.075 1.00 45.91 379 ARG A CA 1
ATOM 2717 C C . ARG A 1 379 ? 6.966 -32.823 -18.976 1.00 45.51 379 ARG A C 1
ATOM 2718 O O . ARG A 1 379 ? 7.194 -33.060 -17.782 1.00 45.42 379 ARG A O 1
ATOM 2726 N N . PHE A 1 380 ? 6.337 -31.723 -19.382 1.00 44.09 380 PHE A N 1
ATOM 2727 C CA . PHE A 1 380 ? 5.913 -30.721 -18.426 1.00 44.04 380 PHE A CA 1
ATOM 2728 C C . PHE A 1 380 ? 4.577 -31.079 -17.793 1.00 45.00 380 PHE A C 1
ATOM 2729 O O . PHE A 1 380 ? 4.495 -31.411 -16.607 1.00 46.32 380 PHE A O 1
ATOM 2737 N N . HIS A 1 381 ? 3.520 -31.010 -18.583 1.00 44.23 381 HIS A N 1
ATOM 2738 C CA . HIS A 1 381 ? 2.211 -31.305 -18.051 1.00 43.78 381 HIS A CA 1
ATOM 2739 C C . HIS A 1 381 ? 2.133 -32.702 -17.452 1.00 43.01 381 HIS A C 1
ATOM 2740 O O . HIS A 1 381 ? 1.466 -32.914 -16.442 1.00 42.76 381 HIS A O 1
ATOM 2747 N N . LEU A 1 382 ? 2.838 -33.655 -18.045 1.00 42.77 382 LEU A N 1
ATOM 2748 C CA . LEU A 1 382 ? 2.811 -35.006 -17.516 1.00 43.51 382 LEU A CA 1
ATOM 2749 C C . LEU A 1 382 ? 3.606 -35.066 -16.216 1.00 44.58 382 LEU A C 1
ATOM 2750 O O . LEU A 1 382 ? 3.191 -35.701 -15.251 1.00 44.85 382 LEU A O 1
ATOM 2755 N N . GLY A 1 383 ? 4.741 -34.380 -16.187 1.00 46.45 383 GLY A N 1
ATOM 2756 C CA . GLY A 1 383 ? 5.560 -34.352 -14.988 1.00 48.30 383 GLY A CA 1
ATOM 2757 C C . GLY A 1 383 ? 4.845 -33.622 -13.860 1.00 49.66 383 GLY A C 1
ATOM 2758 O O . GLY A 1 383 ? 5.365 -33.495 -12.742 1.00 50.35 383 GLY A O 1
ATOM 2759 N N . ASN A 1 384 ? 3.654 -33.115 -14.161 1.00 48.68 384 ASN A N 1
ATOM 2760 C CA . ASN A 1 384 ? 2.860 -32.427 -13.163 1.00 47.47 384 ASN A CA 1
ATOM 2761 C C . ASN A 1 384 ? 1.557 -33.167 -13.000 1.00 47.39 384 ASN A C 1
ATOM 2762 O O . ASN A 1 384 ? 0.546 -32.595 -12.623 1.00 47.58 384 ASN A O 1
ATOM 2767 N N . GLY A 1 385 ? 1.604 -34.462 -13.291 1.00 47.88 385 GLY A N 1
ATOM 2768 C CA . GLY A 1 385 ? 0.443 -35.319 -13.145 1.00 48.87 385 GLY A CA 1
ATOM 2769 C C . GLY A 1 385 ? -0.803 -34.918 -13.903 1.00 49.95 385 GLY A C 1
ATOM 2770 O O . GLY A 1 385 ? -1.913 -35.029 -13.382 1.00 50.17 385 GLY A O 1
ATOM 2771 N N . ALA A 1 386 ? -0.632 -34.444 -15.130 1.00 50.03 386 ALA A N 1
ATOM 2772 C CA . ALA A 1 386 ? -1.776 -34.066 -15.944 1.00 49.85 386 ALA A CA 1
ATOM 2773 C C . ALA A 1 386 ? -2.105 -35.274 -16.800 1.00 49.90 386 ALA A C 1
ATOM 2774 O O . ALA A 1 386 ? -1.413 -36.290 -16.743 1.00 49.64 386 ALA A O 1
ATOM 2776 N N . ARG A 1 387 ? -3.158 -35.157 -17.595 1.00 50.75 387 ARG A N 1
ATOM 2777 C CA . ARG A 1 387 ? -3.568 -36.245 -18.464 1.00 52.61 387 ARG A CA 1
ATOM 2778 C C . ARG A 1 387 ? -3.759 -35.781 -19.901 1.00 53.36 387 ARG A C 1
ATOM 2779 O O . ARG A 1 387 ? -4.349 -34.727 -20.155 1.00 54.67 387 ARG A O 1
ATOM 2787 N N . LEU A 1 388 ? -3.265 -36.572 -20.845 1.00 51.58 388 LEU A N 1
ATOM 2788 C CA . LEU A 1 388 ? -3.432 -36.242 -22.250 1.00 49.27 388 LEU A CA 1
ATOM 2789 C C . LEU A 1 388 ? -4.914 -36.484 -22.530 1.00 49.40 388 LEU A C 1
ATOM 2790 O O . LEU A 1 388 ? -5.328 -37.635 -22.674 1.00 50.45 388 LEU A O 1
ATOM 2795 N N . GLU A 1 389 ? -5.711 -35.419 -22.611 1.00 48.24 389 GLU A N 1
ATOM 2796 C CA . GLU A 1 389 ? -7.143 -35.586 -22.830 1.00 47.57 389 GLU A CA 1
ATOM 2797 C C . GLU A 1 389 ? -7.563 -35.794 -24.277 1.00 46.85 389 GLU A C 1
ATOM 2798 O O . GLU A 1 389 ? -8.315 -36.721 -24.570 1.00 47.42 389 GLU A O 1
ATOM 2804 N N . ARG A 1 390 ? -7.106 -34.939 -25.185 1.00 46.79 390 ARG A N 1
ATOM 2805 C CA . ARG A 1 390 ? -7.467 -35.099 -26.595 1.00 47.38 390 ARG A CA 1
ATOM 2806 C C . ARG A 1 390 ? -6.516 -34.369 -27.522 1.00 47.23 390 ARG A C 1
ATOM 2807 O O . ARG A 1 390 ? -5.820 -33.446 -27.111 1.00 48.02 390 ARG A O 1
ATOM 2815 N N . LEU A 1 391 ? -6.500 -34.788 -28.782 1.00 46.98 391 LEU A N 1
ATOM 2816 C CA . LEU A 1 391 ? -5.645 -34.165 -29.780 1.00 46.67 391 LEU A CA 1
ATOM 2817 C C . LEU A 1 391 ? -6.468 -33.183 -30.631 1.00 46.77 391 LEU A C 1
ATOM 2818 O O . LEU A 1 391 ? -7.628 -33.454 -30.970 1.00 48.05 391 LEU A O 1
ATOM 2823 N N . ASN A 1 392 ? -5.867 -32.042 -30.966 1.00 45.03 392 ASN A N 1
ATOM 2824 C CA . ASN A 1 392 ? -6.535 -31.032 -31.775 1.00 43.16 392 ASN A CA 1
ATOM 2825 C C . ASN A 1 392 ? -5.806 -30.815 -33.101 1.00 43.34 392 ASN A C 1
ATOM 2826 O O . ASN A 1 392 ? -4.833 -30.070 -33.184 1.00 43.54 392 ASN A O 1
ATOM 2831 N N . PHE A 1 393 ? -6.286 -31.493 -34.135 1.00 43.66 393 PHE A N 1
ATOM 2832 C CA . PHE A 1 393 ? -5.717 -31.399 -35.472 1.00 43.26 393 PHE A CA 1
ATOM 2833 C C . PHE A 1 393 ? -5.929 -29.996 -36.024 1.00 43.17 393 PHE A C 1
ATOM 2834 O O . PHE A 1 393 ? -7.064 -29.531 -36.122 1.00 41.86 393 PHE A O 1
ATOM 2842 N N . LEU A 1 394 ? -4.837 -29.326 -36.382 1.00 43.90 394 LEU A N 1
ATOM 2843 C CA . LEU A 1 394 ? -4.922 -27.976 -36.947 1.00 44.10 394 LEU A CA 1
ATOM 2844 C C . LEU A 1 394 ? -5.493 -26.951 -35.960 1.00 44.77 394 LEU A C 1
ATOM 2845 O O . LEU A 1 394 ? -6.258 -26.058 -36.348 1.00 45.91 394 LEU A O 1
ATOM 2850 N N . GLY A 1 395 ? -5.116 -27.076 -34.689 1.00 44.20 395 GLY A N 1
ATOM 2851 C CA . GLY A 1 395 ? -5.606 -26.144 -33.693 1.00 44.73 395 GLY A CA 1
ATOM 2852 C C . GLY A 1 395 ? -5.022 -24.757 -33.881 1.00 45.94 395 GLY A C 1
ATOM 2853 O O . GLY A 1 395 ? -5.730 -23.746 -33.766 1.00 45.41 395 GLY A O 1
ATOM 2854 N N . ASP A 1 396 ? -3.729 -24.711 -34.199 1.00 47.39 396 ASP A N 1
ATOM 2855 C CA . ASP A 1 396 ? -3.023 -23.441 -34.374 1.00 48.51 396 ASP A CA 1
ATOM 2856 C C . ASP A 1 396 ? -3.131 -22.802 -35.742 1.00 48.59 396 ASP A C 1
ATOM 2857 O O . ASP A 1 396 ? -3.807 -21.783 -35.900 1.00 50.40 396 ASP A O 1
ATOM 2862 N N . ARG A 1 397 ? -2.458 -23.378 -36.727 1.00 47.75 397 ARG A N 1
ATOM 2863 C CA . ARG A 1 397 ? -2.500 -22.820 -38.074 1.00 48.23 397 ARG A CA 1
ATOM 2864 C C . ARG A 1 397 ? -1.510 -21.657 -38.198 1.00 48.06 397 ARG A C 1
ATOM 2865 O O . ARG A 1 397 ? -1.299 -21.115 -39.284 1.00 48.27 397 ARG A O 1
ATOM 2873 N N . SER A 1 398 ? -0.901 -21.281 -37.077 1.00 47.62 398 SER A N 1
ATOM 2874 C CA . SER A 1 398 ? 0.072 -20.202 -37.061 1.00 46.40 398 SER A CA 1
ATOM 2875 C C . SER A 1 398 ? 1.354 -20.720 -37.704 1.00 47.65 398 SER A C 1
ATOM 2876 O O . SER A 1 398 ? 1.613 -21.922 -37.709 1.00 48.02 398 SER A O 1
ATOM 2879 N N . VAL A 1 399 ? 2.164 -19.816 -38.240 1.00 48.90 399 VAL A N 1
ATOM 2880 C CA . VAL A 1 399 ? 3.407 -20.218 -38.892 1.00 50.11 399 VAL A CA 1
ATOM 2881 C C . VAL A 1 399 ? 4.329 -21.024 -37.985 1.00 51.58 399 VAL A C 1
ATOM 2882 O O . VAL A 1 399 ? 4.918 -22.011 -38.422 1.00 51.17 399 VAL A O 1
ATOM 2886 N N . LYS A 1 400 ? 4.462 -20.601 -36.729 1.00 53.64 400 LYS A N 1
ATOM 2887 C CA . LYS A 1 400 ? 5.337 -21.310 -35.805 1.00 55.20 400 LYS A CA 1
ATOM 2888 C C . LYS A 1 400 ? 4.884 -22.745 -35.600 1.00 55.19 400 LYS A C 1
ATOM 2889 O O . LYS A 1 400 ? 5.676 -23.666 -35.768 1.00 55.39 400 LYS A O 1
ATOM 2895 N N . ALA A 1 401 ? 3.611 -22.939 -35.265 1.00 55.09 401 ALA A N 1
ATOM 2896 C CA . ALA A 1 401 ? 3.081 -24.283 -35.022 1.00 54.64 401 ALA A CA 1
ATOM 2897 C C . ALA A 1 401 ? 3.000 -25.146 -36.268 1.00 53.81 401 ALA A C 1
ATOM 2898 O O . ALA A 1 401 ? 3.007 -26.376 -36.185 1.00 51.03 401 ALA A O 1
ATOM 2908 N N . ARG A 1 403 ? 5.236 -25.180 -38.503 1.00 54.96 403 ARG A N 1
ATOM 2909 C CA . ARG A 1 403 ? 6.610 -25.650 -38.635 1.00 53.06 403 ARG A CA 1
ATOM 2910 C C . ARG A 1 403 ? 7.046 -26.437 -37.392 1.00 51.01 403 ARG A C 1
ATOM 2911 O O . ARG A 1 403 ? 7.868 -27.344 -37.472 1.00 50.25 403 ARG A O 1
ATOM 2919 N N . GLN A 1 404 ? 6.487 -26.082 -36.245 1.00 49.59 404 GLN A N 1
ATOM 2920 C CA . GLN A 1 404 ? 6.810 -26.750 -34.995 1.00 49.97 404 GLN A CA 1
ATOM 2921 C C . GLN A 1 404 ? 6.206 -28.150 -34.961 1.00 51.37 404 GLN A C 1
ATOM 2922 O O . GLN A 1 404 ? 6.856 -29.108 -34.516 1.00 51.83 404 GLN A O 1
ATOM 2928 N N . ALA A 1 405 ? 4.957 -28.254 -35.426 1.00 51.52 405 ALA A N 1
ATOM 2929 C CA . ALA A 1 405 ? 4.225 -29.519 -35.420 1.00 50.68 405 ALA A CA 1
ATOM 2930 C C . ALA A 1 405 ? 2.939 -29.472 -36.244 1.00 50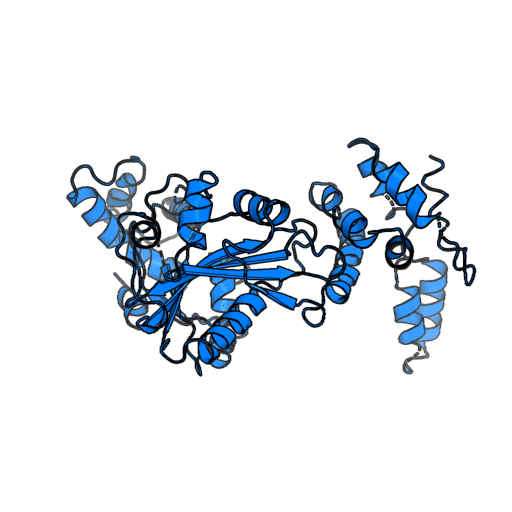.22 405 ALA A C 1
ATOM 2931 O O . ALA A 1 405 ? 1.847 -29.734 -35.731 1.00 50.15 405 ALA A O 1
ATOM 2933 N N . HIS A 1 406 ? 3.089 -29.135 -37.520 1.00 49.55 406 HIS A N 1
ATOM 2934 C CA . HIS A 1 406 ? 1.991 -29.039 -38.491 1.00 47.09 406 HIS A CA 1
ATOM 2935 C C . HIS A 1 406 ? 0.606 -28.668 -37.969 1.00 47.15 406 HIS A C 1
ATOM 2936 O O . HIS A 1 406 ? -0.379 -29.345 -38.268 1.00 48.69 406 HIS A O 1
ATOM 2943 N N . GLY A 1 407 ? 0.541 -27.587 -37.195 1.00 46.81 407 GLY A N 1
ATOM 2944 C CA . GLY A 1 407 ? -0.721 -27.102 -36.664 1.00 45.04 407 GLY A CA 1
ATOM 2945 C C . GLY A 1 407 ? -1.335 -27.858 -35.506 1.00 44.46 407 GLY A C 1
ATOM 2946 O O . GLY A 1 407 ? -2.290 -27.380 -34.903 1.00 45.55 407 GLY A O 1
ATOM 2947 N N . LEU A 1 408 ? -0.807 -29.027 -35.175 1.00 43.08 408 LEU A N 1
ATOM 2948 C CA . LEU A 1 408 ? -1.384 -29.793 -34.082 1.00 42.59 408 LEU A CA 1
ATOM 2949 C C . LEU A 1 408 ? -1.332 -29.060 -32.754 1.00 43.26 408 LEU A C 1
ATOM 2950 O O . LEU A 1 408 ? -0.523 -28.164 -32.559 1.00 43.80 408 LEU A O 1
ATOM 2963 N N . VAL A 1 410 ? -2.742 -29.971 -28.386 1.00 46.20 410 VAL A N 1
ATOM 2964 C CA . VAL A 1 410 ? -3.375 -30.926 -27.479 1.00 43.93 410 VAL A CA 1
ATOM 2965 C C . VAL A 1 410 ? -3.917 -30.287 -26.194 1.00 43.50 410 VAL A C 1
ATOM 2966 O O . VAL A 1 410 ? -3.536 -29.175 -25.829 1.00 42.76 410 VAL A O 1
ATOM 2970 N N . ASN A 1 411 ? -4.817 -31.002 -25.523 1.00 43.74 411 ASN A N 1
ATOM 2971 C CA . ASN A 1 411 ? -5.369 -30.548 -24.251 1.00 44.65 411 ASN A CA 1
ATOM 2972 C C . ASN A 1 411 ? -4.918 -31.503 -23.154 1.00 45.38 411 ASN A C 1
ATOM 2973 O O . ASN A 1 411 ? -5.095 -32.718 -23.260 1.00 46.62 411 ASN A O 1
ATOM 2978 N N . TYR A 1 412 ? -4.311 -30.962 -22.112 1.00 45.30 412 TYR A N 1
ATOM 2979 C CA . TYR A 1 412 ? -3.893 -31.785 -21.001 1.00 47.36 412 TYR A CA 1
ATOM 2980 C C . TYR A 1 412 ? -4.913 -31.522 -19.895 1.00 49.58 412 TYR A C 1
ATOM 2981 O O . TYR A 1 412 ? -5.464 -30.422 -19.790 1.00 49.01 412 TYR A O 1
ATOM 2990 N N . LEU A 1 413 ? -5.178 -32.533 -19.077 1.00 51.84 413 LEU A N 1
ATOM 2991 C CA . LEU A 1 413 ? -6.160 -32.395 -18.010 1.00 52.94 413 LEU A CA 1
ATOM 2992 C C . LEU A 1 413 ? -5.553 -32.463 -16.622 1.00 53.62 413 LEU A C 1
ATOM 2993 O O . LEU A 1 413 ? -4.637 -33.242 -16.358 1.00 53.31 413 LEU A O 1
ATOM 2998 N N . TYR A 1 414 ? -6.079 -31.636 -15.732 1.00 55.04 414 TYR A N 1
ATOM 2999 C CA . TYR A 1 414 ? -5.603 -31.614 -14.365 1.00 56.59 414 TYR A CA 1
ATOM 3000 C C . TYR A 1 414 ? -6.727 -32.023 -13.407 1.00 59.82 414 TYR A C 1
ATOM 3001 O O . TYR A 1 414 ? -7.336 -31.180 -12.748 1.00 60.07 414 TYR A O 1
ATOM 3010 N N . LYS A 1 415 ? -6.997 -33.333 -13.360 1.00 63.83 415 LYS A N 1
ATOM 3011 C CA . LYS A 1 415 ? -8.036 -33.913 -12.505 1.00 67.08 415 LYS A CA 1
ATOM 3012 C C . LYS A 1 415 ? -7.577 -33.840 -11.060 1.00 69.72 415 LYS A C 1
ATOM 3013 O O . LYS A 1 415 ? -6.384 -33.942 -10.777 1.00 69.61 415 LYS A O 1
ATOM 3019 N N . LEU A 1 416 ? -8.536 -33.684 -10.153 1.00 73.65 416 LEU A N 1
ATOM 3020 C CA . LEU A 1 416 ? -8.256 -33.571 -8.722 1.00 77.81 416 LEU A CA 1
ATOM 3021 C C . LEU A 1 416 ? -7.439 -34.730 -8.107 1.00 78.87 416 LEU A C 1
ATOM 3022 O O . LEU A 1 416 ? -6.273 -34.548 -7.744 1.00 78.73 416 LEU A O 1
ATOM 3027 N N . GLU A 1 417 ? -8.043 -35.910 -7.985 1.00 80.45 417 GLU A N 1
ATOM 3028 C CA . GLU A 1 417 ? -7.359 -37.068 -7.402 1.00 82.15 417 GLU A CA 1
ATOM 3029 C C . GLU A 1 417 ? -6.234 -37.634 -8.277 1.00 82.40 417 GLU A C 1
ATOM 3030 O O . GLU A 1 417 ? -5.154 -37.970 -7.783 1.00 81.66 417 GLU A O 1
ATOM 3036 N N . ASP A 1 418 ? -6.506 -37.753 -9.573 1.00 83.21 418 ASP A N 1
ATOM 3037 C CA . ASP A 1 418 ? -5.533 -38.265 -10.534 1.00 83.44 418 ASP A CA 1
ATOM 3038 C C . ASP A 1 418 ? -4.483 -37.184 -10.710 1.00 84.01 418 ASP A C 1
ATOM 3039 O O . ASP A 1 418 ? -4.726 -36.193 -11.410 1.00 84.97 418 ASP A O 1
ATOM 3044 N N . ILE A 1 419 ? -3.331 -37.358 -10.070 1.00 83.15 419 ILE A N 1
ATOM 3045 C CA . ILE A 1 419 ? -2.255 -36.380 -10.176 1.00 82.22 419 ILE A CA 1
ATOM 3046 C C . ILE A 1 419 ? -0.983 -36.940 -9.553 1.00 82.31 419 ILE A C 1
ATOM 3047 O O . ILE A 1 419 ? 0.070 -36.924 -10.187 1.00 83.36 419 ILE A O 1
ATOM 3052 N N . GLU A 1 420 ? -1.063 -37.432 -8.320 1.00 82.15 420 GLU A N 1
ATOM 3053 C CA . GLU A 1 420 ? 0.113 -38.027 -7.691 1.00 82.39 420 GLU A CA 1
ATOM 3054 C C . GLU A 1 420 ? 0.185 -39.471 -8.189 1.00 81.80 420 GLU A C 1
ATOM 3055 O O . GLU A 1 420 ? 1.257 -40.086 -8.229 1.00 81.86 420 GLU A O 1
ATOM 3061 N N . THR A 1 421 ? -0.971 -40.004 -8.570 1.00 80.41 421 THR A N 1
ATOM 3062 C CA . THR A 1 421 ? -1.046 -41.358 -9.086 1.00 79.04 421 THR A CA 1
ATOM 3063 C C . THR A 1 421 ? -0.385 -41.312 -10.454 1.00 78.96 421 THR A C 1
ATOM 3064 O O . THR A 1 421 ? 0.586 -42.029 -10.708 1.00 79.85 421 THR A O 1
ATOM 3068 N N . ASN A 1 422 ? -0.909 -40.444 -11.323 1.00 77.86 422 ASN A N 1
ATOM 3069 C CA . ASN A 1 422 ? -0.387 -40.276 -12.675 1.00 76.12 422 ASN A CA 1
ATOM 3070 C C . ASN A 1 422 ? 1.082 -39.924 -12.624 1.00 75.61 422 ASN A C 1
ATOM 3071 O O . ASN A 1 422 ? 1.887 -40.462 -13.379 1.00 74.59 422 ASN A O 1
ATOM 3076 N N . HIS A 1 423 ? 1.430 -39.019 -11.724 1.00 76.13 423 HIS A N 1
ATOM 3077 C CA . HIS A 1 423 ? 2.812 -38.620 -11.591 1.00 77.77 423 HIS A CA 1
ATOM 3078 C C . HIS A 1 423 ? 3.680 -39.826 -11.280 1.00 77.39 423 HIS A C 1
ATOM 3079 O O . HIS A 1 423 ? 4.885 -39.799 -11.504 1.00 77.85 423 HIS A O 1
ATOM 3086 N N . GLU A 1 424 ? 3.067 -40.883 -10.759 1.00 77.33 424 GLU A N 1
ATOM 3087 C CA . GLU A 1 424 ? 3.803 -42.099 -10.430 1.00 77.18 424 GLU A CA 1
ATOM 3088 C C . GLU A 1 424 ? 3.893 -42.984 -11.666 1.00 77.25 424 GLU A C 1
ATOM 3089 O O . GLU A 1 424 ? 4.965 -43.494 -11.999 1.00 76.94 424 GLU A O 1
ATOM 3095 N N . ALA A 1 425 ? 2.764 -43.166 -12.343 1.00 77.22 425 ALA A N 1
ATOM 3096 C CA . ALA A 1 425 ? 2.733 -43.971 -13.558 1.00 78.04 425 ALA A CA 1
ATOM 3097 C C . ALA A 1 425 ? 3.943 -43.593 -14.409 1.00 78.39 425 ALA A C 1
ATOM 3098 O O . ALA A 1 425 ? 4.690 -44.457 -14.877 1.00 78.58 425 ALA A O 1
ATOM 3100 N N . LEU A 1 426 ? 4.124 -42.287 -14.591 1.00 78.32 426 LEU A N 1
ATOM 3101 C CA . LEU A 1 426 ? 5.228 -41.735 -15.368 1.00 77.67 426 LEU A CA 1
ATOM 3102 C C . LEU A 1 426 ? 6.565 -41.879 -14.639 1.00 78.34 426 LEU A C 1
ATOM 3103 O O . LEU A 1 426 ? 7.394 -42.703 -15.017 1.00 79.00 426 LEU A O 1
ATOM 3108 N N . ALA A 1 427 ? 6.760 -41.073 -13.598 1.00 78.89 427 ALA A N 1
ATOM 3109 C CA . ALA A 1 427 ? 7.984 -41.074 -12.794 1.00 80.43 427 ALA A CA 1
ATOM 3110 C C . ALA A 1 427 ? 8.839 -42.333 -12.918 1.00 81.80 427 ALA A C 1
ATOM 3111 O O . ALA A 1 427 ? 9.785 -42.378 -13.706 1.00 81.60 427 ALA A O 1
ATOM 3113 N N . GLN A 1 428 ? 8.508 -43.351 -12.129 1.00 83.81 428 GLN A N 1
ATOM 3114 C CA . GLN A 1 428 ? 9.255 -44.605 -12.148 1.00 85.64 428 GLN A CA 1
ATOM 3115 C C . GLN A 1 428 ? 8.428 -45.801 -12.618 1.00 85.52 428 GLN A C 1
ATOM 3116 O O . GLN A 1 428 ? 7.849 -46.535 -11.812 1.00 85.90 428 GLN A O 1
ATOM 3122 N N . ARG A 1 429 ? 8.393 -45.978 -13.935 1.00 84.72 429 ARG A N 1
ATOM 3123 C CA . ARG A 1 429 ? 7.674 -47.060 -14.599 1.00 84.20 429 ARG A CA 1
ATOM 3124 C C . ARG A 1 429 ? 7.805 -46.834 -16.104 1.00 84.75 429 ARG A C 1
ATOM 3125 O O . ARG A 1 429 ? 8.398 -47.645 -16.824 1.00 85.06 429 ARG A O 1
ATOM 3133 N N . GLY A 1 430 ? 7.265 -45.713 -16.568 1.00 84.34 430 GLY A N 1
ATOM 3134 C CA . GLY A 1 430 ? 7.324 -45.399 -17.980 1.00 83.76 430 GLY A CA 1
ATOM 3135 C C . GLY A 1 430 ? 5.936 -45.451 -18.575 1.00 83.27 430 GLY A C 1
ATOM 3136 O O . GLY A 1 430 ? 5.728 -46.017 -19.648 1.00 83.17 430 GLY A O 1
ATOM 3137 N N . GLU A 1 431 ? 4.978 -44.869 -17.862 1.00 82.88 431 GLU A N 1
ATOM 3138 C CA . GLU A 1 431 ? 3.591 -44.833 -18.318 1.00 82.45 431 GLU A CA 1
ATOM 3139 C C . GLU A 1 431 ? 3.137 -43.383 -18.501 1.00 80.55 431 GLU A C 1
ATOM 3140 O O . GLU A 1 431 ? 3.603 -42.480 -17.796 1.00 80.29 431 GLU A O 1
ATOM 3146 N N . VAL A 1 432 ? 2.230 -43.172 -19.455 1.00 78.00 432 VAL A N 1
ATOM 3147 C CA . VAL A 1 432 ? 1.697 -41.846 -19.761 1.00 75.38 432 VAL A CA 1
ATOM 3148 C C . VAL A 1 432 ? 0.182 -41.783 -19.538 1.00 74.27 432 VAL A C 1
ATOM 3149 O O . VAL A 1 432 ? -0.575 -42.545 -20.141 1.00 73.89 432 VAL A O 1
ATOM 3153 N N . ALA A 1 433 ? -0.253 -40.871 -18.671 1.00 72.72 433 ALA A N 1
ATOM 3154 C CA . ALA A 1 433 ? -1.675 -40.724 -18.371 1.00 71.74 433 ALA A CA 1
ATOM 3155 C C . ALA A 1 433 ? -2.433 -40.200 -19.584 1.00 71.14 433 ALA A C 1
ATOM 3156 O O . ALA A 1 433 ? -2.383 -39.009 -19.892 1.00 71.18 433 ALA A O 1
ATOM 3158 N N . ALA A 1 434 ? -3.139 -41.094 -20.268 1.00 69.89 434 ALA A N 1
ATOM 3159 C CA . ALA A 1 434 ? -3.896 -40.721 -21.455 1.00 68.57 434 ALA A CA 1
ATOM 3160 C C . ALA A 1 434 ? -5.346 -41.160 -21.334 1.00 68.16 434 ALA A C 1
ATOM 3161 O O . ALA A 1 434 ? -5.634 -42.237 -20.813 1.00 68.79 434 ALA A O 1
ATOM 3163 N N . SER A 1 435 ? -6.258 -40.329 -21.825 1.00 66.94 435 SER A N 1
ATOM 3164 C CA . SER A 1 435 ? -7.677 -40.642 -21.762 1.00 66.31 435 SER A CA 1
ATOM 3165 C C . SER A 1 435 ? -8.041 -41.680 -22.818 1.00 68.50 435 SER A C 1
ATOM 3166 O O . SER A 1 435 ? -7.324 -41.848 -23.810 1.00 67.68 435 SER A O 1
ATOM 3169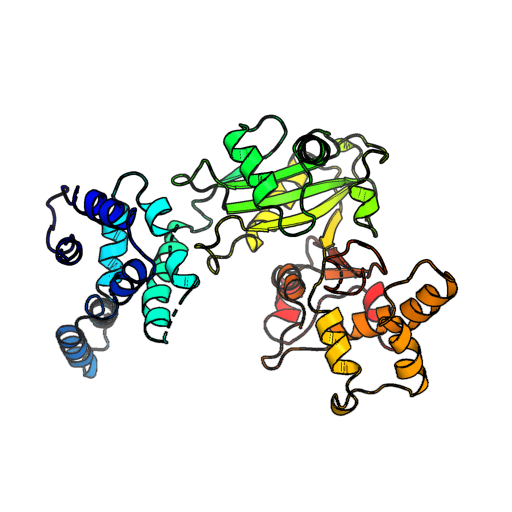 N N . PRO A 1 436 ? -9.170 -42.390 -22.619 1.00 70.29 436 PRO A N 1
ATOM 3170 C CA . PRO A 1 436 ? -9.620 -43.413 -23.568 1.00 70.66 436 PRO A CA 1
ATOM 3171 C C . PRO A 1 436 ? -9.785 -42.857 -24.980 1.00 71.02 436 PRO A C 1
ATOM 3172 O O . PRO A 1 436 ? -9.602 -43.578 -25.960 1.00 71.61 436 PRO A O 1
ATOM 3176 N N . ALA A 1 437 ? -10.137 -41.578 -25.080 1.00 71.26 437 ALA A N 1
ATOM 3177 C CA . ALA A 1 437 ? -10.305 -40.934 -26.379 1.00 72.04 437 ALA A CA 1
ATOM 3178 C C . ALA A 1 437 ? -8.962 -40.893 -27.120 1.00 72.14 437 ALA A C 1
ATOM 3179 O O . ALA A 1 437 ? -8.911 -41.029 -28.349 1.00 72.13 437 ALA A O 1
ATOM 3181 N N . VAL A 1 438 ? -7.881 -40.704 -26.360 1.00 71.56 438 VAL A N 1
ATOM 3182 C CA . VAL A 1 438 ? -6.517 -40.657 -26.905 1.00 70.31 438 VAL A CA 1
ATOM 3183 C C . VAL A 1 438 ? -6.008 -42.073 -27.176 1.00 70.54 438 VAL A C 1
ATOM 3184 O O . VAL A 1 438 ? -5.511 -42.367 -28.272 1.00 70.45 438 VAL A O 1
ATOM 3188 N N . LYS A 1 439 ? -6.122 -42.933 -26.161 1.00 69.65 439 LYS A N 1
ATOM 3189 C CA . LYS A 1 439 ? -5.701 -44.329 -26.261 1.00 68.36 439 LYS A CA 1
ATOM 3190 C C . LYS A 1 439 ? -6.391 -44.936 -27.472 1.00 68.42 439 LYS A C 1
ATOM 3191 O O . LYS A 1 439 ? -5.776 -45.662 -28.240 1.00 66.73 439 LYS A O 1
ATOM 3197 N N . ALA A 1 440 ? -7.678 -44.619 -27.618 1.00 69.90 440 ALA A N 1
ATOM 3198 C CA . ALA A 1 440 ? -8.519 -45.094 -28.718 1.00 72.44 440 ALA A CA 1
ATOM 3199 C C . ALA A 1 440 ? -7.792 -45.092 -30.061 1.00 75.03 440 ALA A C 1
ATOM 3200 O O . ALA A 1 440 ? -7.823 -46.079 -30.796 1.00 76.64 440 ALA A O 1
ATOM 3202 N N . LEU A 1 441 ? -7.149 -43.977 -30.386 1.00 77.01 441 LEU A N 1
ATOM 3203 C CA . LEU A 1 441 ? -6.408 -43.867 -31.635 1.00 77.43 441 LEU A CA 1
ATOM 3204 C C . LEU A 1 441 ? -5.230 -44.834 -31.605 1.00 78.37 441 LEU A C 1
ATOM 3205 O O . LEU A 1 441 ? -4.507 -44.968 -32.595 1.00 78.59 441 LEU A O 1
ATOM 3210 N N . GLN A 1 442 ? -5.057 -45.501 -30.460 1.00 79.32 442 GLN A N 1
ATOM 3211 C CA . GLN A 1 442 ? -3.982 -46.472 -30.243 1.00 81.19 442 GLN A CA 1
ATOM 3212 C C . GLN A 1 442 ? -3.362 -46.936 -31.560 1.00 82.03 442 GLN A C 1
ATOM 3213 O O . GLN A 1 442 ? -2.332 -46.407 -31.993 1.00 81.26 442 GLN A O 1
ATOM 3219 N N . GLY A 1 443 ? -4.005 -47.917 -32.190 1.00 82.55 443 GLY A N 1
ATOM 3220 C CA . GLY A 1 443 ? -3.525 -48.439 -33.452 1.00 83.11 443 GLY A CA 1
ATOM 3221 C C . GLY A 1 443 ? -4.492 -48.136 -34.579 1.00 83.63 443 GLY A C 1
ATOM 3222 O O . GLY A 1 443 ? -5.648 -48.558 -34.550 1.00 83.70 443 GLY A O 1
ATOM 3223 N N . LYS A 1 444 ? -4.017 -47.386 -35.566 1.00 83.58 444 LYS A N 1
ATOM 3224 C CA . LYS A 1 444 ? -4.817 -47.026 -36.724 1.00 84.28 444 LYS A CA 1
ATOM 3225 C C . LYS A 1 444 ? -3.880 -46.823 -37.910 1.00 85.26 444 LYS A C 1
ATOM 3226 O O . LYS A 1 444 ? -4.177 -45.947 -38.754 1.00 85.45 444 LYS A O 1
#

B-factor: mean 58.48, std 16.97, range [1.0, 112.53]

InterPro domains:
  IPR007956 Malonyl-CoA decarboxylase, C-terminal [PF05292] (169-415)
  IPR035372 Malonyl-CoA decarboxylase, N-terminal [PF17408] (83-166)
  IPR038351 Malonyl-CoA decarboxylase, N-terminal domain superfamily [G3DSA:1.20.140.90] (24-165)
  IPR038917 Malonyl-CoA decarboxylase [PTHR28641] (32-315)
  IPR042303 Malonyl-CoA decarboxylase, C-terminal catalytic domain superfamily [G3DSA:3.40.630.150] (168-454)

Sequence (400 aa):
TDIETLCELLSSRGEASGAIAAEILDRWSRFNAAEAVQFLHLSDRFGAEAAALDKAIDAYRTDKSPAVIALHNAAEPRRQELLRRLNLAPNGTQKLVRRERLLETRADLGAVDTDFAHLFSSWFNRGFLTLQPIDWTTPAHILEKIIKYEAVHEIAGWEELRRRLAPADRRCFAFFHPRLRDDPLVFVEVALTRSIPSAIADVLDESRDHIGADTATTAVFYSISNCQDGLRGISFGNFLIKQVVEDLRRDLPGLKEFVTLSPVPGFARWISKIRDPKSGFPLSPEDRNTLVLLDDPTWPEDKARADAVERILLPLAARYFITERTPDNRPVDPVARFHLGNGARLERLNFLGDRSVKARQAHGLVNYLYKLEDIETNHEALAQRGEVAASPAVKALQGK

Solvent-accessible surface area: 20764 Å² total